Protein AF-K0YHH9-F1 (afdb_monomer)

Radius of gyration: 32.74 Å; Cα contacts (8 Å, |Δi|>4): 544; chains: 1; bounding box: 73×55×118 Å

Sequence (422 aa):
MAGFDSIINVDELLPDFYFTSTDSKGDSLTKRVRNRIKDFADDEKTPGILTSWGRFKAARATIQQTLLDQPGQATPLILEALGYRAPKRVTFETAQGQLELTASTADGVVALAAEPVADISELETTARPTNTVTRDERWIAGPAPRNNVDTEAADIGEENDDLAGADTAETVNAGNAPEAIAASTPRGGGLSVFKLLTEIFLADEPPVFILVAAGGWLVVAERDSWPLGKYLAINLAAVAERADTTQAGETAHAVCLTCRENLSHLPERDSWLQDTLAESRKAAAAVSDDLREAIRQSVELIGQDVAAHHREAGITLTPDDGELIGRQALRYLYRIMFVLFAEESPELEILPAGVPEYEAGYGTARLKELILSPPTGLQASLGRHVYDSLQVIFRLISTGHNPDKPARDDTWVPDDAAGDPG

Secondary structure (DSSP, 8-state):
----TTEEEET-SS-HHHHH--TTSS--HHHHHHHHHHHHHHHTTSTT---HHHHHHHHHHHHHHHHHH-HHHHHHHHHHHTTPPPPEEEEEEETTEEEEEEEEEETTEEEEEB---SSHHHHHHT--BSS-EEETTEEEESSPP--TTTTSS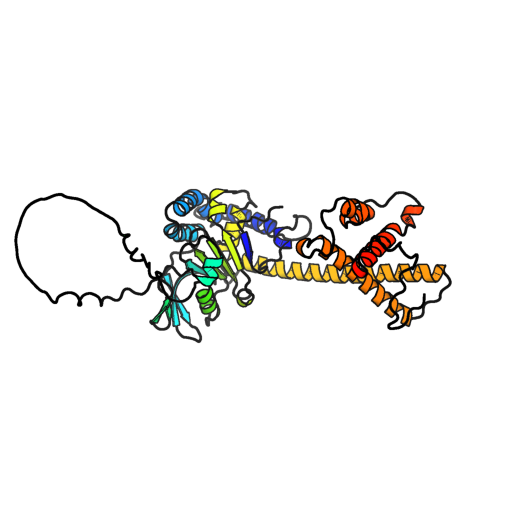---------------------------------S--S--HHHHHHHHHTBSS--SEEEEEETTEEEEEETTTGGGT-EEEEEHHHHHHH---STTSHHHHHHHHH-HHHH--BTTB--HHHHHHHHHHHHHHHHHHHHHHHHHHHHHHHHHHHHHHHHHTTPPPPHHHHHHHHHHHHHHHHHHHHHHHHHH-GGG-SS-TT-HHHHHHT-HHHHHHHHHSPPSSHHHHT--HHHHHHHHHHHHHHH---TTS-------PPP-SS----

pLDDT: mean 79.62, std 21.04, range [26.5, 98.25]

Nearest PDB structures (foldseek):
  2f1d-assembly1_D  TM=2.712E-01  e=4.595E+00  Arabidopsis thaliana
  4s36-assembly1_A  TM=1.581E-01  e=5.712E+00  Pseudomonas aeruginosa

Solvent-accessible surface area (backbone atoms only — not comparable to full-atom values): 24369 Å² total; per-residue (Å²): 142,70,79,52,87,44,55,41,62,37,78,51,58,57,57,69,62,38,66,65,50,66,88,80,83,62,92,21,52,55,56,52,35,33,50,50,49,48,52,46,57,57,54,43,70,42,88,92,46,72,42,39,69,57,38,33,66,73,42,30,66,60,43,38,51,29,44,73,78,40,29,77,68,20,31,65,57,51,40,46,21,27,56,43,58,84,61,39,82,47,75,41,54,32,93,92,41,47,36,37,34,57,31,16,75,52,50,47,25,38,37,37,50,33,44,57,49,95,51,74,71,37,40,62,63,70,28,28,31,66,46,50,24,26,43,72,86,40,79,45,21,16,50,73,81,83,71,95,69,88,83,80,88,85,86,81,86,80,90,81,86,89,85,86,86,84,90,85,90,81,88,85,86,90,77,84,78,80,82,78,71,86,72,75,68,80,87,60,69,63,46,20,40,48,55,48,51,53,54,49,56,56,19,83,81,42,45,51,26,40,38,39,31,17,29,38,35,35,36,42,36,39,52,90,42,41,90,73,64,16,26,40,37,33,37,49,46,59,36,43,66,70,54,40,74,47,63,64,24,62,39,36,47,56,46,57,74,64,17,38,84,24,53,26,38,48,101,90,40,77,15,56,51,56,54,49,48,56,50,47,54,52,49,54,53,49,53,52,51,52,48,52,50,52,51,52,49,49,26,50,52,48,36,52,52,52,56,50,52,36,50,76,72,70,48,84,82,53,76,70,51,53,58,52,40,43,52,51,32,47,53,50,51,52,52,53,52,48,52,56,51,34,53,77,36,54,90,72,65,75,42,71,60,93,39,67,72,42,46,75,72,70,27,67,70,47,56,49,46,49,67,78,54,61,64,90,52,77,67,51,80,70,50,57,62,71,58,55,54,49,50,52,51,55,47,38,69,73,73,50,87,59,94,91,54,80,84,67,96,62,79,87,70,79,83,90,78,78,87,83,90,129

Foldseek 3Di:
DDPPPLKDWWPCLFPPCLAVPDPDPANHLLNLLLVVLVVQVVQPVPPPDHALLNLCVVCLVVLLVCLVPPLLVSQVSNCVSLPFDQWDWDWFAFPQAIKIDTWGDDALETEFEKAADPDPVCLVPPIWTCTFMDGVNHTATHQDPDDPPPPPDPDDDDDDDDDDDDDDDDDDDDDDDPPPDPPPPPRIDHDRVLVVLVRQLRTPRHGQWYWYDHRQKIKIDGSVCSVVVTIMIGRNNVCSVVVQSPSSDPVSSVSCRHHCQQRHQDPVDGHVVVVVSVRSVVVVVVVVVVVVVVLVVQLVVQLVVVVVVCVVVVHDDDPVVSVVSSVVSSVLVVLVVVLVVCLVCVVVVLDPRPDPVCCVQQNVVVLVVCVVDQDDDPCSVVDCVSVVSSVVVSCCSVPNDDPPDPDDPDDDDPDPPDDDDD

Mean predicted aligned error: 15.35 Å

Organism: NCBI:txid883169

Structure (mmCIF, N/CA/C/O backbone):
data_AF-K0YHH9-F1
#
_entry.id   AF-K0YHH9-F1
#
loop_
_atom_site.group_PDB
_atom_site.id
_atom_site.type_symbol
_atom_site.label_atom_id
_atom_site.label_alt_id
_atom_site.label_comp_id
_atom_site.label_asym_id
_atom_site.label_entity_id
_atom_site.label_seq_id
_atom_site.pdbx_PDB_ins_code
_atom_site.Cartn_x
_atom_site.Cartn_y
_atom_site.Cartn_z
_atom_site.occupancy
_atom_site.B_iso_or_equiv
_atom_site.auth_seq_id
_atom_site.auth_comp_id
_atom_site.auth_asym_id
_atom_site.auth_atom_id
_atom_site.pdbx_PDB_model_num
ATOM 1 N N . MET A 1 1 ? 15.155 11.419 -3.320 1.00 42.00 1 MET A N 1
ATOM 2 C CA . MET A 1 1 ? 15.144 10.801 -1.983 1.00 42.00 1 MET A CA 1
ATOM 3 C C . MET A 1 1 ? 13.907 11.289 -1.248 1.00 42.00 1 MET A C 1
ATOM 5 O O . MET A 1 1 ? 13.836 12.470 -0.939 1.00 42.00 1 MET A O 1
ATOM 9 N N . ALA A 1 2 ? 12.921 10.409 -1.094 1.00 44.00 2 ALA A N 1
ATOM 10 C CA . ALA A 1 2 ? 11.967 10.372 0.017 1.00 44.00 2 ALA A CA 1
ATOM 11 C C . ALA A 1 2 ? 11.243 9.014 -0.055 1.00 44.00 2 ALA A C 1
ATOM 13 O O . ALA A 1 2 ? 10.035 8.946 -0.242 1.00 44.00 2 ALA A O 1
ATOM 14 N N . GLY A 1 3 ? 12.014 7.921 -0.011 1.00 68.88 3 GLY A N 1
ATOM 15 C CA . GLY A 1 3 ? 11.449 6.659 0.453 1.00 68.88 3 GLY A CA 1
ATOM 16 C C . GLY A 1 3 ? 11.319 6.816 1.960 1.00 68.88 3 GLY A C 1
ATOM 17 O O . GLY A 1 3 ? 12.336 6.983 2.631 1.00 68.88 3 GLY A O 1
ATOM 18 N N . PHE A 1 4 ? 10.094 6.916 2.468 1.00 84.81 4 PHE A N 1
ATOM 19 C CA . PHE A 1 4 ? 9.869 6.921 3.908 1.00 84.81 4 PHE A CA 1
ATOM 20 C C . PHE A 1 4 ? 10.158 5.507 4.410 1.00 84.81 4 PHE A C 1
ATOM 22 O O . PHE A 1 4 ? 9.499 4.566 3.985 1.00 84.81 4 PHE A O 1
ATOM 29 N N . ASP A 1 5 ? 11.127 5.355 5.306 1.00 88.38 5 ASP A N 1
ATOM 30 C CA . ASP A 1 5 ? 11.435 4.082 5.979 1.00 88.38 5 ASP A CA 1
ATOM 31 C C . ASP A 1 5 ? 10.246 3.540 6.797 1.00 88.38 5 ASP A C 1
ATOM 33 O O . ASP A 1 5 ? 10.181 2.350 7.091 1.00 88.38 5 ASP A O 1
ATOM 37 N N . SER A 1 6 ? 9.275 4.396 7.129 1.00 92.81 6 SER A N 1
ATOM 38 C CA . SER A 1 6 ? 8.014 4.008 7.758 1.00 92.81 6 SER A CA 1
ATOM 39 C C . SER A 1 6 ? 7.017 3.344 6.809 1.00 92.81 6 SER A C 1
ATOM 41 O O . SER A 1 6 ? 6.008 2.836 7.290 1.00 92.81 6 SER A O 1
ATOM 43 N N . ILE A 1 7 ? 7.255 3.339 5.493 1.00 94.12 7 ILE A N 1
ATOM 44 C CA . ILE A 1 7 ? 6.389 2.701 4.497 1.00 94.12 7 ILE A CA 1
ATOM 45 C C . ILE A 1 7 ? 7.194 1.618 3.785 1.00 94.12 7 ILE A C 1
ATOM 47 O O . ILE A 1 7 ? 8.075 1.902 2.977 1.00 94.12 7 ILE A O 1
ATOM 51 N N . ILE A 1 8 ? 6.852 0.368 4.067 1.00 93.38 8 ILE A N 1
ATOM 52 C CA . ILE A 1 8 ? 7.508 -0.816 3.524 1.00 93.38 8 ILE A CA 1
ATOM 53 C C . ILE A 1 8 ? 6.614 -1.414 2.440 1.00 93.38 8 ILE A C 1
ATOM 55 O O . ILE A 1 8 ? 5.454 -1.757 2.679 1.00 93.38 8 ILE A O 1
ATOM 59 N N . ASN A 1 9 ? 7.170 -1.532 1.240 1.00 92.50 9 ASN A N 1
ATOM 60 C CA . ASN A 1 9 ? 6.519 -2.079 0.057 1.00 92.50 9 ASN A CA 1
ATOM 61 C C . ASN A 1 9 ? 6.947 -3.536 -0.151 1.00 92.50 9 ASN A C 1
ATOM 63 O O . ASN A 1 9 ? 7.884 -3.811 -0.896 1.00 92.50 9 ASN A O 1
ATOM 67 N N . VAL A 1 10 ? 6.300 -4.461 0.560 1.00 91.12 10 VAL A N 1
ATOM 68 C CA . VAL A 1 10 ? 6.702 -5.872 0.570 1.00 91.12 10 VAL A CA 1
ATOM 69 C C . VAL A 1 10 ? 6.360 -6.530 -0.764 1.00 91.12 10 VAL A C 1
ATOM 71 O O . VAL A 1 10 ? 5.240 -6.394 -1.264 1.00 91.12 10 VAL A O 1
ATOM 74 N N . ASP A 1 11 ? 7.358 -7.207 -1.337 1.00 86.12 11 ASP A N 1
ATOM 75 C CA . ASP A 1 11 ? 7.320 -7.875 -2.644 1.00 86.12 11 ASP A CA 1
ATOM 76 C C . ASP A 1 11 ? 6.820 -6.984 -3.798 1.00 86.12 11 ASP A C 1
ATOM 78 O O . ASP A 1 11 ? 6.285 -7.472 -4.799 1.00 86.12 11 ASP A O 1
ATOM 82 N N . GLU A 1 12 ? 7.002 -5.665 -3.679 1.00 86.56 12 GLU A N 1
ATOM 83 C CA . GLU A 1 12 ? 6.573 -4.664 -4.658 1.00 86.56 12 GLU A CA 1
ATOM 84 C C . GLU A 1 12 ? 5.068 -4.744 -4.978 1.00 86.56 12 GLU A C 1
ATOM 86 O O . GLU A 1 12 ? 4.651 -5.105 -6.090 1.00 86.56 12 GLU A O 1
ATOM 91 N N . LEU A 1 13 ? 4.214 -4.404 -4.004 1.00 89.31 13 LEU A N 1
ATOM 92 C CA . LEU A 1 13 ? 2.788 -4.181 -4.277 1.00 89.31 13 LEU A CA 1
ATOM 93 C C . LEU A 1 13 ? 2.607 -3.042 -5.293 1.00 89.31 13 LEU A C 1
ATOM 95 O O . LEU A 1 13 ? 1.815 -3.149 -6.231 1.00 89.31 13 LEU A O 1
ATOM 99 N N . LEU A 1 14 ? 3.371 -1.967 -5.106 1.00 88.06 14 LEU A N 1
ATOM 100 C CA . LEU A 1 14 ? 3.565 -0.897 -6.079 1.00 88.06 14 LEU A CA 1
ATOM 101 C C . LEU A 1 14 ? 4.985 -1.011 -6.657 1.00 88.06 14 LEU A C 1
ATOM 103 O O . LEU A 1 14 ? 5.897 -1.362 -5.923 1.00 88.06 14 LEU A O 1
ATOM 107 N N . PRO A 1 15 ? 5.230 -0.691 -7.932 1.00 84.06 15 PRO A N 1
ATOM 108 C CA . PRO A 1 15 ? 6.593 -0.622 -8.454 1.00 84.06 15 PRO A CA 1
ATOM 109 C C . PRO A 1 15 ? 7.427 0.464 -7.752 1.00 84.06 15 PRO A C 1
ATOM 111 O O . PRO A 1 15 ? 6.939 1.574 -7.532 1.00 84.06 15 PRO A O 1
ATOM 114 N N . ASP A 1 16 ? 8.708 0.212 -7.483 1.00 80.12 16 ASP A N 1
ATOM 115 C CA . ASP A 1 16 ? 9.581 1.144 -6.743 1.00 80.12 16 ASP A CA 1
ATOM 116 C C . ASP A 1 16 ? 9.772 2.507 -7.423 1.00 80.12 16 ASP A C 1
ATOM 118 O O . ASP A 1 16 ? 9.846 3.558 -6.769 1.00 80.12 16 ASP A O 1
ATOM 122 N N . PHE A 1 17 ? 9.776 2.536 -8.759 1.00 76.06 17 PHE A N 1
ATOM 123 C CA . PHE A 1 17 ? 9.824 3.796 -9.506 1.00 76.06 17 PHE A CA 1
ATOM 124 C C . PHE A 1 17 ? 8.611 4.691 -9.197 1.00 76.06 17 PHE A C 1
ATOM 126 O O . PHE A 1 17 ? 8.680 5.912 -9.337 1.00 76.06 17 PHE A O 1
ATOM 133 N N . TYR A 1 18 ? 7.497 4.113 -8.746 1.00 79.44 18 TYR A N 1
ATOM 134 C CA . TYR A 1 18 ? 6.279 4.844 -8.415 1.00 79.44 18 TYR A CA 1
ATOM 135 C C . TYR A 1 18 ? 6.426 5.669 -7.123 1.00 79.44 18 TYR A C 1
ATOM 137 O O . TYR A 1 18 ? 5.812 6.734 -7.007 1.00 79.44 18 TYR A O 1
ATOM 145 N N . PHE A 1 19 ? 7.299 5.238 -6.202 1.00 78.25 19 PHE A N 1
ATOM 146 C CA . PHE A 1 19 ? 7.685 5.982 -4.993 1.00 78.25 19 PHE A CA 1
ATOM 147 C C . PHE A 1 19 ? 8.772 7.032 -5.255 1.00 78.25 19 PHE A C 1
ATOM 149 O O . PHE A 1 19 ? 8.864 8.029 -4.540 1.00 78.25 19 PHE A O 1
ATOM 156 N N . THR A 1 20 ? 9.612 6.821 -6.272 1.00 69.19 20 THR A N 1
ATOM 157 C CA . THR A 1 20 ? 10.824 7.627 -6.502 1.00 69.19 20 THR A CA 1
ATOM 158 C C . THR A 1 20 ? 10.733 8.581 -7.692 1.00 69.19 20 THR A C 1
ATOM 160 O O . THR A 1 20 ? 11.549 9.504 -7.784 1.00 69.19 20 THR A O 1
ATOM 163 N N . SER A 1 21 ? 9.758 8.403 -8.593 1.00 60.44 21 SER A N 1
ATOM 164 C CA . SER A 1 21 ? 9.658 9.223 -9.802 1.00 60.44 21 SER A CA 1
ATOM 165 C C . SER A 1 21 ? 9.446 10.698 -9.459 1.00 60.44 21 SER A C 1
ATOM 167 O O . SER A 1 21 ? 8.521 11.108 -8.753 1.00 60.44 21 SER A O 1
ATOM 169 N N . THR A 1 22 ? 10.367 11.516 -9.964 1.00 52.19 22 THR A N 1
ATOM 170 C CA . THR A 1 22 ? 10.254 12.969 -9.896 1.00 52.19 22 THR A CA 1
ATOM 171 C C . THR A 1 22 ? 9.126 13.411 -10.828 1.00 52.19 22 THR A C 1
ATOM 173 O O . THR A 1 22 ? 8.956 12.835 -11.900 1.00 52.19 22 THR A O 1
ATOM 176 N N . ASP A 1 23 ? 8.370 14.428 -10.403 1.00 53.72 23 ASP A N 1
ATOM 177 C CA . ASP A 1 23 ? 7.117 14.999 -10.954 1.00 53.72 23 ASP A CA 1
ATOM 178 C C . ASP A 1 23 ? 7.095 15.350 -12.475 1.00 53.72 23 ASP A C 1
ATOM 180 O O . ASP A 1 23 ? 6.203 16.059 -12.935 1.00 53.72 23 ASP A O 1
ATOM 184 N N . SER A 1 24 ? 8.066 14.921 -13.287 1.00 48.62 24 SER A N 1
ATOM 185 C CA . SER A 1 24 ? 8.326 15.475 -14.616 1.00 48.62 24 SER A CA 1
ATOM 186 C C . SER A 1 24 ? 7.679 14.748 -15.803 1.00 48.62 24 SER A C 1
ATOM 188 O O . SER A 1 24 ? 7.477 15.417 -16.816 1.00 48.62 24 SER A O 1
ATOM 190 N N . LYS A 1 25 ? 7.322 13.448 -15.737 1.00 49.59 25 LYS A N 1
ATOM 191 C CA . LYS A 1 25 ? 6.733 12.742 -16.910 1.00 49.59 25 LYS A CA 1
ATOM 192 C C . LYS A 1 25 ? 5.659 11.663 -16.653 1.00 49.59 25 LYS A C 1
ATOM 194 O O . LYS A 1 25 ? 5.063 11.211 -17.624 1.00 49.59 25 LYS A O 1
ATOM 199 N N . GLY A 1 26 ? 5.350 11.293 -15.406 1.00 57.56 26 GLY A N 1
ATOM 200 C CA . GLY A 1 26 ? 4.300 10.310 -15.071 1.00 57.56 26 GLY A CA 1
ATOM 201 C C . GLY A 1 26 ? 3.556 10.652 -13.776 1.00 57.56 26 GLY A C 1
ATOM 202 O O . GLY A 1 26 ? 3.990 11.534 -13.031 1.00 57.56 26 GLY A O 1
ATOM 203 N N . ASP A 1 27 ? 2.423 9.996 -13.512 1.00 69.56 27 ASP A N 1
ATOM 204 C CA . ASP A 1 27 ? 1.767 10.076 -12.201 1.00 69.56 27 ASP A CA 1
ATOM 205 C C . ASP A 1 27 ? 2.588 9.279 -11.181 1.00 69.56 27 ASP A C 1
ATOM 207 O O . ASP A 1 27 ? 2.763 8.076 -11.329 1.00 69.56 27 ASP A O 1
ATOM 211 N N . SER A 1 28 ? 3.140 9.967 -10.178 1.00 85.50 28 SER A N 1
ATOM 212 C CA . SER A 1 28 ? 3.856 9.367 -9.047 1.00 85.50 28 SER A CA 1
ATOM 213 C C . SER A 1 28 ? 2.922 9.185 -7.853 1.00 85.50 28 SER A C 1
ATOM 215 O O . SER A 1 28 ? 1.914 9.897 -7.735 1.00 85.50 28 SER A O 1
ATOM 217 N N . LEU A 1 29 ? 3.281 8.305 -6.911 1.00 89.81 29 LEU A N 1
ATOM 218 C CA . LEU A 1 29 ? 2.528 8.172 -5.662 1.00 89.81 29 LEU A CA 1
ATOM 219 C C . LEU A 1 29 ? 2.448 9.517 -4.931 1.00 89.81 29 LEU A C 1
ATOM 221 O O . LEU A 1 29 ? 1.366 9.953 -4.548 1.00 89.81 29 LEU A O 1
ATOM 225 N N . THR A 1 30 ? 3.574 10.224 -4.831 1.00 90.75 30 THR A N 1
ATOM 226 C CA . THR A 1 30 ? 3.676 11.549 -4.207 1.00 90.75 30 THR A CA 1
ATOM 227 C C . THR A 1 30 ? 2.719 12.559 -4.839 1.00 90.75 30 THR A C 1
ATOM 229 O O . THR A 1 30 ? 2.062 13.327 -4.132 1.00 90.75 30 THR A O 1
ATOM 232 N N . LYS A 1 31 ? 2.596 12.563 -6.172 1.00 89.81 31 LYS A N 1
ATOM 233 C CA . LYS A 1 31 ? 1.670 13.444 -6.892 1.00 89.81 31 LYS A CA 1
ATOM 234 C C . LYS A 1 31 ? 0.215 13.074 -6.612 1.00 89.81 31 LYS A C 1
ATOM 236 O O . LYS A 1 31 ? -0.586 13.971 -6.334 1.00 89.81 31 LYS A O 1
ATOM 241 N N . ARG A 1 32 ? -0.123 11.780 -6.633 1.00 92.06 32 ARG A N 1
ATOM 242 C CA . ARG A 1 32 ? -1.470 11.293 -6.296 1.00 92.06 32 ARG A CA 1
ATOM 243 C C . ARG A 1 32 ? -1.852 11.627 -4.856 1.00 92.06 32 ARG A C 1
ATOM 245 O O . ARG A 1 32 ? -2.943 12.146 -4.636 1.00 92.06 32 ARG A O 1
ATOM 252 N N . VAL A 1 33 ? -0.955 11.404 -3.894 1.00 94.12 33 VAL A N 1
ATOM 253 C CA . VAL A 1 33 ? -1.150 11.758 -2.478 1.00 94.12 33 VAL A CA 1
ATOM 254 C C . VAL A 1 33 ? -1.376 13.259 -2.335 1.00 94.12 33 VAL A C 1
ATOM 256 O O . VAL A 1 33 ? -2.358 13.677 -1.729 1.00 94.12 33 VAL A O 1
ATOM 259 N N . ARG A 1 34 ? -0.537 14.086 -2.969 1.00 93.88 34 ARG A N 1
ATOM 260 C CA . ARG A 1 34 ? -0.687 15.547 -2.947 1.00 93.88 34 ARG A CA 1
ATOM 261 C C . ARG A 1 34 ? -2.052 15.997 -3.461 1.00 93.88 34 ARG A C 1
ATOM 263 O O . ARG A 1 34 ? -2.660 16.887 -2.870 1.00 93.88 34 ARG A O 1
ATOM 270 N N . ASN A 1 35 ? -2.523 15.413 -4.561 1.00 93.88 35 ASN A N 1
ATOM 271 C CA . ASN A 1 35 ? -3.846 15.715 -5.103 1.00 93.88 35 ASN A CA 1
ATOM 272 C C . ASN A 1 35 ? -4.946 15.250 -4.147 1.00 93.88 35 ASN A C 1
ATOM 274 O O . ASN A 1 35 ? -5.835 16.029 -3.827 1.00 93.88 35 ASN A O 1
ATOM 278 N N . ARG A 1 36 ? -4.817 14.048 -3.581 1.00 95.00 36 ARG A N 1
ATOM 279 C CA . ARG A 1 36 ? -5.812 13.510 -2.655 1.00 95.00 36 ARG A CA 1
ATOM 280 C C . ARG A 1 36 ? -5.940 14.321 -1.364 1.00 95.00 36 ARG A C 1
ATOM 282 O O . ARG A 1 36 ? -7.046 14.522 -0.875 1.00 95.00 36 ARG A O 1
ATOM 289 N N . ILE A 1 37 ? -4.834 14.843 -0.833 1.00 96.06 37 ILE A N 1
ATOM 290 C CA . ILE A 1 37 ? -4.861 15.761 0.316 1.00 96.06 37 ILE A CA 1
ATOM 291 C C . ILE A 1 37 ? -5.577 17.075 -0.026 1.00 96.06 37 ILE A C 1
ATOM 293 O O . ILE A 1 37 ? -6.246 17.638 0.843 1.00 96.06 37 ILE A O 1
ATOM 297 N N . LYS A 1 38 ? -5.469 17.569 -1.267 1.00 95.75 38 LYS A N 1
ATOM 298 C CA . LYS A 1 38 ? -6.250 18.735 -1.713 1.00 95.75 38 LYS A CA 1
ATOM 299 C C . LYS A 1 38 ? -7.736 18.405 -1.776 1.00 95.75 38 LYS A C 1
ATOM 301 O O . LYS A 1 38 ? -8.514 19.184 -1.240 1.00 95.75 38 LYS A O 1
ATOM 306 N N . ASP A 1 39 ? -8.101 17.246 -2.322 1.00 95.06 39 ASP A N 1
ATOM 307 C CA . ASP A 1 39 ? -9.497 16.798 -2.359 1.00 95.06 39 ASP A CA 1
ATOM 308 C C . ASP A 1 39 ? -10.081 16.715 -0.943 1.00 95.06 39 ASP A C 1
ATOM 310 O O . ASP A 1 39 ? -11.149 17.257 -0.686 1.00 95.06 39 ASP A O 1
ATOM 314 N N . PHE A 1 40 ? -9.346 16.136 0.015 1.00 95.81 40 PHE A N 1
ATOM 315 C CA . PHE A 1 40 ? -9.779 16.119 1.415 1.00 95.81 40 PHE A CA 1
ATOM 316 C C . PHE A 1 40 ? -9.941 17.522 2.004 1.00 95.81 40 PHE A C 1
ATOM 318 O O . PHE A 1 40 ? -10.910 17.785 2.712 1.00 95.81 40 PHE A O 1
ATOM 325 N N . ALA A 1 41 ? -9.012 18.437 1.722 1.00 94.25 41 ALA A N 1
ATOM 326 C CA . ALA A 1 41 ? -9.126 19.817 2.182 1.00 94.25 41 ALA A CA 1
ATOM 327 C C . ALA A 1 41 ? -10.325 20.547 1.551 1.00 94.25 41 ALA A C 1
ATOM 329 O O . ALA A 1 41 ? -10.897 21.434 2.184 1.00 94.25 41 ALA A O 1
ATOM 330 N N . ASP A 1 42 ? -10.701 20.195 0.322 1.00 95.94 42 ASP A N 1
ATOM 331 C CA . ASP A 1 42 ? -11.886 20.720 -0.350 1.00 95.94 42 ASP A CA 1
ATOM 332 C C . ASP A 1 42 ? -13.176 20.130 0.238 1.00 95.94 42 ASP A C 1
ATOM 334 O O . ASP A 1 42 ? -14.102 20.890 0.528 1.00 95.94 42 ASP A O 1
ATOM 338 N N . ASP A 1 43 ? -13.211 18.823 0.513 1.00 94.06 43 ASP A N 1
ATOM 339 C CA . ASP A 1 43 ? -14.331 18.146 1.179 1.00 94.06 43 ASP A CA 1
ATOM 340 C C . ASP A 1 43 ? -14.615 18.763 2.563 1.00 94.06 43 ASP A C 1
ATOM 342 O O . ASP A 1 43 ? -15.766 19.055 2.900 1.00 94.06 43 ASP A O 1
ATOM 346 N N . GLU A 1 44 ? -13.563 19.051 3.340 1.00 95.56 44 GLU A N 1
ATOM 347 C CA . GLU A 1 44 ? -13.640 19.658 4.682 1.00 95.56 44 GLU A CA 1
ATOM 348 C C . GLU A 1 44 ? -14.142 21.111 4.693 1.00 95.56 44 GLU A C 1
ATOM 350 O O . GLU A 1 44 ? -14.485 21.637 5.754 1.00 95.56 44 GLU A O 1
ATOM 355 N N . LYS A 1 45 ? -14.245 21.779 3.535 1.00 95.44 45 LYS A N 1
ATOM 356 C CA . LYS A 1 45 ? -14.923 23.089 3.448 1.00 95.44 45 LYS A CA 1
ATOM 357 C C . LYS A 1 45 ? -16.431 22.962 3.650 1.00 95.44 45 LYS A C 1
ATOM 359 O O . LYS A 1 45 ? -17.086 23.952 3.981 1.00 95.44 45 LYS A O 1
ATOM 364 N N . THR A 1 46 ? -16.987 21.769 3.445 1.00 95.19 46 THR A N 1
ATOM 365 C CA . THR A 1 46 ? -18.405 21.496 3.673 1.00 95.19 46 THR A CA 1
ATOM 366 C C . THR A 1 46 ? -18.668 21.366 5.177 1.00 95.19 46 THR A C 1
ATOM 368 O O . THR A 1 46 ? -18.082 20.496 5.825 1.00 95.19 46 THR A O 1
ATOM 371 N N . PRO A 1 47 ? -19.560 22.185 5.770 1.00 93.50 47 PRO A N 1
ATOM 372 C CA . PRO A 1 47 ? -19.825 22.134 7.205 1.00 93.50 47 PRO A CA 1
ATOM 373 C C . PRO A 1 47 ? -20.250 20.739 7.679 1.00 93.50 47 PRO A C 1
ATOM 375 O O . PRO A 1 47 ? -21.171 20.140 7.129 1.00 93.50 47 PRO A O 1
ATOM 378 N N . GLY A 1 48 ? -19.595 20.242 8.730 1.00 91.25 48 GLY A N 1
ATOM 379 C CA . GLY A 1 48 ? -19.882 18.932 9.323 1.00 91.25 48 GLY A CA 1
ATOM 380 C C . GLY A 1 48 ? -19.165 17.750 8.663 1.00 91.25 48 GLY A C 1
ATOM 381 O O . GLY A 1 48 ? -19.261 16.638 9.179 1.00 91.25 48 GLY A O 1
ATOM 382 N N . ILE A 1 49 ? -18.418 17.972 7.578 1.00 91.00 49 ILE A N 1
ATOM 383 C CA . ILE A 1 49 ? -17.545 16.955 6.991 1.00 91.00 49 ILE A CA 1
ATOM 384 C C . ILE A 1 49 ? -16.165 17.042 7.638 1.00 91.00 49 ILE A C 1
ATOM 386 O O . ILE A 1 49 ? -15.517 18.085 7.630 1.00 91.00 49 ILE A O 1
ATOM 390 N N . LEU A 1 50 ? -15.713 15.918 8.187 1.00 93.12 50 LEU A N 1
ATOM 391 C CA . LEU A 1 50 ? -14.339 15.725 8.625 1.00 93.12 50 LEU A CA 1
ATOM 392 C C . LEU A 1 50 ? -13.812 14.476 7.927 1.00 93.12 50 LEU A C 1
ATOM 394 O O . LEU A 1 50 ? -14.413 13.405 8.044 1.00 93.12 50 LEU A O 1
ATOM 398 N N . THR A 1 51 ? -12.722 14.608 7.179 1.00 95.81 51 THR A N 1
ATOM 399 C CA . THR A 1 51 ? -12.124 13.477 6.458 1.00 95.81 51 THR A CA 1
ATOM 400 C C . THR A 1 51 ? -11.173 12.715 7.375 1.00 95.81 51 THR A C 1
ATOM 402 O O . THR A 1 51 ? -10.840 13.179 8.470 1.00 95.81 51 THR A O 1
ATOM 405 N N . SER A 1 52 ? -10.690 11.551 6.941 1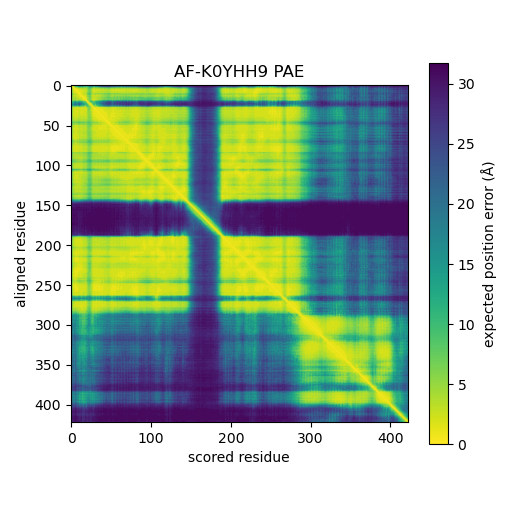.00 96.06 52 SER A N 1
ATOM 406 C CA . SER A 1 52 ? -9.622 10.847 7.662 1.00 96.06 52 SER A CA 1
ATOM 407 C C . SER A 1 52 ? -8.350 11.678 7.814 1.00 96.06 52 SER A C 1
ATOM 409 O O . SER A 1 52 ? -7.664 11.553 8.823 1.00 96.06 52 SER A O 1
ATOM 411 N N . TRP A 1 53 ? -8.058 12.595 6.885 1.00 96.62 53 TRP A N 1
ATOM 412 C CA . TRP A 1 53 ? -6.936 13.520 7.041 1.00 96.62 53 TRP A CA 1
ATOM 413 C C . TRP A 1 53 ? -7.138 14.488 8.213 1.00 96.62 53 TRP A C 1
ATOM 415 O O . TRP A 1 53 ? -6.250 14.642 9.056 1.00 96.62 53 TRP A O 1
ATOM 425 N N . GLY A 1 54 ? -8.308 15.123 8.305 1.00 96.12 54 GLY A N 1
ATOM 426 C CA . GLY A 1 54 ? -8.657 15.996 9.424 1.00 96.12 54 GLY A CA 1
ATOM 427 C C . GLY A 1 54 ? -8.709 15.253 10.757 1.00 96.12 54 GLY A C 1
ATOM 428 O O . GLY A 1 54 ? -8.096 15.706 11.727 1.00 96.12 54 GLY A O 1
ATOM 429 N N . ARG A 1 55 ? -9.373 14.087 10.794 1.00 97.19 55 ARG A N 1
ATOM 430 C CA . ARG A 1 55 ? -9.452 13.228 11.989 1.00 97.19 55 ARG A CA 1
ATOM 431 C C . ARG A 1 55 ? -8.070 12.801 12.473 1.00 97.19 55 ARG A C 1
ATOM 433 O O . ARG A 1 55 ? -7.767 12.976 13.651 1.00 97.19 55 ARG A O 1
ATOM 440 N N . PHE A 1 56 ? -7.217 12.300 11.579 1.00 97.12 56 PHE A N 1
ATOM 441 C CA . PHE A 1 56 ? -5.880 11.845 11.947 1.00 97.12 56 PHE A CA 1
ATOM 442 C C . PHE A 1 56 ? -5.014 12.976 12.496 1.00 97.12 56 PHE A C 1
ATOM 444 O O . PHE A 1 56 ? -4.417 12.819 13.557 1.00 97.12 56 PHE A O 1
ATOM 451 N N . LYS A 1 57 ? -4.994 14.150 11.851 1.00 95.75 57 LYS A N 1
ATOM 452 C CA . LYS A 1 57 ? -4.256 15.314 12.376 1.00 95.75 57 LYS A CA 1
ATOM 453 C C . LYS A 1 57 ? -4.715 15.711 13.779 1.00 95.75 57 LYS A C 1
ATOM 455 O O . LYS A 1 57 ? -3.874 16.020 14.619 1.00 95.75 57 LYS A O 1
ATOM 460 N N . ALA A 1 58 ? -6.026 15.704 14.027 1.00 95.94 58 ALA A N 1
ATOM 461 C CA . ALA A 1 58 ? -6.587 16.045 15.332 1.00 95.94 58 ALA A CA 1
ATOM 462 C C . ALA A 1 58 ? -6.236 14.999 16.405 1.00 95.94 58 ALA A C 1
ATOM 464 O O . ALA A 1 58 ? -5.902 15.365 17.529 1.00 95.94 58 ALA A O 1
ATOM 465 N N . ALA A 1 59 ? -6.266 13.711 16.051 1.00 96.94 59 ALA A N 1
ATOM 466 C CA . ALA A 1 59 ? -6.000 12.602 16.965 1.00 96.94 59 ALA A CA 1
ATOM 467 C C . ALA A 1 59 ? -4.506 12.252 17.118 1.00 96.94 59 ALA A C 1
ATOM 469 O O . ALA A 1 59 ? -4.156 11.525 18.046 1.00 96.94 59 ALA A O 1
ATOM 470 N N . ARG A 1 60 ? -3.616 12.761 16.249 1.00 97.06 60 ARG A N 1
ATOM 471 C CA . ARG A 1 60 ? -2.196 12.361 16.158 1.00 97.06 60 ARG A CA 1
ATOM 472 C C . ARG A 1 60 ? -1.486 12.348 17.508 1.00 97.06 60 ARG A C 1
ATOM 474 O O . ARG A 1 60 ? -0.856 11.355 17.842 1.00 97.06 60 ARG A O 1
ATOM 481 N N . ALA A 1 61 ? -1.574 13.439 18.272 1.00 97.38 61 ALA A N 1
ATOM 482 C CA . ALA A 1 61 ? -0.868 13.551 19.550 1.00 97.38 61 ALA A CA 1
ATOM 483 C C . ALA A 1 61 ? -1.364 12.506 20.566 1.00 97.38 61 ALA A C 1
ATOM 485 O O . ALA A 1 61 ? -0.565 11.893 21.268 1.00 97.38 61 ALA A O 1
ATOM 486 N N . THR A 1 62 ? -2.676 12.254 20.600 1.00 98.00 62 THR A N 1
ATOM 487 C CA . THR A 1 62 ? -3.279 11.214 21.441 1.00 98.00 62 THR A CA 1
ATOM 488 C C . THR A 1 62 ? -2.871 9.816 20.984 1.00 98.00 62 THR A C 1
ATOM 490 O O . THR A 1 62 ? -2.533 8.986 21.822 1.00 98.00 62 THR A O 1
ATOM 493 N N . ILE A 1 63 ? -2.852 9.556 19.673 1.00 97.88 63 ILE A N 1
ATOM 494 C CA . ILE A 1 63 ? -2.384 8.286 19.102 1.00 97.88 63 ILE A CA 1
ATOM 495 C C . ILE A 1 63 ? -0.916 8.048 19.467 1.00 97.88 63 ILE A C 1
ATOM 497 O O . ILE A 1 63 ? -0.601 6.989 19.995 1.00 97.88 63 ILE A O 1
ATOM 501 N N . GLN A 1 64 ? -0.041 9.036 19.254 1.00 97.69 64 GLN A N 1
ATOM 502 C CA . GLN A 1 64 ? 1.384 8.948 19.583 1.00 97.69 64 GLN A CA 1
ATOM 503 C C . GLN A 1 64 ? 1.586 8.611 21.065 1.00 97.69 64 GLN A C 1
ATOM 505 O O . GLN A 1 64 ? 2.294 7.662 21.388 1.00 97.69 64 GLN A O 1
ATOM 510 N N . GLN A 1 65 ? 0.926 9.346 21.963 1.00 97.88 65 GLN A N 1
ATOM 511 C CA . GLN A 1 65 ? 1.055 9.107 23.399 1.00 97.88 65 GLN A CA 1
ATOM 512 C C . GLN A 1 65 ? 0.512 7.727 23.801 1.00 97.88 65 GLN A C 1
ATOM 514 O O . GLN A 1 65 ? 1.142 7.011 24.572 1.00 97.88 65 GLN A O 1
ATOM 519 N N . THR A 1 66 ? -0.623 7.310 23.232 1.00 97.94 66 THR A N 1
ATOM 520 C CA . THR A 1 66 ? -1.220 5.995 23.525 1.00 97.94 66 THR A CA 1
ATOM 521 C C . THR A 1 66 ? -0.352 4.856 23.001 1.00 97.94 66 THR A C 1
ATOM 523 O O . THR A 1 66 ? -0.261 3.823 23.652 1.00 97.94 66 THR A O 1
ATOM 526 N N . LEU A 1 67 ? 0.317 5.027 21.859 1.00 96.44 67 LEU A N 1
ATOM 527 C CA . LEU A 1 67 ? 1.266 4.042 21.340 1.00 96.44 67 LEU A CA 1
ATOM 528 C C . LEU A 1 67 ? 2.467 3.847 22.272 1.00 96.44 67 LEU A C 1
ATOM 530 O O . LEU A 1 67 ? 2.922 2.716 22.420 1.00 96.44 67 LEU A O 1
ATOM 534 N N . LEU A 1 68 ? 2.941 4.919 22.916 1.00 95.44 68 LEU A N 1
ATOM 535 C CA . LEU A 1 68 ? 4.035 4.861 23.890 1.00 95.44 68 LEU A CA 1
ATOM 536 C C . LEU A 1 68 ? 3.599 4.211 25.207 1.00 95.44 68 LEU A 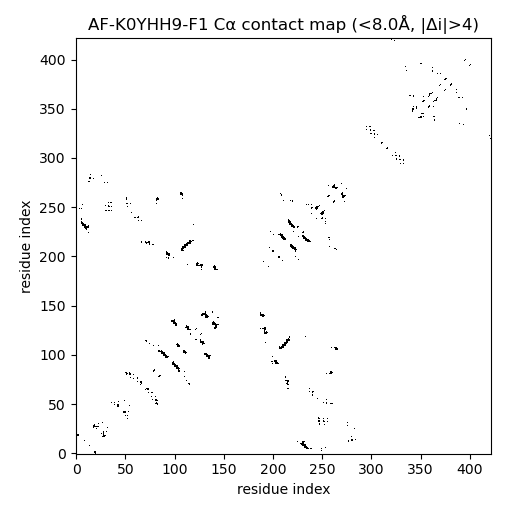C 1
ATOM 538 O O . LEU A 1 68 ? 4.307 3.359 25.739 1.00 95.44 68 LEU A O 1
ATOM 542 N N . ASP A 1 69 ? 2.434 4.601 25.725 1.00 96.44 69 ASP A N 1
ATOM 543 C CA . ASP A 1 69 ? 1.996 4.180 27.056 1.00 96.44 69 ASP A CA 1
ATOM 544 C C . ASP A 1 69 ? 1.304 2.808 27.036 1.00 96.44 69 ASP A C 1
ATOM 546 O O . ASP A 1 69 ? 1.495 1.985 27.933 1.00 96.44 69 ASP A O 1
ATOM 550 N N . GLN A 1 70 ? 0.427 2.579 26.053 1.00 95.00 70 GLN A N 1
ATOM 551 C CA . GLN A 1 70 ? -0.523 1.462 26.002 1.00 95.00 70 GLN A CA 1
ATOM 552 C C . GLN A 1 70 ? -0.829 1.058 24.542 1.00 95.00 70 GLN A C 1
ATOM 554 O O . GLN A 1 70 ? -1.954 1.251 24.069 1.00 95.00 70 GLN A O 1
ATOM 559 N N . PRO A 1 71 ? 0.123 0.448 23.808 1.00 89.75 71 PRO A N 1
ATOM 560 C CA . PRO A 1 71 ? -0.003 0.203 22.366 1.00 89.75 71 PRO A CA 1
ATOM 561 C C . PRO A 1 71 ? -1.230 -0.639 21.979 1.00 89.75 71 PRO A C 1
ATOM 563 O O . PRO A 1 71 ? -1.820 -0.425 20.922 1.00 89.75 71 PRO A O 1
ATOM 566 N N . GLY A 1 72 ? -1.688 -1.538 22.858 1.00 86.06 72 GLY A N 1
ATOM 567 C CA . GLY A 1 72 ? -2.924 -2.304 22.652 1.00 86.06 72 GLY A CA 1
ATOM 568 C C . GLY A 1 72 ? -4.203 -1.454 22.626 1.00 86.06 72 GLY A C 1
ATOM 569 O O . GLY A 1 72 ? -5.182 -1.850 21.998 1.00 86.06 72 GLY A O 1
ATOM 570 N N . GLN A 1 73 ? -4.201 -0.281 23.267 1.00 92.81 73 GLN A N 1
ATOM 571 C CA . GLN A 1 73 ? -5.333 0.656 23.285 1.00 92.81 73 GLN A CA 1
ATOM 572 C C . GLN A 1 73 ? -5.270 1.704 22.167 1.00 92.81 73 GLN A C 1
ATOM 574 O O . GLN A 1 73 ? -6.249 2.414 21.946 1.00 92.81 73 GLN A O 1
ATOM 579 N N . ALA A 1 74 ? -4.158 1.795 21.433 1.00 95.50 74 ALA A N 1
ATOM 580 C CA . ALA A 1 74 ? -4.028 2.734 20.323 1.00 95.50 74 ALA A CA 1
ATOM 581 C C . ALA A 1 74 ? -4.841 2.301 19.092 1.00 95.50 74 ALA A C 1
ATOM 583 O O . ALA A 1 74 ? -5.362 3.145 18.367 1.00 95.50 74 ALA A O 1
ATOM 584 N N . THR A 1 75 ? -4.992 0.991 18.870 1.00 94.19 75 THR A N 1
ATOM 585 C CA . THR A 1 75 ? -5.633 0.430 17.671 1.00 94.19 75 THR A CA 1
ATOM 586 C C . THR A 1 75 ? -7.042 0.987 17.399 1.00 94.19 75 THR A C 1
ATOM 588 O O . THR A 1 75 ? -7.281 1.435 16.276 1.00 94.19 75 THR A O 1
ATOM 591 N N . PRO A 1 76 ? -7.981 1.043 18.370 1.00 94.12 76 PRO A N 1
ATOM 592 C CA . PRO A 1 76 ? -9.292 1.656 18.142 1.00 94.12 76 PRO A CA 1
ATOM 593 C C . PRO A 1 76 ? -9.215 3.136 17.740 1.00 94.12 76 PRO A C 1
ATOM 595 O O . PRO A 1 76 ? -9.926 3.545 16.825 1.00 94.12 76 PRO A O 1
ATOM 598 N N . LEU A 1 77 ? -8.325 3.915 18.369 1.00 96.50 77 LEU A N 1
ATOM 599 C CA . LEU A 1 77 ? -8.132 5.338 18.061 1.00 96.50 77 LEU A CA 1
ATOM 600 C C . LEU A 1 77 ? -7.587 5.537 16.644 1.00 96.50 77 LEU A C 1
ATOM 602 O O . LEU A 1 77 ? -8.021 6.436 15.928 1.00 96.50 77 LEU A O 1
ATOM 606 N N . ILE A 1 78 ? -6.649 4.682 16.232 1.00 97.56 78 ILE A N 1
ATOM 607 C CA . ILE A 1 78 ? -6.068 4.690 14.887 1.00 97.56 78 ILE A CA 1
ATOM 608 C C . ILE A 1 78 ? -7.139 4.375 13.843 1.00 97.56 78 ILE A C 1
ATOM 610 O O . ILE A 1 78 ? -7.293 5.121 12.878 1.00 97.56 78 ILE A O 1
ATOM 614 N N . LEU A 1 79 ? -7.901 3.297 14.041 1.00 96.75 79 LEU A N 1
ATOM 615 C CA . LEU A 1 79 ? -8.957 2.897 13.113 1.00 96.75 79 LEU A CA 1
ATOM 616 C C . LEU A 1 79 ? -10.036 3.983 12.991 1.00 96.75 79 LEU A C 1
ATOM 618 O O . LEU A 1 79 ? -10.427 4.326 11.877 1.00 96.75 79 LEU A O 1
ATOM 622 N N . GLU A 1 80 ? -10.463 4.585 14.102 1.00 96.25 80 GLU A N 1
ATOM 623 C CA . GLU A 1 80 ? -11.408 5.707 14.091 1.00 96.25 80 GLU A CA 1
ATOM 624 C C . GLU A 1 80 ? -10.843 6.926 13.343 1.00 96.25 80 GLU A C 1
ATOM 626 O O . GLU A 1 80 ? -11.515 7.509 12.485 1.00 96.25 80 GLU A O 1
ATOM 631 N N . ALA A 1 81 ? -9.585 7.286 13.610 1.00 97.44 81 ALA A N 1
ATOM 632 C CA . ALA A 1 81 ? -8.912 8.393 12.939 1.00 97.44 81 ALA A CA 1
ATOM 633 C C . ALA A 1 81 ? -8.819 8.181 11.418 1.00 97.44 81 ALA A C 1
ATOM 635 O O . ALA A 1 81 ? -9.062 9.111 10.647 1.00 97.44 81 ALA A O 1
ATOM 636 N N . LEU A 1 82 ? -8.561 6.944 10.990 1.00 97.62 82 LEU A N 1
ATOM 637 C CA . LEU A 1 82 ? -8.536 6.510 9.589 1.00 97.62 82 LEU A CA 1
ATOM 638 C C . LEU A 1 82 ? -9.933 6.261 8.995 1.00 97.62 82 LEU A C 1
ATOM 640 O O . LEU A 1 82 ? -10.060 5.781 7.867 1.00 97.62 82 LEU A O 1
ATOM 644 N N . GLY A 1 83 ? -10.987 6.604 9.738 1.00 96.00 83 GLY A N 1
ATOM 645 C CA . GLY A 1 83 ? -12.361 6.613 9.261 1.00 96.00 83 GLY A CA 1
ATOM 646 C C . GLY A 1 83 ? -13.066 5.267 9.324 1.00 96.00 83 GLY A C 1
ATOM 647 O O . GLY A 1 83 ? -14.208 5.188 8.870 1.00 96.00 83 GLY A O 1
ATOM 648 N N . TYR A 1 84 ? -12.447 4.224 9.874 1.00 96.12 84 TYR A N 1
ATOM 649 C CA . TYR A 1 84 ? -13.095 2.934 10.079 1.00 96.12 84 TYR A CA 1
ATOM 650 C C . TYR A 1 84 ? -14.168 3.027 11.161 1.00 96.12 84 TYR A C 1
ATOM 652 O O . TYR A 1 84 ? -14.049 3.743 12.153 1.00 96.12 84 TYR A O 1
ATOM 660 N N . ARG A 1 85 ? -15.265 2.302 10.942 1.00 91.00 85 ARG A N 1
ATOM 661 C CA . ARG A 1 85 ? -16.404 2.267 11.863 1.00 91.00 85 ARG A CA 1
ATOM 662 C C . ARG A 1 85 ? -16.094 1.370 13.059 1.00 91.00 85 ARG A C 1
ATOM 664 O O . ARG A 1 85 ? -15.207 0.522 12.977 1.00 91.00 85 ARG A O 1
ATOM 671 N N . ALA A 1 86 ? -16.879 1.500 14.126 1.00 93.00 86 ALA A N 1
ATOM 672 C CA . ALA A 1 86 ? -16.809 0.592 15.266 1.00 93.00 86 ALA A CA 1
ATOM 673 C C . ALA A 1 86 ? -16.888 -0.879 14.795 1.00 93.00 86 ALA A C 1
ATOM 675 O O . ALA A 1 86 ? -17.848 -1.222 14.090 1.00 93.00 86 ALA A O 1
ATOM 676 N N . PRO A 1 87 ? -15.906 -1.730 15.154 1.00 95.25 87 PRO A N 1
ATOM 677 C CA . PRO A 1 87 ? -15.909 -3.134 14.779 1.00 95.25 87 PRO A CA 1
ATOM 678 C C . PRO A 1 87 ? -17.157 -3.855 15.283 1.00 95.25 87 PRO A C 1
ATOM 680 O O . PRO A 1 87 ? -17.634 -3.613 16.394 1.00 95.25 87 PRO A O 1
ATOM 683 N N . LYS A 1 88 ? -17.682 -4.757 14.461 1.00 96.62 88 LYS A N 1
ATOM 684 C CA . LYS A 1 88 ? -18.816 -5.619 14.788 1.00 96.62 88 LYS A CA 1
ATOM 685 C C . LYS A 1 88 ? -18.470 -7.053 14.435 1.00 96.62 88 LYS A C 1
ATOM 687 O O . LYS A 1 88 ? -17.524 -7.316 13.699 1.00 96.62 88 LYS A O 1
ATOM 692 N N . ARG A 1 89 ? -19.263 -7.975 14.965 1.00 96.56 89 ARG A N 1
ATOM 693 C CA . ARG A 1 89 ? -19.235 -9.366 14.536 1.00 96.56 89 ARG A CA 1
ATOM 694 C C . ARG A 1 89 ? -19.635 -9.449 13.068 1.00 96.56 89 ARG A C 1
ATOM 696 O O . ARG A 1 89 ? -20.669 -8.900 12.685 1.00 96.56 89 ARG A O 1
ATOM 703 N N . VAL A 1 90 ? -18.804 -10.110 12.283 1.00 97.00 90 VAL A N 1
ATOM 704 C CA . VAL A 1 90 ? -18.996 -10.349 10.858 1.00 97.00 90 VAL A CA 1
ATOM 705 C C . VAL A 1 90 ? -18.726 -11.806 10.546 1.00 97.00 90 VAL A C 1
ATOM 707 O O . VAL A 1 90 ? -17.990 -12.488 11.262 1.00 97.00 90 VAL A O 1
ATOM 710 N N . THR A 1 91 ? -19.340 -12.253 9.464 1.00 97.56 91 THR A N 1
ATOM 711 C CA . THR A 1 91 ? -19.295 -13.629 9.004 1.00 97.56 91 THR A CA 1
ATOM 712 C C . THR A 1 91 ? -18.790 -13.653 7.573 1.00 97.56 91 THR A C 1
ATOM 714 O O . THR A 1 91 ? -19.226 -12.841 6.759 1.00 97.56 91 THR A O 1
ATOM 717 N N . PHE A 1 92 ? -17.913 -14.605 7.283 1.00 97.50 92 PHE A N 1
ATOM 718 C CA . PHE A 1 92 ? -17.484 -14.951 5.940 1.00 97.50 92 PHE A CA 1
ATOM 719 C C . PHE A 1 92 ? -17.804 -16.421 5.693 1.00 97.50 92 PHE A C 1
ATOM 721 O O . PHE A 1 92 ? -17.370 -17.289 6.452 1.00 97.50 92 PHE A O 1
ATOM 728 N N . GLU A 1 93 ? -18.557 -16.694 4.636 1.00 97.56 93 GLU A N 1
ATOM 729 C CA . GLU A 1 93 ? -18.745 -18.059 4.155 1.00 97.56 93 GLU A CA 1
ATOM 730 C C . GLU A 1 93 ? -17.482 -18.484 3.410 1.00 97.56 93 GLU A C 1
ATOM 732 O O . GLU A 1 93 ? -16.999 -17.756 2.544 1.00 97.56 93 GLU A O 1
ATOM 737 N N . THR A 1 94 ? -16.908 -19.626 3.781 1.00 94.94 94 THR A N 1
ATOM 738 C CA . THR A 1 94 ? -15.709 -20.180 3.141 1.00 94.94 94 THR A CA 1
ATOM 739 C C . THR A 1 94 ? -15.944 -21.642 2.791 1.00 94.94 94 THR A C 1
ATOM 741 O O . THR A 1 94 ? -16.768 -22.320 3.407 1.00 94.94 94 THR A O 1
ATOM 744 N N . ALA A 1 95 ? -15.128 -22.193 1.891 1.00 92.12 95 ALA A N 1
ATOM 745 C CA . ALA A 1 95 ? -15.162 -23.624 1.583 1.00 92.12 95 ALA A CA 1
ATOM 746 C C . ALA A 1 95 ? -14.910 -24.533 2.808 1.00 92.12 95 ALA A C 1
ATOM 748 O O . ALA A 1 95 ? -15.263 -25.712 2.779 1.00 92.12 95 ALA A O 1
ATOM 749 N N . GLN A 1 96 ? -14.277 -24.015 3.869 1.00 91.50 96 GLN A N 1
ATOM 750 C CA . GLN A 1 96 ? -13.976 -24.768 5.089 1.00 91.50 96 GLN A CA 1
ATOM 751 C C . GLN A 1 96 ? -15.063 -24.642 6.169 1.00 91.50 96 GLN A C 1
ATOM 753 O O . GLN A 1 96 ? -14.953 -25.335 7.178 1.00 91.50 96 GLN A O 1
ATOM 758 N N . GLY A 1 97 ? -16.064 -23.776 5.980 1.00 94.81 97 GLY A N 1
ATOM 759 C CA . GLY A 1 97 ? -17.106 -23.468 6.962 1.00 94.81 97 GLY A CA 1
ATOM 760 C C . GLY A 1 97 ? -17.304 -21.966 7.178 1.00 94.81 97 GLY A C 1
ATOM 761 O O . GLY A 1 97 ? -16.632 -21.130 6.563 1.00 94.81 97 GLY A O 1
ATOM 762 N N . GLN A 1 98 ? -18.213 -21.627 8.086 1.00 97.44 98 GLN A N 1
ATOM 763 C CA . GLN A 1 98 ? -18.589 -20.256 8.405 1.00 97.44 98 GLN A CA 1
ATOM 764 C C . GLN A 1 98 ? -17.556 -19.634 9.354 1.00 97.44 98 GLN A C 1
ATOM 766 O O . GLN A 1 98 ? -17.463 -20.011 10.525 1.00 97.44 98 GLN A O 1
ATOM 771 N N . LEU A 1 99 ? -16.769 -18.677 8.860 1.00 97.50 99 LEU A N 1
ATOM 772 C CA . LEU A 1 99 ? -15.769 -17.940 9.631 1.00 97.50 99 LEU A CA 1
ATOM 773 C C . LEU A 1 99 ? -16.419 -16.726 10.310 1.00 97.50 99 LEU A C 1
ATOM 775 O O . LEU A 1 99 ? -16.940 -15.842 9.634 1.00 97.50 99 LEU A O 1
ATOM 779 N N . GLU A 1 100 ? -16.350 -16.639 11.636 1.00 97.62 100 GLU A N 1
ATOM 780 C CA . GLU A 1 100 ? -16.892 -15.523 12.420 1.00 97.62 100 GLU A CA 1
ATOM 781 C C . GLU A 1 100 ? -15.780 -14.794 13.184 1.00 97.62 100 GLU A C 1
ATOM 783 O O . GLU A 1 100 ? -14.945 -15.406 13.856 1.00 97.62 100 GLU A O 1
ATOM 788 N N . LEU A 1 101 ? -15.763 -13.463 13.078 1.00 96.75 101 LEU A N 1
ATOM 789 C CA . LEU A 1 101 ? -14.753 -12.600 13.693 1.00 96.75 101 LEU A CA 1
ATOM 790 C C . LEU A 1 101 ? -15.285 -11.185 13.949 1.00 96.75 101 LEU A C 1
ATOM 792 O O . LEU A 1 101 ? -16.339 -10.799 13.450 1.00 96.75 101 LEU A O 1
ATOM 796 N N . THR A 1 102 ? -14.544 -10.384 14.716 1.00 97.00 102 THR A N 1
ATOM 797 C CA . THR A 1 102 ? -14.863 -8.965 14.943 1.00 97.00 102 THR A CA 1
ATOM 798 C C . THR A 1 102 ? -14.015 -8.077 14.037 1.00 97.00 102 THR A C 1
ATOM 800 O O . THR A 1 102 ? -12.793 -8.038 14.183 1.00 97.00 102 THR A O 1
ATOM 803 N N . ALA A 1 103 ? -14.657 -7.324 13.143 1.00 97.12 103 ALA A N 1
ATOM 804 C CA . ALA A 1 103 ? -13.994 -6.403 12.222 1.00 97.12 103 ALA A CA 1
ATOM 805 C C . ALA A 1 103 ? -14.833 -5.156 11.942 1.00 97.12 103 ALA A C 1
ATOM 807 O O . ALA A 1 103 ? -16.051 -5.139 12.126 1.00 97.12 103 ALA A O 1
ATOM 808 N N . SER A 1 104 ? -14.179 -4.101 11.464 1.00 96.75 104 SER A N 1
ATOM 809 C CA . SER A 1 104 ? -14.871 -2.994 10.807 1.00 96.75 104 SER A CA 1
ATOM 810 C C . SER A 1 104 ? -15.059 -3.330 9.335 1.00 96.75 104 SER A C 1
ATOM 812 O O . SER A 1 104 ? -14.101 -3.734 8.683 1.00 96.75 104 SER A O 1
ATOM 814 N N . THR A 1 105 ? -16.263 -3.157 8.801 1.00 94.44 105 THR A N 1
ATOM 815 C CA . THR A 1 105 ? -16.543 -3.409 7.384 1.00 94.44 105 THR A CA 1
ATOM 816 C C . THR A 1 105 ? -17.231 -2.214 6.748 1.00 94.44 105 THR A C 1
ATOM 818 O O . THR A 1 105 ? -18.080 -1.550 7.356 1.00 94.44 105 THR A O 1
ATOM 821 N N . ALA A 1 106 ? -16.834 -1.911 5.518 1.00 88.06 106 ALA A N 1
ATOM 822 C CA . ALA A 1 106 ? -17.488 -0.922 4.676 1.00 88.06 106 ALA A CA 1
ATOM 823 C C . ALA A 1 106 ? -17.098 -1.174 3.224 1.00 88.06 106 ALA A C 1
ATOM 825 O O . ALA A 1 106 ? -15.910 -1.250 2.950 1.00 88.06 106 ALA A O 1
ATOM 826 N N . ASP A 1 107 ? -18.071 -1.255 2.315 1.00 86.00 107 ASP A N 1
ATOM 827 C CA . ASP A 1 107 ? -17.855 -1.055 0.875 1.00 86.00 107 ASP A CA 1
ATOM 828 C C . ASP A 1 107 ? -16.610 -1.796 0.328 1.00 86.00 107 ASP A C 1
ATOM 830 O O . ASP A 1 107 ? -15.686 -1.191 -0.203 1.00 86.00 107 ASP A O 1
ATOM 834 N N . GLY A 1 108 ? -16.520 -3.112 0.555 1.00 89.12 108 GLY A N 1
ATOM 835 C CA . GLY A 1 108 ? -15.413 -3.941 0.058 1.00 89.12 108 GLY A CA 1
ATOM 836 C C . GLY A 1 108 ? -14.090 -3.874 0.839 1.00 89.12 108 GLY A C 1
ATOM 837 O O . GLY A 1 108 ? -13.146 -4.550 0.438 1.00 89.12 108 GLY A O 1
ATOM 838 N N . VAL A 1 109 ? -14.000 -3.132 1.950 1.00 94.81 109 VAL A N 1
ATOM 839 C CA . VAL A 1 109 ? -12.851 -3.167 2.875 1.00 94.81 109 VAL A CA 1
ATOM 840 C C . VAL A 1 109 ? -13.223 -3.769 4.232 1.00 94.81 109 VAL A C 1
ATOM 842 O O . VAL A 1 109 ? -14.298 -3.510 4.785 1.00 94.81 109 VAL A O 1
ATOM 845 N N . VAL A 1 110 ? -12.299 -4.554 4.788 1.00 97.31 110 VAL A N 1
ATOM 846 C CA . VAL A 1 110 ? -12.360 -5.119 6.144 1.00 97.31 110 VAL A CA 1
ATOM 847 C C . VAL A 1 110 ? -11.165 -4.600 6.942 1.00 97.31 110 VAL A C 1
ATOM 849 O O . VAL A 1 110 ? -10.035 -4.718 6.489 1.00 97.31 110 VAL A O 1
ATOM 852 N N . ALA A 1 111 ? -11.380 -4.048 8.135 1.00 97.81 111 ALA A N 1
ATOM 853 C CA . ALA A 1 111 ? -10.299 -3.690 9.053 1.00 97.81 111 ALA A CA 1
ATOM 854 C C . ALA A 1 111 ? -10.314 -4.552 10.319 1.00 97.81 111 ALA A C 1
ATOM 856 O O . ALA A 1 111 ? -11.332 -4.650 11.014 1.00 97.81 111 ALA A O 1
ATOM 857 N N . LEU A 1 112 ? -9.163 -5.153 10.612 1.00 96.62 112 LEU A N 1
ATOM 858 C CA . LEU A 1 112 ? -8.921 -6.100 11.694 1.00 96.62 112 LEU A CA 1
ATOM 859 C C . LEU A 1 112 ? -7.961 -5.506 12.719 1.00 96.62 112 LEU A C 1
ATOM 861 O O . LEU A 1 112 ? -6.984 -4.849 12.369 1.00 96.62 112 LEU A O 1
ATOM 865 N N . ALA A 1 113 ? -8.211 -5.796 13.991 1.00 96.19 113 ALA A N 1
ATOM 866 C CA . ALA A 1 113 ? -7.278 -5.495 15.066 1.00 96.19 113 ALA A CA 1
ATOM 867 C C . ALA A 1 113 ? -6.458 -6.746 15.407 1.00 96.19 113 ALA A C 1
ATOM 869 O O . ALA A 1 113 ? -7.020 -7.821 15.633 1.00 96.19 113 ALA A O 1
ATOM 870 N N . ALA A 1 114 ? -5.142 -6.587 15.482 1.00 96.06 114 ALA A N 1
ATOM 871 C CA . ALA A 1 114 ? -4.196 -7.607 15.908 1.00 96.06 114 ALA A CA 1
ATOM 872 C C . ALA A 1 114 ? -3.436 -7.155 17.159 1.00 96.06 114 ALA A C 1
ATOM 874 O O . ALA A 1 114 ? -3.443 -5.976 17.528 1.00 96.06 114 ALA A O 1
ATOM 875 N N . GLU A 1 115 ? -2.839 -8.119 17.851 1.00 95.06 115 GLU A N 1
ATOM 876 C CA . GLU A 1 115 ? -1.939 -7.852 18.967 1.00 95.06 115 GLU A CA 1
ATOM 877 C C . GLU A 1 115 ? -0.807 -6.913 18.519 1.00 95.06 115 GLU A C 1
ATOM 879 O O . GLU A 1 115 ? -0.332 -7.040 17.388 1.00 95.06 115 GLU A O 1
ATOM 884 N N . PRO A 1 116 ? -0.389 -5.948 19.360 1.00 95.00 116 PRO A N 1
ATOM 885 C CA . PRO A 1 116 ? 0.716 -5.064 19.021 1.00 95.00 116 PRO A CA 1
ATOM 886 C C . PRO A 1 116 ? 1.995 -5.842 18.741 1.00 95.00 116 PRO A C 1
ATOM 888 O O . PRO A 1 116 ? 2.346 -6.736 19.509 1.00 95.00 116 PRO A O 1
ATOM 891 N N . VAL A 1 117 ? 2.701 -5.444 17.688 1.00 95.00 117 VAL A N 1
ATOM 892 C CA . VAL A 1 117 ? 3.995 -6.022 17.309 1.00 95.00 117 VAL A CA 1
ATOM 893 C C . VAL A 1 117 ? 5.088 -4.964 17.353 1.00 95.00 117 VAL A C 1
ATOM 895 O O . VAL A 1 117 ? 4.812 -3.776 17.152 1.00 95.00 117 VAL A O 1
ATOM 898 N N . ALA A 1 118 ? 6.323 -5.385 17.621 1.00 90.50 118 ALA A N 1
ATOM 899 C CA . ALA A 1 118 ? 7.483 -4.512 17.489 1.00 90.50 118 ALA A CA 1
ATOM 900 C C . ALA A 1 118 ? 7.970 -4.489 16.034 1.00 90.50 118 ALA A C 1
ATOM 902 O O . ALA A 1 118 ? 8.337 -3.426 15.529 1.00 90.50 118 ALA A O 1
ATOM 903 N N . ASP A 1 119 ? 7.900 -5.639 15.359 1.00 90.50 119 ASP A N 1
ATOM 904 C CA . ASP A 1 119 ? 8.350 -5.832 13.982 1.00 90.50 119 ASP A CA 1
ATOM 905 C C . ASP A 1 119 ? 7.262 -6.450 13.085 1.00 90.50 119 ASP A C 1
ATOM 907 O O . ASP A 1 119 ? 6.408 -7.217 13.534 1.00 90.50 119 ASP A O 1
ATOM 911 N N . ILE A 1 120 ? 7.297 -6.131 11.789 1.00 89.56 120 ILE A N 1
ATOM 912 C CA . ILE A 1 120 ? 6.329 -6.630 10.803 1.00 89.56 120 ILE A CA 1
ATOM 913 C C . ILE A 1 120 ? 6.369 -8.161 10.646 1.00 89.56 120 ILE A C 1
ATOM 915 O O . ILE A 1 120 ? 5.316 -8.771 10.461 1.00 89.56 120 ILE A O 1
ATOM 919 N N . SER A 1 121 ? 7.532 -8.801 10.804 1.00 89.50 121 SER A N 1
ATOM 920 C CA . SER A 1 121 ? 7.689 -10.264 10.688 1.00 89.50 121 SER A CA 1
ATOM 921 C C . SER A 1 121 ? 6.899 -11.050 11.746 1.00 89.50 121 SER A C 1
ATOM 923 O O . SER A 1 121 ? 6.531 -12.216 11.549 1.00 89.50 121 SER A O 1
ATOM 925 N N . GLU A 1 122 ? 6.564 -10.408 12.868 1.00 92.06 122 GLU A N 1
ATOM 926 C CA . GLU A 1 122 ? 5.686 -10.988 13.880 1.00 92.06 122 GLU A CA 1
ATOM 927 C C . GLU A 1 122 ? 4.256 -11.149 13.346 1.00 92.06 122 GLU A C 1
ATOM 929 O O . GLU A 1 122 ? 3.592 -12.130 13.674 1.00 92.06 122 GLU A O 1
ATOM 934 N N . LEU A 1 123 ? 3.769 -10.258 12.471 1.00 88.62 123 LEU A N 1
ATOM 935 C CA . LEU A 1 123 ? 2.417 -10.363 11.899 1.00 88.62 123 LEU A CA 1
ATOM 936 C C . LEU A 1 123 ? 2.243 -11.593 11.004 1.00 88.62 123 LEU A C 1
ATOM 938 O O . LEU A 1 123 ? 1.172 -12.211 10.985 1.00 88.62 123 LEU A O 1
ATOM 942 N N . GLU A 1 124 ? 3.310 -11.991 10.319 1.00 86.56 124 GLU A N 1
ATOM 943 C CA . GLU A 1 124 ? 3.336 -13.182 9.473 1.00 86.56 124 GLU A CA 1
ATOM 944 C C . GLU A 1 124 ? 3.220 -14.469 10.305 1.00 86.56 124 GLU A C 1
ATOM 946 O O . GLU A 1 124 ? 2.513 -15.420 9.941 1.00 86.56 124 GLU A O 1
ATOM 951 N N . THR A 1 125 ? 3.876 -14.491 11.466 1.00 86.81 125 THR A N 1
ATOM 952 C CA . THR A 1 125 ? 4.187 -15.730 12.187 1.00 86.81 125 THR A CA 1
ATOM 953 C C . THR A 1 125 ? 3.471 -15.854 13.538 1.00 86.81 125 THR A C 1
ATOM 955 O O . THR A 1 125 ? 2.790 -16.857 13.807 1.00 86.81 125 THR A O 1
ATOM 958 N N . THR A 1 126 ? 3.572 -14.847 14.401 1.00 88.56 126 THR A N 1
ATOM 959 C CA . THR A 1 126 ? 3.255 -14.938 15.836 1.00 88.56 126 THR A CA 1
ATOM 960 C C . THR A 1 126 ? 2.071 -14.081 16.272 1.00 88.56 126 THR A C 1
ATOM 962 O O . THR A 1 126 ? 1.332 -14.518 17.151 1.00 88.56 126 THR A O 1
ATOM 965 N N . ALA A 1 127 ? 1.802 -12.944 15.634 1.00 93.06 127 ALA A N 1
ATOM 966 C CA . ALA A 1 127 ? 0.713 -12.057 16.026 1.00 93.06 127 ALA A CA 1
ATOM 967 C C . ALA A 1 127 ? -0.658 -12.701 15.790 1.00 93.06 127 ALA A C 1
ATOM 969 O O . ALA A 1 127 ? -0.884 -13.426 14.807 1.00 93.06 127 ALA A O 1
ATOM 970 N N . ARG A 1 128 ? -1.592 -12.428 16.701 1.00 94.31 128 ARG A N 1
ATOM 971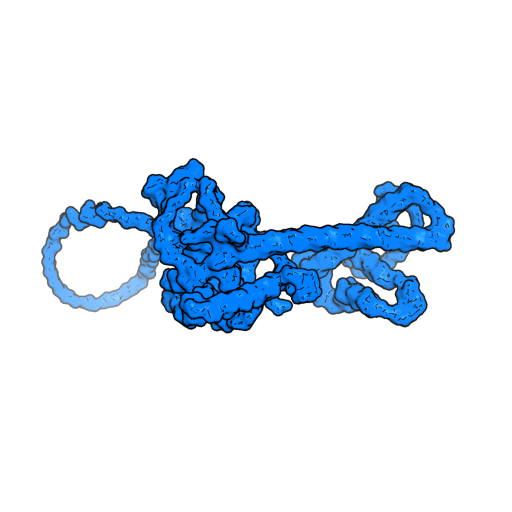 C CA . ARG A 1 128 ? -2.958 -12.962 16.680 1.00 94.31 128 ARG A CA 1
ATOM 972 C C . ARG A 1 128 ? -3.990 -11.835 16.595 1.00 94.31 128 ARG A C 1
ATOM 974 O O . ARG A 1 128 ? -3.694 -10.702 16.972 1.00 94.31 128 ARG A O 1
ATOM 981 N N . PRO A 1 129 ? -5.207 -12.109 16.091 1.00 95.31 129 PRO A N 1
ATOM 982 C CA . PRO A 1 129 ? -6.302 -11.149 16.186 1.00 95.31 129 PRO A CA 1
ATOM 983 C C . PRO A 1 129 ? -6.635 -10.871 17.659 1.00 95.31 129 PRO A C 1
ATOM 985 O O . PRO A 1 129 ? -6.632 -11.781 18.485 1.00 95.31 129 PRO A O 1
ATOM 988 N N . THR A 1 130 ? -6.970 -9.624 17.996 1.00 94.00 130 THR A N 1
ATOM 989 C CA . THR A 1 130 ? -7.297 -9.238 19.387 1.00 94.00 130 THR A CA 1
ATOM 990 C C . THR A 1 130 ? -8.637 -9.781 19.870 1.00 94.00 130 THR A C 1
ATOM 992 O O . THR A 1 130 ? -8.909 -9.796 21.069 1.00 94.00 130 THR A O 1
ATOM 995 N N . ASN A 1 131 ? -9.484 -10.221 18.941 1.00 93.19 131 ASN A N 1
ATOM 996 C CA . ASN A 1 131 ? -10.791 -10.791 19.218 1.00 93.19 131 ASN A CA 1
ATOM 997 C C . ASN A 1 131 ? -10.813 -12.271 18.849 1.00 93.19 131 ASN A C 1
ATOM 999 O O . ASN A 1 131 ? -10.103 -12.712 17.946 1.00 93.19 131 ASN A O 1
ATOM 1003 N N . THR A 1 132 ? -11.657 -13.024 19.550 1.00 94.81 132 THR A N 1
ATOM 1004 C CA . THR A 1 132 ? -11.920 -14.430 19.254 1.00 94.81 132 THR A CA 1
ATOM 1005 C C . THR A 1 132 ? -12.400 -14.591 17.814 1.00 94.81 132 THR A C 1
ATOM 1007 O O . THR A 1 132 ? -13.299 -13.875 17.372 1.00 94.81 132 THR A O 1
ATOM 1010 N N . VAL A 1 133 ? -11.809 -15.556 17.115 1.00 95.81 133 VAL A N 1
ATOM 1011 C CA . VAL A 1 133 ? -12.230 -16.004 15.789 1.00 95.81 133 VAL A CA 1
ATOM 1012 C C . VAL A 1 133 ? -12.674 -17.452 15.887 1.00 95.81 133 VAL A C 1
ATOM 1014 O O . VAL A 1 133 ? -11.967 -18.291 16.462 1.00 95.81 133 VAL A O 1
ATOM 1017 N N . THR A 1 134 ? -13.831 -17.747 15.311 1.00 95.94 134 THR A N 1
ATOM 1018 C CA . THR A 1 134 ? -14.398 -19.092 15.260 1.00 95.94 134 THR A CA 1
ATOM 1019 C C . THR A 1 134 ? -14.661 -19.515 13.821 1.00 95.94 134 THR A C 1
ATOM 1021 O O . THR A 1 134 ? -14.848 -18.688 12.933 1.00 95.94 134 THR A O 1
ATOM 1024 N N . ARG A 1 135 ? -14.666 -20.825 13.594 1.00 95.88 135 ARG A N 1
ATOM 1025 C CA . ARG A 1 135 ? -15.184 -21.458 12.387 1.00 95.88 135 ARG A CA 1
ATOM 1026 C C . ARG A 1 135 ? -16.206 -22.497 12.802 1.00 95.88 135 ARG A C 1
ATOM 1028 O O . ARG A 1 135 ? -15.854 -23.377 13.584 1.00 95.88 135 ARG A O 1
ATOM 1035 N N . ASP A 1 136 ? -17.435 -22.372 12.317 1.00 95.38 136 ASP A N 1
ATOM 1036 C CA . ASP A 1 136 ? -18.554 -23.236 12.719 1.00 95.38 136 ASP A CA 1
ATOM 1037 C C . ASP A 1 136 ? -18.633 -23.364 14.254 1.00 95.38 136 ASP A C 1
ATOM 1039 O O . ASP A 1 136 ? -18.593 -24.456 14.818 1.00 95.38 136 ASP A O 1
ATOM 1043 N N . GLU A 1 137 ? -18.610 -22.214 14.942 1.00 91.75 137 GLU A N 1
ATOM 1044 C CA . GLU A 1 137 ? -18.588 -22.075 16.412 1.00 91.75 137 GLU A CA 1
ATOM 1045 C C . GLU A 1 137 ? -17.325 -22.606 17.124 1.00 91.75 137 GLU A C 1
ATOM 1047 O O . GLU A 1 137 ? -17.110 -22.336 18.308 1.00 91.75 137 GLU A O 1
ATOM 1052 N N . ARG A 1 138 ? -16.423 -23.295 16.420 1.00 93.31 138 ARG A N 1
ATOM 1053 C CA . ARG A 1 138 ? -15.157 -23.779 16.975 1.00 93.31 138 ARG A CA 1
ATOM 1054 C C . ARG A 1 138 ? -14.104 -22.680 16.962 1.00 93.31 138 ARG A C 1
ATOM 1056 O O . ARG A 1 138 ? -13.810 -22.103 15.924 1.00 93.31 138 ARG A O 1
ATOM 1063 N N . TRP A 1 139 ? -13.468 -22.428 18.101 1.00 94.62 139 TRP A N 1
ATOM 1064 C CA . TRP A 1 139 ? -12.354 -21.479 18.197 1.00 94.62 139 TRP A CA 1
ATOM 1065 C C . TRP A 1 139 ? -11.166 -21.872 17.304 1.00 94.62 139 TRP A C 1
ATOM 1067 O O . TRP A 1 139 ? -10.735 -23.029 17.316 1.00 94.62 139 TRP A O 1
ATOM 1077 N N . ILE A 1 140 ? -10.621 -20.893 16.570 1.00 94.31 140 ILE A N 1
ATOM 1078 C CA . ILE A 1 140 ? -9.455 -21.079 15.690 1.00 94.31 140 ILE A CA 1
ATOM 1079 C C . ILE A 1 140 ? -8.343 -20.032 15.870 1.00 94.31 140 ILE A C 1
ATOM 1081 O O . ILE A 1 140 ? -7.200 -20.318 15.508 1.00 94.31 140 ILE A O 1
ATOM 1085 N N . ALA A 1 141 ? -8.636 -18.831 16.388 1.00 94.00 141 ALA A N 1
ATOM 1086 C CA . ALA A 1 141 ? -7.636 -17.780 16.607 1.00 94.00 141 ALA A CA 1
ATOM 1087 C C . ALA A 1 141 ? -8.084 -16.721 17.629 1.00 94.00 141 ALA A C 1
ATOM 1089 O O . ALA A 1 141 ? -9.262 -16.620 17.981 1.00 94.00 141 ALA A O 1
ATOM 1090 N N . GLY A 1 142 ? -7.122 -15.911 18.077 1.00 91.69 142 GLY A N 1
ATOM 1091 C CA . GLY A 1 142 ? -7.326 -14.857 19.073 1.00 91.69 142 GLY A CA 1
ATOM 1092 C C . GLY A 1 142 ? -7.547 -15.409 20.483 1.00 91.69 142 GLY A C 1
ATOM 1093 O O . GLY A 1 142 ? -7.318 -16.599 20.725 1.00 91.69 142 GLY A O 1
ATOM 1094 N N . PRO A 1 143 ? -8.006 -14.579 21.433 1.00 89.94 143 PRO A N 1
ATOM 1095 C CA . PRO A 1 143 ? -8.280 -15.026 22.792 1.00 89.94 143 PRO A CA 1
ATOM 1096 C C . PRO A 1 143 ? -9.244 -16.214 22.799 1.00 89.94 143 PRO A C 1
ATOM 1098 O O . PRO A 1 143 ? -10.299 -16.170 22.157 1.00 89.94 143 PRO A O 1
ATOM 1101 N N . ALA A 1 144 ? -8.879 -17.276 23.520 1.00 80.12 144 ALA A N 1
ATOM 1102 C CA . ALA A 1 144 ? -9.756 -18.425 23.701 1.00 80.12 144 ALA A CA 1
ATOM 1103 C C . ALA A 1 144 ? -11.068 -17.968 24.365 1.00 80.12 144 ALA A C 1
ATOM 1105 O O . ALA A 1 144 ? -11.025 -17.144 25.289 1.00 80.12 144 ALA A O 1
ATOM 1106 N N . PRO A 1 145 ? -12.233 -18.469 23.916 1.00 76.88 145 PRO A N 1
ATOM 1107 C CA . PRO A 1 145 ? -13.491 -18.178 24.582 1.00 76.88 145 PRO A CA 1
ATOM 1108 C C . PRO A 1 145 ? -13.383 -18.616 26.046 1.00 76.88 145 PRO A C 1
ATOM 1110 O O . PRO A 1 145 ? -12.872 -19.693 26.354 1.00 76.88 145 PRO A O 1
ATOM 1113 N N . ARG A 1 146 ? -13.821 -17.754 26.968 1.00 67.00 146 ARG A N 1
ATOM 1114 C CA . ARG A 1 146 ? -13.846 -18.091 28.393 1.00 67.00 146 ARG A CA 1
ATOM 1115 C C . ARG A 1 146 ? -14.858 -19.219 28.597 1.00 67.00 146 ARG A C 1
ATOM 1117 O O . ARG A 1 146 ? -16.059 -18.981 28.502 1.00 67.00 146 ARG A O 1
ATOM 1124 N N . ASN A 1 147 ? -14.385 -20.433 28.868 1.00 54.75 147 ASN A N 1
ATOM 1125 C CA . ASN A 1 147 ? -15.253 -21.522 29.301 1.00 54.75 147 ASN A CA 1
ATOM 1126 C C . ASN A 1 147 ? -15.723 -21.227 30.732 1.00 54.75 147 ASN A C 1
ATOM 1128 O O . ASN A 1 147 ? -14.910 -21.161 31.649 1.00 54.75 147 ASN A O 1
ATOM 1132 N N . ASN A 1 148 ? -17.031 -21.085 30.949 1.00 44.91 148 ASN A N 1
ATOM 1133 C CA . ASN A 1 148 ? -17.634 -20.971 32.286 1.00 44.91 148 ASN A CA 1
ATOM 1134 C C . ASN A 1 148 ? -17.656 -22.322 33.046 1.00 44.91 148 ASN A C 1
ATOM 1136 O O . ASN A 1 148 ? -18.647 -22.628 33.702 1.00 44.91 148 ASN A O 1
ATOM 1140 N N . VAL A 1 149 ? -16.624 -23.167 32.928 1.00 41.84 149 VAL A N 1
ATOM 1141 C CA . VAL A 1 149 ? -16.639 -24.538 33.494 1.00 41.84 149 VAL A CA 1
ATOM 1142 C C . VAL A 1 149 ? -15.566 -24.777 34.570 1.00 41.84 149 VAL A C 1
ATOM 1144 O O . VAL A 1 149 ? -15.643 -25.765 35.288 1.00 41.84 149 VAL A O 1
ATOM 1147 N N . ASP A 1 150 ? -14.653 -23.839 34.825 1.00 38.72 150 ASP A N 1
ATOM 1148 C CA . ASP A 1 150 ? -13.629 -24.011 35.872 1.00 38.72 150 ASP A CA 1
ATOM 1149 C C . ASP A 1 150 ? -14.072 -23.434 37.234 1.00 38.72 150 ASP A C 1
ATOM 1151 O O . ASP A 1 150 ? -13.375 -22.622 37.839 1.00 38.72 150 ASP A O 1
ATOM 1155 N N . THR A 1 151 ? -15.264 -23.803 37.724 1.00 38.50 151 THR A N 1
ATOM 1156 C CA . THR A 1 151 ? -15.720 -23.453 39.095 1.00 38.50 151 THR A CA 1
ATOM 1157 C C . THR A 1 151 ? -16.132 -24.653 39.949 1.00 38.50 151 THR A C 1
ATOM 1159 O O . THR A 1 151 ? -16.811 -24.473 40.951 1.00 38.50 151 THR A O 1
ATOM 1162 N N . GLU A 1 152 ? -15.693 -25.867 39.613 1.00 35.59 152 GLU A N 1
ATOM 1163 C CA . GLU A 1 152 ? -15.865 -27.053 40.470 1.00 35.59 152 GLU A CA 1
ATOM 1164 C C . GLU A 1 152 ? -14.662 -28.004 40.347 1.00 35.59 152 GLU A C 1
ATOM 1166 O O . GLU A 1 152 ? -14.769 -29.095 39.799 1.00 35.59 152 GLU A O 1
ATOM 1171 N N . ALA A 1 153 ? -13.486 -27.594 40.831 1.00 38.56 153 ALA A N 1
ATOM 1172 C CA . ALA A 1 153 ? -12.378 -28.526 41.083 1.00 38.56 153 ALA A CA 1
ATOM 1173 C C . ALA A 1 153 ? -11.326 -27.942 42.043 1.00 38.56 153 ALA A C 1
ATOM 1175 O O . ALA A 1 153 ? -10.148 -27.874 41.708 1.00 38.56 153 ALA A O 1
ATOM 1176 N N . ALA A 1 154 ? -11.738 -27.498 43.232 1.00 35.50 154 ALA A N 1
ATOM 1177 C CA . ALA A 1 154 ? -10.830 -27.322 44.369 1.00 35.50 154 ALA A CA 1
ATOM 1178 C C . ALA A 1 154 ? -11.624 -27.234 45.681 1.00 35.50 154 ALA A C 1
ATOM 1180 O O . ALA A 1 154 ? -11.580 -26.223 46.370 1.00 35.50 154 ALA A O 1
ATOM 1181 N N . ASP A 1 155 ? -12.375 -28.284 46.012 1.00 34.41 155 ASP A N 1
ATOM 1182 C CA . ASP A 1 155 ? -12.754 -28.521 47.405 1.00 34.41 155 ASP A CA 1
ATOM 1183 C C . ASP A 1 155 ? -12.804 -30.028 47.672 1.00 34.41 155 ASP A C 1
ATOM 1185 O O . ASP A 1 155 ? -13.815 -30.702 47.486 1.00 34.41 155 ASP A O 1
ATOM 1189 N N . ILE A 1 156 ? -11.643 -30.575 48.026 1.00 34.41 156 ILE A N 1
ATOM 1190 C CA . ILE A 1 156 ? -11.549 -31.784 48.838 1.00 34.41 156 ILE A CA 1
ATOM 1191 C C . ILE A 1 156 ? -10.544 -31.423 49.925 1.00 34.41 156 ILE A C 1
ATOM 1193 O O . ILE A 1 156 ? -9.347 -31.308 49.663 1.00 34.41 156 ILE A O 1
ATOM 1197 N N . GLY A 1 157 ? -11.082 -31.120 51.102 1.00 29.20 157 GLY A N 1
ATOM 1198 C CA . GLY A 1 157 ? -10.330 -30.620 52.237 1.00 29.20 157 GLY A CA 1
ATOM 1199 C C . GLY A 1 157 ? -9.402 -31.642 52.879 1.00 29.20 157 GLY A C 1
ATOM 1200 O O . GLY A 1 157 ? -9.579 -32.847 52.740 1.00 29.20 157 GLY A O 1
ATOM 1201 N N . GLU A 1 158 ? -8.473 -31.110 53.665 1.00 32.53 158 GLU A N 1
ATOM 1202 C CA . GLU A 1 158 ? -8.008 -31.714 54.909 1.00 32.53 158 GLU A CA 1
ATOM 1203 C C . GLU A 1 158 ? -7.755 -30.574 55.910 1.00 32.53 158 GLU A C 1
ATOM 1205 O O . GLU A 1 158 ? -6.878 -29.729 55.724 1.00 32.53 158 GLU A O 1
ATOM 1210 N N . GLU A 1 159 ? -8.589 -30.531 56.951 1.00 30.69 159 GLU A N 1
ATOM 1211 C CA . GLU A 1 159 ? -8.312 -29.851 58.216 1.00 30.69 159 GLU A CA 1
ATOM 1212 C C . GLU A 1 159 ? -7.150 -30.554 58.933 1.00 30.69 159 GLU A C 1
ATOM 1214 O O . GLU A 1 159 ? -7.118 -31.784 58.976 1.00 30.69 159 GLU A O 1
ATOM 1219 N N . ASN A 1 160 ? -6.252 -29.780 59.554 1.00 32.81 160 ASN A N 1
ATOM 1220 C CA . ASN A 1 160 ? -5.810 -29.996 60.941 1.00 32.81 160 ASN A CA 1
ATOM 1221 C C . ASN A 1 160 ? -4.963 -28.813 61.459 1.00 32.81 160 ASN A C 1
ATOM 1223 O O . ASN A 1 160 ? -3.840 -28.582 61.017 1.00 32.81 160 ASN A O 1
ATOM 1227 N N . ASP A 1 161 ? -5.584 -28.066 62.370 1.00 33.06 161 ASP A N 1
ATOM 1228 C CA . ASP A 1 161 ? -5.133 -27.572 63.682 1.00 33.06 161 ASP A CA 1
ATOM 1229 C C . ASP A 1 161 ? -3.640 -27.301 64.020 1.00 33.06 161 ASP A C 1
ATOM 1231 O O . ASP A 1 161 ? -2.793 -28.189 64.058 1.00 33.06 161 ASP A O 1
ATOM 1235 N N . ASP A 1 162 ? -3.439 -26.049 64.462 1.00 29.52 162 ASP A N 1
ATOM 1236 C CA . ASP A 1 162 ? -2.855 -25.606 65.745 1.00 29.52 162 ASP A CA 1
ATOM 1237 C C . ASP A 1 162 ? -1.330 -25.445 66.040 1.00 29.52 162 ASP A C 1
ATOM 1239 O O . ASP A 1 162 ? -0.542 -26.381 66.114 1.00 29.52 162 ASP A O 1
ATOM 1243 N N . LEU A 1 163 ? -1.026 -24.187 66.437 1.00 30.42 163 LEU A N 1
ATOM 1244 C CA . LEU A 1 163 ? -0.199 -23.690 67.568 1.00 30.42 163 LEU A CA 1
ATOM 1245 C C . LEU A 1 163 ? 1.352 -23.529 67.494 1.00 30.42 163 LEU A C 1
ATOM 1247 O O . LEU A 1 163 ? 2.126 -24.457 67.671 1.00 30.42 163 LEU A O 1
ATOM 1251 N N . ALA A 1 164 ? 1.747 -22.240 67.479 1.00 29.36 164 ALA A N 1
ATOM 1252 C CA . ALA A 1 164 ? 2.693 -21.523 68.371 1.00 29.36 164 ALA A CA 1
ATOM 1253 C C . ALA A 1 164 ? 4.227 -21.805 68.413 1.00 29.36 164 ALA A C 1
ATOM 1255 O O . ALA A 1 164 ? 4.677 -22.837 68.887 1.00 29.36 164 ALA A O 1
ATOM 1256 N N . GLY A 1 165 ? 5.016 -20.730 68.196 1.00 26.56 165 GLY A N 1
ATOM 1257 C CA . GLY A 1 165 ? 6.022 -20.255 69.175 1.00 26.56 165 GLY A CA 1
ATOM 1258 C C . GLY A 1 165 ? 7.539 -20.434 68.922 1.00 26.56 165 GLY A C 1
ATOM 1259 O O . GLY A 1 165 ? 8.054 -21.538 68.992 1.00 26.56 165 GLY A O 1
ATOM 1260 N N . ALA A 1 166 ? 8.236 -19.285 68.853 1.00 27.70 166 ALA A N 1
ATOM 1261 C CA . ALA A 1 166 ? 9.611 -18.976 69.313 1.00 27.70 166 ALA A CA 1
ATOM 1262 C C . ALA A 1 166 ? 10.873 -19.451 68.536 1.00 27.70 166 ALA A C 1
ATOM 1264 O O . ALA A 1 166 ? 11.293 -20.597 68.601 1.00 27.70 166 ALA A O 1
ATOM 1265 N N . ASP A 1 167 ? 11.514 -18.461 67.898 1.00 28.55 167 ASP A N 1
ATOM 1266 C CA . ASP A 1 167 ? 12.920 -18.013 68.016 1.00 28.55 167 ASP A CA 1
ATOM 1267 C C . ASP A 1 167 ? 14.055 -19.040 68.262 1.00 28.55 167 ASP A C 1
ATOM 1269 O O . ASP A 1 167 ? 14.137 -19.667 69.315 1.00 28.55 167 ASP A O 1
ATOM 1273 N N . THR A 1 168 ? 15.011 -19.118 67.326 1.00 30.02 168 THR A N 1
ATOM 1274 C CA . THR A 1 168 ? 16.467 -19.203 67.586 1.00 30.02 168 THR A CA 1
ATOM 1275 C C . THR A 1 168 ? 17.256 -19.044 66.282 1.00 30.02 168 THR A C 1
ATOM 1277 O O . THR A 1 168 ? 16.943 -19.644 65.256 1.00 30.02 168 THR A O 1
ATOM 1280 N N . ALA A 1 169 ? 18.302 -18.221 66.336 1.00 30.39 169 ALA A N 1
ATOM 1281 C CA . ALA A 1 169 ? 19.286 -18.032 65.278 1.00 30.39 169 ALA A CA 1
ATOM 1282 C C . ALA A 1 169 ? 20.443 -19.037 65.405 1.00 30.39 169 ALA A C 1
ATOM 1284 O O . ALA A 1 169 ? 20.941 -19.218 66.510 1.00 30.39 169 ALA A O 1
ATOM 1285 N N . GLU A 1 170 ? 20.921 -19.602 64.287 1.00 27.70 170 GLU A N 1
ATOM 1286 C CA . GLU A 1 170 ? 22.349 -19.634 63.914 1.00 27.70 170 GLU A CA 1
ATOM 1287 C C . GLU A 1 170 ? 22.592 -20.247 62.513 1.00 27.70 170 GLU A C 1
ATOM 1289 O O . GLU A 1 170 ? 21.885 -21.128 62.037 1.00 27.70 170 GLU A O 1
ATOM 1294 N N . THR A 1 171 ? 23.620 -19.687 61.875 1.00 27.20 171 THR A N 1
ATOM 1295 C CA . THR A 1 171 ? 24.314 -19.928 60.587 1.00 27.20 171 THR A CA 1
ATOM 1296 C C . THR A 1 171 ? 24.574 -21.413 60.224 1.00 27.20 171 THR A C 1
ATOM 1298 O O . THR A 1 171 ? 24.653 -22.231 61.125 1.00 27.20 171 THR A O 1
ATOM 1301 N N . VAL A 1 172 ? 24.811 -21.896 58.988 1.00 27.58 172 VAL A N 1
ATOM 1302 C CA . VAL A 1 172 ? 25.654 -21.431 57.863 1.00 27.58 172 VAL A CA 1
ATOM 1303 C C . VAL A 1 172 ? 25.387 -22.293 56.594 1.00 27.58 172 VAL A C 1
ATOM 1305 O O . VAL A 1 172 ? 25.202 -23.499 56.702 1.00 27.58 172 VAL A O 1
ATOM 1308 N N . ASN A 1 173 ? 25.591 -21.681 55.418 1.00 31.17 173 ASN A N 1
ATOM 1309 C CA . ASN A 1 173 ? 26.143 -22.222 54.153 1.00 31.17 173 ASN A CA 1
ATOM 1310 C C . ASN A 1 173 ? 25.289 -22.909 53.049 1.00 31.17 173 ASN A C 1
ATOM 1312 O O . ASN A 1 173 ? 24.839 -24.039 53.173 1.00 31.17 173 ASN A O 1
ATOM 1316 N N . ALA A 1 174 ? 25.312 -22.219 51.894 1.00 27.28 174 ALA A N 1
ATOM 1317 C CA . ALA A 1 174 ? 25.614 -22.675 50.526 1.00 27.28 174 ALA A CA 1
ATOM 1318 C C . ALA A 1 174 ? 24.731 -23.726 49.823 1.00 27.28 174 ALA A C 1
ATOM 1320 O O . ALA A 1 174 ? 24.811 -24.921 50.088 1.00 27.28 174 ALA A O 1
ATOM 1321 N N . GLY A 1 175 ? 24.051 -23.279 48.760 1.00 26.50 175 GLY A N 1
ATOM 1322 C CA . GLY A 1 175 ? 23.559 -24.144 47.686 1.00 26.50 175 GLY A CA 1
ATOM 1323 C C . GLY A 1 175 ? 22.410 -23.506 46.916 1.00 26.50 175 GLY A C 1
ATOM 1324 O O . GLY A 1 175 ? 21.298 -23.444 47.421 1.00 26.50 175 GLY A O 1
ATOM 1325 N N . ASN A 1 176 ? 22.708 -23.005 45.718 1.00 32.22 176 ASN A N 1
ATOM 1326 C CA . ASN A 1 176 ? 21.805 -22.301 44.809 1.00 32.22 176 ASN A CA 1
ATOM 1327 C C . ASN A 1 176 ? 20.401 -22.919 44.696 1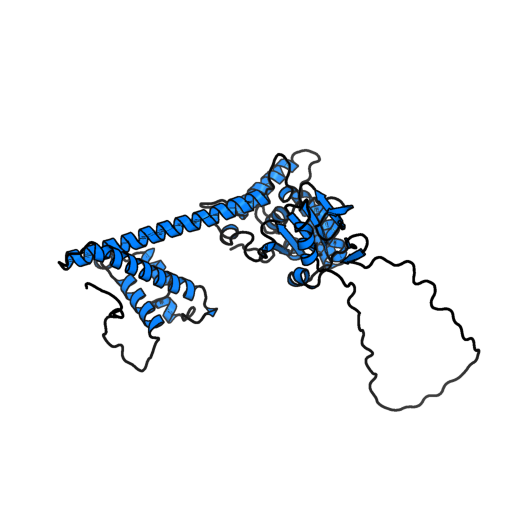.00 32.22 176 ASN A C 1
ATOM 1329 O O . ASN A 1 176 ? 20.245 -24.118 44.465 1.00 32.22 176 ASN A O 1
ATOM 1333 N N . ALA A 1 177 ? 19.399 -22.044 44.784 1.00 27.48 177 ALA A N 1
ATOM 1334 C CA . ALA A 1 177 ? 18.010 -22.324 44.465 1.00 27.48 177 ALA A CA 1
ATOM 1335 C C . ALA A 1 177 ? 17.872 -22.853 43.025 1.00 27.48 177 ALA A C 1
ATOM 1337 O O . ALA A 1 177 ? 18.518 -22.311 42.123 1.00 27.48 177 ALA A O 1
ATOM 1338 N N . PRO A 1 178 ? 17.016 -23.855 42.764 1.00 34.31 178 PRO A N 1
ATOM 1339 C CA . PRO A 1 178 ? 16.570 -24.094 41.408 1.00 34.31 178 PRO A CA 1
ATOM 1340 C C . PRO A 1 178 ? 15.658 -22.928 41.011 1.00 34.31 178 PRO A C 1
ATOM 1342 O O . PRO A 1 178 ? 14.607 -22.709 41.615 1.00 34.31 178 PRO A O 1
ATOM 1345 N N . GLU A 1 179 ? 16.078 -22.174 39.995 1.00 33.81 179 GLU A N 1
ATOM 1346 C CA . GLU A 1 179 ? 15.190 -21.357 39.175 1.00 33.81 179 GLU A CA 1
ATOM 1347 C C . GLU A 1 179 ? 14.051 -22.251 38.672 1.00 33.81 179 GLU A C 1
ATOM 1349 O O . GLU A 1 179 ? 14.188 -22.989 37.696 1.00 33.81 179 GLU A O 1
ATOM 1354 N N . ALA A 1 180 ? 12.906 -22.201 39.349 1.00 29.55 180 ALA A N 1
ATOM 1355 C CA . ALA A 1 180 ? 11.655 -22.705 38.812 1.00 29.55 180 ALA A CA 1
ATOM 1356 C C . ALA A 1 180 ? 11.140 -21.679 37.797 1.00 29.55 180 ALA A C 1
ATOM 1358 O O . ALA A 1 180 ? 10.317 -20.821 38.099 1.00 29.55 180 ALA A O 1
ATOM 1359 N N . ILE A 1 181 ? 11.752 -21.749 36.616 1.00 35.78 181 ILE A N 1
ATOM 1360 C CA . ILE A 1 181 ? 11.212 -21.486 35.284 1.00 35.78 181 ILE A CA 1
ATOM 1361 C C . ILE A 1 181 ? 9.846 -20.786 35.329 1.00 35.78 181 ILE A C 1
ATOM 1363 O O . ILE A 1 181 ? 8.794 -21.422 35.418 1.00 35.78 181 ILE A O 1
ATOM 1367 N N . ALA A 1 182 ? 9.875 -19.461 35.182 1.00 33.22 182 ALA A N 1
ATOM 1368 C CA . ALA A 1 182 ? 8.755 -18.700 34.659 1.00 33.22 182 ALA A CA 1
ATOM 1369 C C . ALA A 1 182 ? 8.508 -19.149 33.209 1.00 33.22 182 ALA A C 1
ATOM 1371 O O . ALA A 1 182 ? 8.905 -18.492 32.252 1.00 33.22 182 ALA A O 1
ATOM 1372 N N . ALA A 1 183 ? 7.874 -20.306 33.036 1.00 31.31 183 ALA A N 1
ATOM 1373 C CA . ALA A 1 183 ? 7.301 -20.703 31.766 1.00 31.31 183 ALA A CA 1
ATOM 1374 C C . ALA A 1 183 ? 5.976 -19.954 31.640 1.00 31.31 183 ALA A C 1
ATOM 1376 O O . ALA A 1 183 ? 4.905 -20.473 31.963 1.00 31.31 183 ALA A O 1
ATOM 1377 N N . SER A 1 184 ? 6.042 -18.701 31.189 1.00 33.12 184 SER A N 1
ATOM 1378 C CA . SER A 1 184 ? 4.883 -18.067 30.581 1.00 33.12 184 SER A CA 1
ATOM 1379 C C . SER A 1 184 ? 4.498 -18.927 29.380 1.00 33.12 184 SER A C 1
ATOM 1381 O O . SER A 1 184 ? 5.104 -18.841 28.314 1.00 33.12 184 SER A O 1
ATOM 1383 N N . THR A 1 185 ? 3.530 -19.817 29.579 1.00 30.66 185 THR A N 1
ATOM 1384 C CA . THR A 1 185 ? 2.848 -20.509 28.487 1.00 30.66 185 THR A CA 1
ATOM 1385 C C . THR A 1 185 ? 2.452 -19.443 27.460 1.00 30.66 185 THR A C 1
ATOM 1387 O O . THR A 1 185 ? 1.930 -18.405 27.887 1.00 30.66 185 THR A O 1
ATOM 1390 N N . PRO A 1 186 ? 2.715 -19.627 26.151 1.00 35.41 186 PRO A N 1
ATOM 1391 C CA . PRO A 1 186 ? 2.342 -18.641 25.147 1.00 35.41 186 PRO A CA 1
ATOM 1392 C C . PRO A 1 186 ? 0.858 -18.323 25.314 1.00 35.41 186 PRO A C 1
ATOM 1394 O O . PRO A 1 186 ? 0.007 -19.213 25.236 1.00 35.41 186 PRO A O 1
ATOM 1397 N N . ARG A 1 187 ? 0.542 -17.066 25.629 1.00 42.97 187 ARG A N 1
ATOM 1398 C CA . ARG A 1 187 ? -0.842 -16.602 25.676 1.00 42.97 187 ARG A CA 1
ATOM 1399 C C . ARG A 1 187 ? -1.380 -16.689 24.242 1.00 42.97 187 ARG A C 1
ATOM 1401 O O . ARG A 1 187 ? -1.004 -15.879 23.414 1.00 42.97 187 ARG A O 1
ATOM 1408 N N . GLY A 1 188 ? -2.219 -17.694 23.970 1.00 45.06 188 GLY A N 1
ATOM 1409 C CA . GLY A 1 188 ? -3.030 -17.819 22.750 1.00 45.06 188 GLY A CA 1
ATOM 1410 C C . GLY A 1 188 ? -2.466 -18.744 21.662 1.00 45.06 188 GLY A C 1
ATOM 1411 O O . GLY A 1 188 ? -1.669 -18.334 20.824 1.00 45.06 188 GLY A O 1
ATOM 1412 N N . GLY A 1 189 ? -2.936 -19.997 21.612 1.00 66.62 189 GLY A N 1
ATOM 1413 C CA . GLY A 1 189 ? -2.811 -20.832 20.406 1.00 66.62 189 GLY A CA 1
ATOM 1414 C C . GLY A 1 189 ? -3.664 -20.294 19.240 1.00 66.62 189 GLY A C 1
ATOM 1415 O O . GLY A 1 189 ? -4.387 -19.316 19.396 1.00 66.62 189 GLY A O 1
ATOM 1416 N N . GLY A 1 190 ? -3.610 -20.937 18.070 1.00 83.75 190 GLY A N 1
ATOM 1417 C CA . GLY A 1 190 ? -4.465 -20.603 16.917 1.00 83.75 190 GLY A CA 1
ATOM 1418 C C . GLY A 1 190 ? -3.730 -19.979 15.724 1.00 83.75 190 GLY A C 1
ATOM 1419 O O . GLY A 1 190 ? -2.498 -19.906 15.710 1.00 83.75 190 GLY A O 1
ATOM 1420 N N . LEU A 1 191 ? -4.486 -19.581 14.695 1.00 91.19 191 LEU A N 1
ATOM 1421 C CA . LEU A 1 191 ? -3.954 -19.024 13.441 1.00 91.19 191 LEU A CA 1
ATOM 1422 C C . LEU A 1 191 ? -3.331 -17.634 13.641 1.00 91.19 191 LEU A C 1
ATOM 1424 O O . LEU A 1 191 ? -3.874 -16.808 14.375 1.00 91.19 191 LEU A O 1
ATOM 1428 N N . SER A 1 192 ? -2.223 -17.362 12.940 1.00 93.81 192 SER A N 1
ATOM 1429 C CA . SER A 1 192 ? -1.686 -16.000 12.818 1.00 93.81 192 SER A CA 1
ATOM 1430 C C . SER A 1 192 ? -2.642 -15.103 12.043 1.00 93.81 192 SER A C 1
ATOM 1432 O O . SER A 1 192 ? -3.481 -15.588 11.277 1.00 93.81 192 SER A O 1
ATOM 1434 N N . VAL A 1 193 ? -2.510 -13.786 12.216 1.00 95.50 193 VAL A N 1
ATOM 1435 C CA . VAL A 1 193 ? -3.361 -12.840 11.486 1.00 95.50 193 VAL A CA 1
ATOM 1436 C C . VAL A 1 193 ? -3.169 -12.960 9.968 1.00 95.50 193 VAL A C 1
ATOM 1438 O O . VAL A 1 193 ? -4.157 -12.955 9.247 1.00 95.50 193 VAL A O 1
ATOM 1441 N N . PHE A 1 194 ? -1.957 -13.220 9.464 1.00 95.88 194 PHE A N 1
ATOM 1442 C CA . PHE A 1 194 ? -1.726 -13.464 8.028 1.00 95.88 194 PHE A CA 1
ATOM 1443 C C . PHE A 1 194 ? -2.419 -14.736 7.507 1.00 95.88 194 PHE A C 1
ATOM 1445 O O . PHE A 1 194 ? -2.992 -14.748 6.414 1.00 95.88 194 PHE A O 1
ATOM 1452 N N . LYS A 1 195 ? -2.442 -15.811 8.306 1.00 95.00 195 LYS A N 1
ATOM 1453 C CA . LYS A 1 195 ? -3.229 -17.007 7.962 1.00 95.00 195 LYS A CA 1
ATOM 1454 C C . LYS A 1 195 ? -4.725 -16.700 7.944 1.00 95.00 195 LYS A C 1
ATOM 1456 O O . LYS A 1 195 ? -5.426 -17.174 7.058 1.00 95.00 195 LYS A O 1
ATOM 1461 N N . LEU A 1 196 ? -5.202 -15.867 8.869 1.00 96.25 196 LEU A N 1
ATOM 1462 C CA . LEU A 1 196 ? -6.590 -15.409 8.885 1.00 96.25 196 LEU A CA 1
ATOM 1463 C C . LEU A 1 196 ? -6.938 -14.547 7.659 1.00 96.25 196 LEU A C 1
ATOM 1465 O O . LEU A 1 196 ? -8.004 -14.734 7.088 1.00 96.25 196 LEU A O 1
ATOM 1469 N N . LEU A 1 197 ? -6.049 -13.649 7.222 1.00 97.38 197 LEU A N 1
ATOM 1470 C CA . LEU A 1 197 ? -6.232 -12.867 5.989 1.00 97.38 197 LEU A CA 1
ATOM 1471 C C . LEU A 1 197 ? -6.446 -13.785 4.784 1.00 97.38 197 LEU A C 1
ATOM 1473 O O . LEU A 1 197 ? -7.358 -13.566 3.993 1.00 97.38 197 LEU A O 1
ATOM 1477 N N . THR A 1 198 ? -5.640 -14.844 4.692 1.00 96.75 198 THR A N 1
ATOM 1478 C CA . THR A 1 198 ? -5.766 -15.851 3.632 1.00 96.75 198 THR A CA 1
ATOM 1479 C C . THR A 1 198 ? -7.136 -16.530 3.664 1.00 96.75 198 THR A C 1
ATOM 1481 O O . THR A 1 198 ? -7.771 -16.654 2.626 1.00 96.75 198 THR A O 1
ATOM 1484 N N . GLU A 1 199 ? -7.632 -16.909 4.843 1.00 95.88 199 GLU A N 1
ATOM 1485 C CA . GLU A 1 199 ? -8.976 -17.489 4.999 1.00 95.88 199 GLU A CA 1
ATOM 148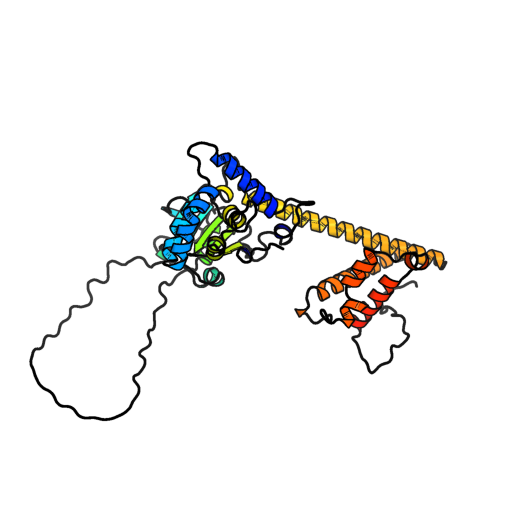6 C C . GLU A 1 199 ? -10.090 -16.508 4.593 1.00 95.88 199 GLU A C 1
ATOM 1488 O O . GLU A 1 199 ? -11.037 -16.906 3.923 1.00 95.88 199 GLU A O 1
ATOM 1493 N N . ILE A 1 200 ? -9.960 -15.217 4.927 1.00 97.44 200 ILE A N 1
ATOM 1494 C CA . ILE A 1 200 ? -10.938 -14.183 4.543 1.00 97.44 200 ILE A CA 1
ATOM 1495 C C . ILE A 1 200 ? -10.929 -13.940 3.025 1.00 97.44 200 ILE A C 1
ATOM 1497 O O . ILE A 1 200 ? -11.987 -13.778 2.424 1.00 97.44 200 ILE A O 1
ATOM 1501 N N . PHE A 1 201 ? -9.760 -13.932 2.378 1.00 97.50 201 PHE A N 1
ATOM 1502 C CA . PHE A 1 201 ? -9.672 -13.782 0.919 1.00 97.50 201 PHE A CA 1
ATOM 1503 C C . PHE A 1 201 ? -10.145 -15.018 0.141 1.00 97.50 201 PHE A C 1
ATOM 1505 O O . PHE A 1 201 ? -10.437 -14.902 -1.047 1.00 97.50 201 PHE A O 1
ATOM 1512 N N . LEU A 1 202 ? -10.243 -16.177 0.799 1.00 96.50 202 LEU A N 1
ATOM 1513 C CA . LEU A 1 202 ? -10.818 -17.409 0.251 1.00 96.50 202 LEU A CA 1
ATOM 1514 C C . LEU A 1 202 ? -12.326 -17.548 0.521 1.00 96.50 202 LEU A C 1
ATOM 1516 O O . LEU A 1 202 ? -12.900 -18.594 0.211 1.00 96.50 202 LEU A O 1
ATOM 1520 N N . ALA A 1 203 ? -12.961 -16.531 1.108 1.00 97.06 203 ALA A N 1
ATOM 1521 C CA . ALA A 1 203 ? -14.405 -16.495 1.287 1.00 97.06 203 ALA A CA 1
ATOM 1522 C C . ALA A 1 203 ? -15.151 -16.415 -0.054 1.00 97.06 203 ALA A C 1
ATOM 1524 O O . ALA A 1 203 ? -14.594 -15.972 -1.058 1.00 97.06 203 ALA A O 1
ATOM 1525 N N . ASP A 1 204 ? -16.431 -16.788 -0.048 1.00 96.06 204 ASP A N 1
ATOM 1526 C CA . ASP A 1 204 ? -17.313 -16.721 -1.220 1.00 96.06 204 ASP A CA 1
ATOM 1527 C C . ASP A 1 204 ? -17.480 -15.275 -1.722 1.00 96.06 204 ASP A C 1
ATOM 1529 O O . ASP A 1 204 ? -17.480 -15.014 -2.926 1.00 96.06 204 ASP A O 1
ATOM 1533 N N . GLU A 1 205 ? -17.561 -14.323 -0.788 1.00 93.94 205 GLU A N 1
ATOM 1534 C CA . GLU A 1 205 ? -17.583 -12.881 -1.050 1.00 93.94 205 GLU A CA 1
ATOM 1535 C C . GLU A 1 205 ? -16.371 -12.208 -0.380 1.00 93.94 205 GLU A C 1
ATOM 1537 O O . GLU A 1 205 ? -16.489 -11.617 0.700 1.00 93.94 205 GLU A O 1
ATOM 1542 N N . PRO A 1 206 ? -15.170 -12.309 -0.980 1.00 95.06 206 PRO A N 1
ATOM 1543 C CA . PRO A 1 206 ? -13.960 -11.799 -0.361 1.00 95.06 206 PRO A CA 1
ATOM 1544 C C . PRO A 1 206 ? -13.886 -10.271 -0.503 1.00 95.06 206 PRO A C 1
ATOM 1546 O O . PRO A 1 206 ? -14.195 -9.732 -1.577 1.00 95.06 206 PRO A O 1
ATOM 1549 N N . PRO A 1 207 ? -13.420 -9.550 0.535 1.00 95.19 207 PRO A N 1
ATOM 1550 C CA . PRO A 1 207 ? -13.192 -8.117 0.429 1.00 95.19 207 PRO A CA 1
ATOM 1551 C C . PRO A 1 207 ? -12.102 -7.817 -0.604 1.00 95.19 207 PRO A C 1
ATOM 1553 O O . PRO A 1 207 ? -11.242 -8.648 -0.891 1.00 95.19 207 PRO A O 1
ATOM 1556 N N . VAL A 1 208 ? -12.118 -6.602 -1.146 1.00 94.69 208 VAL A N 1
ATOM 1557 C CA . VAL A 1 208 ? -11.062 -6.103 -2.033 1.00 94.69 208 VAL A CA 1
ATOM 1558 C C . VAL A 1 208 ? -9.789 -5.843 -1.232 1.00 94.69 208 VAL A C 1
ATOM 1560 O O . VAL A 1 208 ? -8.707 -6.266 -1.637 1.00 94.69 208 VAL A O 1
ATOM 1563 N N . PHE A 1 209 ? -9.931 -5.182 -0.080 1.00 97.00 209 PHE A N 1
ATOM 1564 C CA . PHE A 1 209 ? -8.820 -4.876 0.814 1.00 97.00 209 PHE A CA 1
ATOM 1565 C C . PHE A 1 209 ? -9.073 -5.355 2.235 1.00 97.00 209 PHE A C 1
ATOM 1567 O O . PHE A 1 209 ? -10.193 -5.283 2.752 1.00 97.00 209 PHE A O 1
ATOM 1574 N N . ILE A 1 210 ? -7.988 -5.745 2.896 1.00 98.19 210 ILE A N 1
ATOM 1575 C CA . ILE A 1 210 ? -7.947 -5.931 4.341 1.00 98.19 210 ILE A CA 1
ATOM 1576 C C . ILE A 1 210 ? -6.903 -4.975 4.924 1.00 98.19 210 ILE A C 1
ATOM 1578 O O . ILE A 1 210 ? -5.750 -4.980 4.494 1.00 98.19 210 ILE A O 1
ATOM 1582 N N . LEU A 1 211 ? -7.304 -4.165 5.908 1.00 98.25 211 LEU A N 1
ATOM 1583 C CA . LEU A 1 211 ? -6.389 -3.406 6.760 1.00 98.25 211 LEU A CA 1
ATOM 1584 C C . LEU A 1 211 ? -6.195 -4.163 8.079 1.00 98.25 211 LEU A C 1
ATOM 1586 O O . LEU A 1 211 ? -7.166 -4.442 8.778 1.00 98.25 211 LEU A O 1
ATOM 1590 N N . VAL A 1 212 ? -4.960 -4.444 8.476 1.00 98.19 212 VAL A N 1
ATOM 1591 C CA . VAL A 1 212 ? -4.643 -4.926 9.829 1.00 98.19 212 VAL A CA 1
ATOM 1592 C C . VAL A 1 212 ? -4.026 -3.789 10.622 1.00 98.19 212 VAL A C 1
ATOM 1594 O O . VAL A 1 212 ? -3.103 -3.144 10.139 1.00 98.19 212 VAL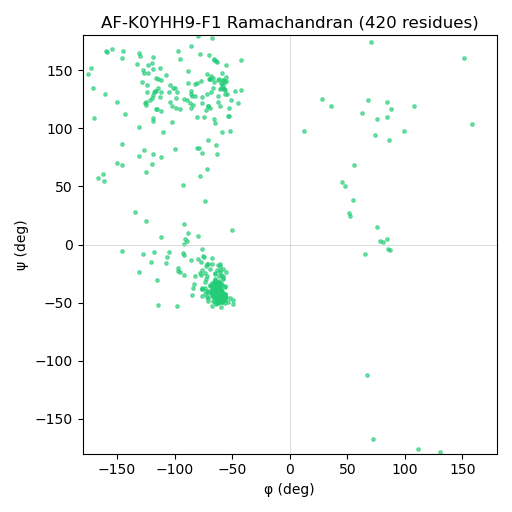 A O 1
ATOM 1597 N N . ALA A 1 213 ? -4.511 -3.561 11.839 1.00 97.56 213 ALA A N 1
ATOM 1598 C CA . ALA A 1 213 ? -3.925 -2.628 12.791 1.00 97.56 213 ALA A CA 1
ATOM 1599 C C . ALA A 1 213 ? -3.405 -3.379 14.022 1.00 97.56 213 ALA A C 1
ATOM 1601 O O . ALA A 1 213 ? -4.176 -4.003 14.753 1.00 97.56 213 ALA A O 1
ATOM 1602 N N . ALA A 1 214 ? -2.093 -3.316 14.233 1.00 96.31 214 ALA A N 1
ATOM 1603 C CA . ALA A 1 214 ? -1.342 -4.077 15.224 1.00 96.31 214 ALA A CA 1
ATOM 1604 C C . ALA A 1 214 ? -0.537 -3.130 16.125 1.00 96.31 214 ALA A C 1
ATOM 1606 O O . ALA A 1 214 ? 0.696 -3.112 16.126 1.00 96.31 214 ALA A O 1
ATOM 1607 N N . GLY A 1 215 ? -1.244 -2.273 16.866 1.00 94.44 215 GLY A N 1
ATOM 1608 C CA . GLY A 1 215 ? -0.616 -1.197 17.628 1.00 94.44 215 GLY A CA 1
ATOM 1609 C C . GLY A 1 215 ? 0.008 -0.160 16.692 1.00 94.44 215 GLY A C 1
ATOM 1610 O O . GLY A 1 215 ? -0.713 0.559 16.005 1.00 94.44 215 GLY A O 1
ATOM 1611 N N . GLY A 1 216 ? 1.340 -0.070 16.679 1.00 95.00 216 GLY A N 1
ATOM 1612 C CA . GLY A 1 216 ? 2.079 0.900 15.863 1.00 95.00 216 GLY A CA 1
ATOM 1613 C C . GLY A 1 216 ? 2.189 0.536 14.383 1.00 95.00 216 GLY A C 1
ATOM 1614 O O . GLY A 1 216 ? 2.514 1.405 13.580 1.00 95.00 216 GLY A O 1
ATOM 1615 N N . TRP A 1 217 ? 1.904 -0.714 14.017 1.00 97.56 217 TRP A N 1
ATOM 1616 C CA . TRP A 1 217 ? 2.013 -1.203 12.646 1.00 97.56 217 TRP A CA 1
ATOM 1617 C C . TRP A 1 217 ? 0.648 -1.346 11.981 1.00 97.56 217 TRP A C 1
ATOM 1619 O O . TRP A 1 217 ? -0.300 -1.860 12.579 1.00 97.56 217 TRP A O 1
ATOM 1629 N N . LEU A 1 218 ? 0.567 -0.924 10.722 1.00 98.19 218 LEU A N 1
ATOM 1630 C CA . LEU A 1 218 ? -0.567 -1.171 9.839 1.00 98.19 218 LEU A CA 1
ATOM 1631 C C . LEU A 1 218 ? -0.135 -2.033 8.653 1.00 98.19 218 LEU A C 1
ATOM 1633 O O . LEU A 1 218 ? 0.954 -1.830 8.126 1.00 98.19 218 LEU A O 1
ATOM 1637 N N . VAL A 1 219 ? -1.000 -2.936 8.197 1.00 98.25 219 VAL A N 1
ATOM 1638 C CA . VAL A 1 219 ? -0.809 -3.702 6.956 1.00 98.25 219 VAL A CA 1
ATOM 1639 C C . VAL A 1 219 ? -1.996 -3.496 6.038 1.00 98.25 219 VAL A C 1
ATOM 1641 O O . VAL A 1 219 ? -3.134 -3.641 6.474 1.00 98.25 219 VAL A O 1
ATOM 1644 N N . VAL A 1 220 ? -1.733 -3.190 4.771 1.00 98.19 220 VAL A N 1
ATOM 1645 C CA . VAL A 1 220 ? -2.736 -3.100 3.708 1.00 98.19 220 VAL A CA 1
ATOM 1646 C C . VAL A 1 220 ? -2.504 -4.246 2.735 1.00 98.19 220 VAL A C 1
ATOM 1648 O O . VAL A 1 220 ? -1.481 -4.286 2.049 1.00 98.19 220 VAL A O 1
ATOM 1651 N N . ALA A 1 221 ? -3.467 -5.160 2.666 1.00 97.69 221 ALA A N 1
ATOM 1652 C CA . ALA A 1 221 ? -3.461 -6.295 1.753 1.00 97.69 221 ALA A CA 1
ATOM 1653 C C . ALA A 1 221 ? -4.564 -6.139 0.698 1.00 97.69 221 ALA A C 1
ATOM 1655 O O . ALA A 1 221 ? -5.715 -5.872 1.043 1.00 97.69 221 ALA A O 1
ATOM 1656 N N . GLU A 1 222 ? -4.217 -6.332 -0.576 1.00 96.31 222 GLU A N 1
ATOM 1657 C CA . GLU A 1 222 ? -5.160 -6.403 -1.702 1.00 96.31 222 GLU A CA 1
ATOM 1658 C C . GLU A 1 222 ? -5.404 -7.867 -2.068 1.00 96.31 222 GLU A C 1
ATOM 1660 O O . GLU A 1 222 ? -4.448 -8.626 -2.227 1.00 96.31 222 GLU A O 1
ATOM 1665 N N . ARG A 1 223 ? -6.666 -8.246 -2.285 1.00 95.38 223 ARG A N 1
ATOM 1666 C CA . ARG A 1 223 ? -7.066 -9.615 -2.639 1.00 95.38 223 ARG A CA 1
ATOM 1667 C C . ARG A 1 223 ? -6.254 -10.221 -3.783 1.00 95.38 223 ARG A C 1
ATOM 1669 O O . ARG A 1 223 ? -5.801 -11.354 -3.672 1.00 95.38 223 ARG A O 1
ATOM 1676 N N . ASP A 1 224 ? -6.084 -9.482 -4.875 1.00 92.44 224 ASP A N 1
ATOM 1677 C CA . ASP A 1 224 ? -5.508 -10.027 -6.108 1.00 92.44 224 ASP A CA 1
ATOM 1678 C C . ASP A 1 224 ? -3.974 -10.157 -6.022 1.00 92.44 224 ASP A C 1
ATOM 1680 O O . ASP A 1 224 ? -3.379 -11.003 -6.689 1.00 92.44 224 ASP A O 1
ATOM 1684 N N . SER A 1 225 ? -3.334 -9.352 -5.167 1.00 92.69 225 SER A N 1
ATOM 1685 C CA . SER A 1 225 ? -1.880 -9.353 -4.969 1.00 92.69 225 SER A CA 1
ATOM 1686 C C . SER A 1 225 ? -1.438 -10.191 -3.760 1.00 92.69 225 SER A C 1
ATOM 1688 O O . SER A 1 225 ? -0.290 -10.631 -3.712 1.00 92.69 225 SER A O 1
ATOM 1690 N N . TRP A 1 226 ? -2.341 -10.471 -2.813 1.00 96.06 226 TRP A N 1
ATOM 1691 C CA . TRP A 1 226 ? -2.053 -11.228 -1.590 1.00 96.06 226 TRP A CA 1
ATOM 1692 C C . TRP A 1 226 ? -1.450 -12.625 -1.831 1.00 96.06 226 TRP A C 1
ATOM 1694 O O . TRP A 1 226 ? -0.453 -12.947 -1.183 1.00 96.06 226 TRP A O 1
ATOM 1704 N N . PRO A 1 227 ? -1.941 -13.452 -2.783 1.00 93.56 227 PRO A N 1
ATOM 1705 C CA . PRO A 1 227 ? -1.339 -14.760 -3.064 1.00 93.56 227 PRO A CA 1
ATOM 1706 C C . PRO A 1 227 ? 0.107 -14.688 -3.572 1.00 93.56 227 PRO A C 1
ATOM 1708 O O . PRO A 1 227 ? 0.808 -15.697 -3.556 1.00 93.56 227 PRO A O 1
ATOM 1711 N N . LEU A 1 228 ? 0.543 -13.514 -4.042 1.00 90.69 228 LEU A N 1
ATOM 1712 C CA . LEU A 1 228 ? 1.904 -13.257 -4.509 1.00 90.69 228 LEU A CA 1
ATOM 1713 C C . LEU A 1 228 ? 2.836 -12.776 -3.383 1.00 90.69 228 LEU A C 1
ATOM 1715 O O . LEU A 1 228 ? 3.975 -12.440 -3.680 1.00 90.69 228 LEU A O 1
ATOM 1719 N N . GLY A 1 229 ? 2.358 -12.696 -2.134 1.00 92.56 229 GLY A N 1
ATOM 1720 C CA . GLY A 1 229 ? 3.128 -12.177 -0.994 1.00 92.56 229 GLY A CA 1
ATOM 1721 C C . GLY A 1 229 ? 3.158 -10.649 -0.889 1.00 92.56 229 GLY A C 1
ATOM 1722 O O . GLY A 1 229 ? 3.761 -10.104 0.025 1.00 92.56 229 GLY A O 1
ATOM 1723 N N . LYS A 1 230 ? 2.462 -9.937 -1.781 1.00 94.56 230 LYS A N 1
ATOM 1724 C CA . LYS A 1 230 ? 2.549 -8.476 -1.896 1.00 94.56 230 LYS A CA 1
ATOM 1725 C C . LYS A 1 230 ? 1.620 -7.759 -0.919 1.00 94.56 230 LYS A C 1
ATOM 1727 O O . LYS A 1 230 ? 0.406 -7.982 -0.936 1.00 94.56 230 LYS A O 1
ATOM 1732 N N . TYR A 1 231 ? 2.159 -6.827 -0.139 1.00 96.44 231 TYR A N 1
ATOM 1733 C CA . TYR A 1 231 ? 1.386 -5.942 0.742 1.00 96.44 231 TYR A CA 1
ATOM 1734 C C . TYR A 1 231 ? 2.170 -4.675 1.101 1.00 96.44 231 TYR A C 1
ATOM 1736 O O . TYR A 1 231 ? 3.380 -4.586 0.905 1.00 96.44 231 TYR A O 1
ATOM 1744 N N . LEU A 1 232 ? 1.474 -3.677 1.650 1.00 96.81 232 LEU A N 1
ATOM 1745 C CA . LEU A 1 232 ? 2.118 -2.511 2.260 1.00 96.81 232 LEU A CA 1
ATOM 1746 C C . LEU A 1 232 ? 2.111 -2.663 3.774 1.00 96.81 232 LEU A C 1
ATOM 1748 O O . LEU A 1 232 ? 1.067 -2.965 4.351 1.00 96.81 232 LEU A O 1
ATOM 1752 N N . ALA A 1 233 ? 3.240 -2.387 4.417 1.00 96.94 233 ALA A N 1
ATOM 1753 C CA . ALA A 1 233 ? 3.331 -2.235 5.862 1.00 96.94 233 ALA A CA 1
ATOM 1754 C C . ALA A 1 233 ? 3.711 -0.793 6.214 1.00 96.94 233 ALA A C 1
ATOM 1756 O O . ALA A 1 233 ? 4.588 -0.200 5.593 1.00 96.94 233 ALA A O 1
ATOM 1757 N N . ILE A 1 234 ? 3.029 -0.211 7.197 1.00 97.56 234 ILE A N 1
ATOM 1758 C CA . ILE A 1 234 ? 3.225 1.173 7.621 1.00 97.56 234 ILE A CA 1
ATOM 1759 C C . ILE A 1 234 ? 3.532 1.196 9.118 1.00 97.56 234 ILE A C 1
ATOM 1761 O O . ILE A 1 234 ? 2.692 0.802 9.930 1.00 97.56 234 ILE A O 1
ATOM 1765 N N . ASN A 1 235 ? 4.702 1.710 9.492 1.00 97.31 235 ASN A N 1
ATOM 1766 C CA . ASN A 1 235 ? 5.056 2.013 10.875 1.00 97.31 235 ASN A CA 1
ATOM 1767 C C . ASN A 1 235 ? 4.430 3.353 11.280 1.00 97.31 235 ASN A C 1
ATOM 1769 O O . ASN A 1 235 ? 5.055 4.414 11.241 1.00 97.31 235 ASN A O 1
ATOM 1773 N N . LEU A 1 236 ? 3.161 3.304 11.671 1.00 97.12 236 LEU A N 1
ATOM 1774 C CA . LEU A 1 236 ? 2.395 4.472 12.076 1.00 97.12 236 LEU A CA 1
ATOM 1775 C C . LEU A 1 236 ? 2.933 5.121 13.359 1.00 97.12 236 LEU A C 1
ATOM 1777 O O . LEU A 1 236 ? 2.731 6.318 13.547 1.00 97.12 236 LEU A O 1
ATOM 1781 N N . ALA A 1 237 ? 3.627 4.377 14.226 1.00 96.19 237 ALA A N 1
ATOM 1782 C CA . ALA A 1 237 ? 4.275 4.957 15.402 1.00 96.19 237 ALA A CA 1
ATOM 1783 C C . ALA A 1 237 ? 5.351 5.978 14.998 1.00 96.19 237 ALA A C 1
ATOM 1785 O O . ALA A 1 237 ? 5.317 7.114 15.475 1.00 96.19 237 ALA A O 1
ATOM 1786 N N . ALA A 1 238 ? 6.220 5.619 14.047 1.00 96.31 238 ALA A N 1
ATOM 1787 C CA . ALA A 1 238 ? 7.229 6.528 13.498 1.00 96.31 238 ALA A CA 1
ATOM 1788 C C . ALA A 1 238 ? 6.590 7.731 12.782 1.00 96.31 238 ALA A C 1
ATOM 1790 O O . ALA A 1 238 ? 6.992 8.875 13.003 1.00 96.31 238 ALA A O 1
ATOM 1791 N N . VAL A 1 239 ? 5.541 7.490 11.985 1.00 97.06 239 VAL A N 1
ATOM 1792 C CA . VAL A 1 239 ? 4.782 8.553 11.300 1.00 97.06 239 VAL A CA 1
ATOM 1793 C C . VAL A 1 239 ? 4.185 9.540 12.310 1.00 97.06 239 VAL A C 1
ATOM 1795 O O . VAL A 1 239 ? 4.286 10.759 12.146 1.00 97.06 239 VAL A O 1
ATOM 1798 N N . ALA A 1 240 ? 3.549 9.026 13.368 1.00 96.44 240 ALA A N 1
ATOM 1799 C CA . ALA A 1 240 ? 2.906 9.841 14.390 1.00 96.44 240 ALA A CA 1
ATOM 1800 C C . ALA A 1 240 ? 3.926 10.662 15.191 1.00 96.44 240 ALA A C 1
ATOM 1802 O O . ALA A 1 240 ? 3.629 11.810 15.527 1.00 96.44 240 ALA A O 1
ATOM 1803 N N . GLU A 1 241 ? 5.111 10.107 15.456 1.00 95.81 241 GLU A N 1
ATOM 1804 C CA . GLU A 1 241 ? 6.216 10.782 16.139 1.00 95.81 241 GLU A CA 1
ATOM 1805 C C . GLU A 1 241 ? 6.809 11.924 15.306 1.00 95.81 241 GLU A C 1
ATOM 1807 O O . GLU A 1 241 ? 6.885 13.057 15.787 1.00 95.81 241 GLU A O 1
ATOM 1812 N N . ARG A 1 242 ? 7.184 11.645 14.051 1.00 95.50 242 ARG A N 1
ATOM 1813 C CA . ARG A 1 242 ? 7.835 12.617 13.155 1.00 95.50 242 ARG A CA 1
ATOM 1814 C C . ARG A 1 242 ? 6.903 13.734 12.716 1.00 95.50 242 ARG A C 1
ATOM 1816 O O . ARG A 1 242 ? 7.340 14.872 12.565 1.00 95.50 242 ARG A O 1
ATOM 1823 N N . ALA A 1 243 ? 5.623 13.411 12.534 1.00 93.50 243 ALA A N 1
ATOM 1824 C CA . ALA A 1 243 ? 4.568 14.376 12.250 1.00 93.50 243 ALA A CA 1
ATOM 1825 C C . ALA A 1 243 ? 4.837 15.265 11.026 1.00 93.50 243 ALA A C 1
ATOM 1827 O O . ALA A 1 243 ? 4.499 16.451 11.029 1.00 93.50 243 ALA A O 1
ATOM 1828 N N . ASP A 1 244 ? 5.415 14.705 9.962 1.00 94.31 244 ASP A N 1
ATOM 1829 C CA . ASP A 1 244 ? 5.527 15.416 8.690 1.00 94.31 244 ASP A CA 1
ATOM 1830 C C . ASP A 1 244 ? 4.137 15.539 8.049 1.00 94.31 244 ASP A C 1
ATOM 1832 O O . ASP A 1 244 ? 3.669 14.660 7.318 1.00 94.31 244 ASP A O 1
ATOM 1836 N N . THR A 1 245 ? 3.442 16.627 8.384 1.00 88.75 245 THR A N 1
ATOM 1837 C CA . THR A 1 245 ? 2.084 16.936 7.921 1.00 88.75 245 THR A CA 1
ATOM 1838 C C . THR A 1 245 ? 2.063 17.782 6.648 1.00 88.75 245 THR A C 1
ATOM 1840 O O . THR A 1 245 ? 1.053 18.429 6.353 1.00 88.75 245 THR A O 1
ATOM 1843 N N . THR A 1 246 ? 3.171 17.850 5.905 1.00 89.50 246 THR A N 1
ATOM 1844 C CA . THR A 1 246 ? 3.186 18.540 4.611 1.00 89.50 246 THR A CA 1
ATOM 1845 C C . THR A 1 246 ? 2.249 17.838 3.613 1.00 89.50 246 THR A C 1
ATOM 1847 O O . THR A 1 246 ? 1.907 16.667 3.769 1.00 89.50 246 THR A O 1
ATOM 1850 N N . GLN A 1 247 ? 1.792 18.544 2.568 1.00 83.81 247 GLN A N 1
ATOM 1851 C CA . GLN A 1 247 ? 0.776 18.024 1.626 1.00 83.81 247 GLN A CA 1
ATOM 1852 C C . GLN A 1 247 ? 1.198 16.754 0.868 1.00 83.81 247 GLN A C 1
ATOM 1854 O O . GLN A 1 247 ? 0.351 16.080 0.292 1.00 83.81 247 GLN A O 1
ATOM 1859 N N . ALA A 1 248 ? 2.491 16.443 0.848 1.00 87.75 248 ALA A N 1
ATOM 1860 C CA . ALA A 1 248 ? 3.040 15.206 0.308 1.00 87.75 248 ALA A CA 1
ATOM 1861 C C . ALA A 1 248 ? 4.075 14.608 1.276 1.00 87.75 248 ALA A C 1
ATOM 1863 O O . ALA A 1 248 ? 5.031 13.968 0.851 1.00 87.75 248 ALA A O 1
ATOM 1864 N N . GLY A 1 249 ? 3.911 14.884 2.569 1.00 92.19 249 GLY A N 1
ATOM 1865 C CA . GLY A 1 249 ? 4.787 14.389 3.616 1.00 92.19 249 GLY A CA 1
ATOM 1866 C C . GLY A 1 249 ? 4.484 12.952 3.998 1.00 92.19 249 GLY A C 1
ATOM 1867 O O . GLY A 1 249 ? 3.542 12.333 3.491 1.00 92.19 249 GLY A O 1
ATOM 1868 N N . GLU A 1 250 ? 5.261 12.441 4.938 1.00 94.50 250 GLU A N 1
ATOM 1869 C CA . GLU A 1 250 ? 5.133 11.078 5.458 1.00 94.50 250 GLU A CA 1
ATOM 1870 C C . GLU A 1 250 ? 3.716 10.785 5.982 1.00 94.50 250 GLU A C 1
ATOM 1872 O O . GLU A 1 250 ? 3.100 9.780 5.623 1.00 94.50 250 GLU A O 1
ATOM 1877 N N . THR A 1 251 ? 3.140 11.713 6.759 1.00 96.38 251 THR A N 1
ATOM 1878 C CA . THR A 1 251 ? 1.793 11.542 7.334 1.00 96.38 251 THR A CA 1
ATOM 1879 C C . THR A 1 251 ? 0.727 11.487 6.244 1.00 96.38 251 THR A C 1
ATOM 1881 O O . THR A 1 251 ? -0.223 10.712 6.335 1.00 96.38 251 THR A O 1
ATOM 1884 N N . ALA A 1 252 ? 0.876 12.300 5.194 1.00 96.06 252 ALA A N 1
ATOM 1885 C CA . ALA A 1 252 ? -0.054 12.308 4.072 1.00 96.06 252 ALA A CA 1
ATOM 1886 C C . ALA A 1 252 ? -0.038 10.971 3.318 1.00 96.06 252 ALA A C 1
ATOM 1888 O O . ALA A 1 252 ? -1.105 10.452 2.986 1.00 96.06 252 ALA A O 1
ATOM 1889 N N . HIS A 1 253 ? 1.149 10.395 3.096 1.00 96.19 253 HIS A N 1
ATOM 1890 C CA . HIS A 1 253 ? 1.295 9.085 2.461 1.00 96.19 253 HIS A CA 1
ATOM 1891 C C . HIS A 1 253 ? 0.678 7.980 3.316 1.00 96.19 253 HIS A C 1
ATOM 1893 O O . HIS A 1 253 ? -0.175 7.242 2.826 1.00 96.19 253 HIS A O 1
ATOM 1899 N N . ALA A 1 254 ? 1.037 7.916 4.601 1.00 97.25 254 ALA A N 1
ATOM 1900 C CA . ALA A 1 254 ? 0.506 6.920 5.525 1.00 97.25 254 ALA A CA 1
ATOM 1901 C C . ALA A 1 254 ? -1.028 6.959 5.587 1.00 97.25 254 ALA A C 1
ATOM 1903 O O . ALA A 1 254 ? -1.677 5.925 5.436 1.00 97.25 254 ALA A O 1
ATOM 1904 N N . VAL A 1 255 ? -1.626 8.148 5.735 1.00 97.75 255 VAL A N 1
ATOM 1905 C CA . VAL A 1 255 ? -3.088 8.297 5.779 1.00 97.75 255 VAL A CA 1
ATOM 1906 C C . VAL A 1 255 ? -3.724 7.926 4.441 1.00 97.75 255 VAL A C 1
ATOM 1908 O O . VAL A 1 255 ? -4.702 7.187 4.435 1.00 97.75 255 VAL A O 1
ATOM 1911 N N . CYS A 1 256 ? -3.191 8.385 3.304 1.00 96.88 256 CYS A N 1
ATOM 1912 C CA . CYS A 1 256 ? -3.790 8.080 2.000 1.00 96.88 256 CYS A CA 1
ATOM 1913 C C . CYS A 1 256 ? -3.741 6.587 1.650 1.00 96.88 256 CYS A C 1
ATOM 1915 O O . CYS A 1 256 ? -4.661 6.101 0.997 1.00 96.88 256 CYS A O 1
ATOM 1917 N N . LEU A 1 257 ? -2.698 5.870 2.073 1.00 97.00 257 LEU A N 1
ATOM 1918 C CA . LEU A 1 257 ? -2.563 4.434 1.825 1.00 97.00 257 LEU A CA 1
ATOM 1919 C C . LEU A 1 257 ? -3.456 3.582 2.740 1.00 97.00 257 LEU A C 1
ATOM 1921 O O . LEU A 1 257 ? -3.749 2.443 2.395 1.00 97.00 257 LEU A O 1
ATOM 1925 N N . THR A 1 258 ? -3.889 4.109 3.891 1.00 98.00 258 THR A N 1
ATOM 1926 C CA . THR A 1 258 ? -4.542 3.309 4.947 1.00 98.00 258 THR A CA 1
ATOM 1927 C C . THR A 1 258 ? -5.962 3.746 5.297 1.00 98.00 258 THR A C 1
ATOM 1929 O O . THR A 1 258 ? -6.678 2.991 5.959 1.00 98.00 258 THR A O 1
ATOM 1932 N N . CYS A 1 259 ? -6.405 4.938 4.887 1.00 97.31 259 CYS A N 1
ATOM 1933 C CA . CYS A 1 259 ? -7.724 5.438 5.258 1.00 97.31 259 CYS A CA 1
ATOM 1934 C C . CYS A 1 259 ? -8.857 4.705 4.539 1.00 97.31 259 CYS A C 1
ATOM 1936 O O . CYS A 1 259 ? -8.753 4.316 3.371 1.00 97.31 259 CYS A O 1
ATOM 1938 N N . ARG A 1 260 ? -9.986 4.567 5.243 1.00 95.81 260 ARG A N 1
ATOM 1939 C CA . ARG A 1 260 ? -11.165 3.876 4.723 1.00 95.81 260 ARG A CA 1
ATOM 1940 C C . ARG A 1 260 ? -11.639 4.492 3.412 1.00 95.81 260 ARG A C 1
ATOM 1942 O O . ARG A 1 260 ? -11.956 3.740 2.507 1.00 95.81 260 ARG A O 1
ATOM 1949 N N . GLU A 1 261 ? -11.667 5.821 3.292 1.00 93.94 261 GLU A N 1
ATOM 1950 C CA . GLU A 1 261 ? -12.148 6.525 2.093 1.00 93.94 261 GLU A CA 1
ATOM 1951 C C . GLU A 1 261 ? -11.369 6.174 0.819 1.00 93.94 261 GLU A C 1
ATOM 1953 O O . GLU A 1 261 ? -11.913 6.306 -0.274 1.00 93.94 261 GLU A O 1
ATOM 1958 N N . ASN A 1 262 ? -10.104 5.761 0.942 1.00 95.69 262 ASN A N 1
ATOM 1959 C CA . ASN A 1 262 ? -9.263 5.420 -0.206 1.00 95.69 262 ASN A CA 1
ATOM 1960 C C . ASN A 1 262 ? -9.223 3.917 -0.496 1.00 95.69 262 ASN A C 1
ATOM 1962 O O . ASN A 1 262 ? -8.919 3.533 -1.625 1.00 95.69 262 ASN A O 1
ATOM 1966 N N . LEU A 1 263 ? -9.523 3.089 0.507 1.00 95.12 263 LEU A N 1
ATOM 1967 C CA . LEU A 1 263 ? -9.591 1.632 0.389 1.00 95.12 263 LEU A CA 1
ATOM 1968 C C . LEU A 1 263 ? -11.001 1.135 0.050 1.00 95.12 263 LEU A C 1
ATOM 1970 O O . LEU A 1 263 ? -11.142 0.077 -0.555 1.00 95.12 263 LEU A O 1
ATOM 1974 N N . SER A 1 264 ? -12.041 1.887 0.415 1.00 90.62 264 SER A N 1
ATOM 1975 C CA . SER A 1 264 ? -13.432 1.549 0.120 1.00 90.62 264 SER A CA 1
ATOM 1976 C C . SER A 1 264 ? -13.722 1.615 -1.376 1.00 90.62 264 SER A C 1
ATOM 1978 O O . SER A 1 264 ? -13.388 2.601 -2.031 1.00 90.62 264 SER A O 1
ATOM 1980 N N . HIS A 1 265 ? -14.416 0.601 -1.872 1.00 76.44 265 HIS A N 1
ATOM 1981 C CA . HIS A 1 265 ? -14.944 0.498 -3.220 1.00 76.44 265 HIS A CA 1
ATOM 1982 C C . HIS A 1 265 ? -16.449 0.802 -3.192 1.00 76.44 265 HIS A C 1
ATOM 1984 O O . HIS A 1 265 ? -17.261 -0.016 -2.751 1.00 76.44 265 HIS A O 1
ATOM 1990 N N . LEU A 1 266 ? -16.836 1.988 -3.662 1.00 71.00 266 LEU A N 1
ATOM 1991 C CA . LEU A 1 266 ? -18.242 2.377 -3.758 1.00 71.00 266 LEU A CA 1
ATOM 1992 C C . LEU A 1 266 ? -18.816 1.921 -5.112 1.00 71.00 266 LEU A C 1
ATOM 1994 O O . LEU A 1 266 ? -18.097 1.921 -6.103 1.00 71.00 266 LEU A O 1
ATOM 1998 N N . PRO A 1 267 ? -20.119 1.600 -5.219 1.00 59.44 267 PRO A N 1
ATOM 1999 C CA . PRO A 1 267 ? -20.719 1.147 -6.482 1.00 59.44 267 PRO A CA 1
ATOM 2000 C C . PRO A 1 267 ? -20.537 2.097 -7.679 1.00 59.44 267 PRO A C 1
ATOM 2002 O O . PRO A 1 267 ? -20.619 1.660 -8.821 1.00 59.44 267 PRO A O 1
ATOM 2005 N N . GLU A 1 268 ? -20.315 3.390 -7.428 1.00 62.06 268 GLU A N 1
ATOM 2006 C CA . GLU A 1 268 ? -20.137 4.416 -8.467 1.00 62.06 268 GLU A CA 1
ATOM 2007 C C . GLU A 1 268 ? -18.682 4.878 -8.643 1.00 62.06 268 GLU A C 1
ATOM 2009 O O . GLU A 1 268 ? -18.403 5.689 -9.528 1.00 62.06 268 GLU A O 1
ATOM 2014 N N . ARG A 1 269 ? -17.760 4.421 -7.785 1.00 63.03 269 ARG A N 1
ATOM 2015 C CA . ARG A 1 269 ? -16.350 4.822 -7.804 1.00 63.03 269 ARG A CA 1
ATOM 2016 C C . ARG A 1 269 ? -15.457 3.702 -7.286 1.00 63.03 269 ARG A C 1
ATOM 2018 O O . ARG A 1 269 ? -15.579 3.308 -6.123 1.00 63.03 269 ARG A O 1
ATOM 2025 N N . ASP A 1 270 ? -14.518 3.295 -8.133 1.00 70.56 270 ASP A N 1
ATOM 2026 C CA . ASP A 1 270 ? -13.391 2.457 -7.740 1.00 70.56 270 ASP A CA 1
ATOM 2027 C C . ASP A 1 270 ? -12.618 3.103 -6.582 1.00 70.56 270 ASP A C 1
ATOM 2029 O O . ASP A 1 270 ? -12.660 4.324 -6.362 1.00 70.56 270 ASP A O 1
ATOM 2033 N N . SER A 1 271 ? -11.938 2.274 -5.789 1.00 87.75 271 SER A N 1
ATOM 2034 C CA . SER A 1 271 ? -11.154 2.796 -4.678 1.00 87.75 271 SER A CA 1
ATOM 2035 C C . SER A 1 271 ? -9.951 3.585 -5.203 1.00 87.75 271 SER A C 1
ATOM 2037 O O . SER A 1 271 ? -9.316 3.221 -6.196 1.00 87.75 271 SER A O 1
ATOM 2039 N N . TRP A 1 272 ? -9.579 4.658 -4.501 1.00 93.69 272 TRP A N 1
ATOM 2040 C CA . TRP A 1 272 ? -8.409 5.458 -4.872 1.00 93.69 272 TRP A CA 1
ATOM 2041 C C . TRP A 1 272 ? -7.134 4.602 -4.942 1.00 93.69 272 TRP A C 1
ATOM 2043 O O . TRP A 1 272 ? -6.275 4.829 -5.802 1.00 93.69 272 TRP A O 1
ATOM 2053 N N . LEU A 1 273 ? -6.997 3.612 -4.048 1.00 93.69 273 LEU A N 1
ATOM 2054 C CA . LEU A 1 273 ? -5.838 2.723 -4.050 1.00 93.69 273 LEU A CA 1
ATOM 2055 C C . LEU A 1 273 ? -5.884 1.719 -5.209 1.00 93.69 273 LEU A C 1
ATOM 2057 O O . LEU A 1 273 ? -4.842 1.477 -5.809 1.00 93.69 273 LEU A O 1
ATOM 2061 N N . GLN A 1 274 ? -7.055 1.195 -5.586 1.00 92.25 274 GLN A N 1
ATOM 2062 C CA . GLN A 1 274 ? -7.197 0.363 -6.789 1.00 92.25 274 GLN A CA 1
ATOM 2063 C C . GLN A 1 274 ? -6.789 1.121 -8.045 1.00 92.25 274 GLN A C 1
ATOM 2065 O O . GLN A 1 274 ? -5.997 0.601 -8.828 1.00 92.25 274 GLN A O 1
ATOM 2070 N N . ASP A 1 275 ? -7.250 2.362 -8.201 1.00 92.06 275 ASP A N 1
ATOM 2071 C CA . ASP A 1 275 ? -6.846 3.207 -9.327 1.00 92.06 275 ASP A CA 1
ATOM 2072 C C . ASP A 1 275 ? -5.330 3.429 -9.336 1.00 92.06 275 ASP A C 1
ATOM 2074 O O . ASP A 1 275 ? -4.688 3.356 -10.383 1.00 92.06 275 ASP A O 1
ATOM 2078 N N . THR A 1 276 ? -4.738 3.643 -8.155 1.00 92.12 276 THR A N 1
ATOM 2079 C CA . THR A 1 276 ? -3.282 3.793 -7.995 1.00 92.12 276 THR A CA 1
ATOM 2080 C C . THR A 1 276 ? -2.543 2.526 -8.432 1.00 92.12 276 THR A C 1
ATOM 2082 O O . THR A 1 276 ? -1.578 2.594 -9.194 1.00 92.12 276 THR A O 1
ATOM 2085 N N . LEU A 1 277 ? -3.004 1.354 -7.988 1.00 91.25 277 LEU A N 1
ATOM 2086 C CA . LEU A 1 277 ? -2.417 0.062 -8.344 1.00 91.25 277 LEU A CA 1
ATOM 2087 C C . LEU A 1 277 ? -2.570 -0.214 -9.844 1.00 91.25 277 LEU A C 1
ATOM 2089 O O . LEU A 1 277 ? -1.602 -0.591 -10.501 1.00 91.25 277 LEU A O 1
ATOM 2093 N N . ALA A 1 278 ? -3.743 0.044 -10.421 1.00 89.06 278 ALA A N 1
ATOM 2094 C CA . ALA A 1 278 ? -4.005 -0.140 -11.844 1.00 89.06 278 ALA A CA 1
ATOM 2095 C C . ALA A 1 278 ? -3.136 0.775 -12.723 1.00 89.06 278 ALA A C 1
ATOM 2097 O O . ALA A 1 278 ? -2.571 0.318 -13.720 1.00 89.06 278 ALA A O 1
ATOM 2098 N N . GLU A 1 279 ? -2.994 2.052 -12.366 1.00 87.38 279 GLU A N 1
ATOM 2099 C CA . GLU A 1 279 ? -2.113 2.986 -13.073 1.00 87.38 279 GLU A CA 1
ATOM 2100 C C . GLU A 1 279 ? -0.642 2.612 -12.939 1.00 87.38 279 GLU A C 1
ATOM 2102 O O . GLU A 1 279 ? 0.078 2.630 -13.935 1.00 87.38 279 GLU A O 1
ATOM 2107 N N . SER A 1 280 ? -0.193 2.226 -11.745 1.00 85.50 280 SER A N 1
ATOM 2108 C CA . SER A 1 280 ? 1.204 1.843 -11.537 1.00 85.50 280 SER A CA 1
ATOM 2109 C C . SER A 1 280 ? 1.586 0.593 -12.343 1.00 85.50 280 SER A C 1
ATOM 2111 O O . SER A 1 280 ? 2.646 0.568 -12.968 1.00 85.50 280 SER A O 1
ATOM 2113 N N . ARG A 1 281 ? 0.685 -0.398 -12.445 1.00 84.44 281 ARG A N 1
ATOM 2114 C CA . ARG A 1 281 ? 0.846 -1.583 -13.307 1.00 84.44 281 ARG A CA 1
ATOM 2115 C C . ARG A 1 281 ? 0.930 -1.195 -14.786 1.00 84.44 281 ARG A C 1
ATOM 2117 O O . ARG A 1 281 ? 1.799 -1.692 -15.500 1.00 84.44 281 ARG A O 1
ATOM 2124 N N . LYS A 1 282 ? 0.069 -0.278 -15.251 1.00 82.44 282 LYS A N 1
ATOM 2125 C CA . LYS A 1 282 ? 0.124 0.255 -16.628 1.00 82.44 282 LYS A CA 1
ATOM 2126 C C . LYS A 1 282 ? 1.435 0.993 -16.895 1.00 82.44 282 LYS A C 1
ATOM 2128 O O . LYS A 1 282 ? 2.029 0.802 -17.951 1.00 82.44 282 LYS A O 1
ATOM 2133 N N . ALA A 1 283 ? 1.898 1.799 -15.942 1.00 75.19 283 ALA A N 1
ATOM 2134 C CA . ALA A 1 283 ? 3.166 2.508 -16.048 1.00 75.19 283 ALA A CA 1
ATOM 2135 C C . ALA A 1 283 ? 4.351 1.532 -16.105 1.00 75.19 283 ALA A C 1
ATOM 2137 O O . ALA A 1 283 ? 5.234 1.705 -16.937 1.00 75.19 283 ALA A O 1
ATOM 2138 N N . ALA A 1 284 ? 4.345 0.469 -15.295 1.00 72.94 284 ALA A N 1
ATOM 2139 C CA . ALA A 1 284 ? 5.394 -0.551 -15.315 1.00 72.94 284 ALA A CA 1
ATOM 2140 C C . ALA A 1 284 ? 5.446 -1.302 -16.659 1.00 72.94 284 ALA A C 1
ATOM 2142 O O . ALA A 1 284 ? 6.527 -1.549 -17.200 1.00 72.94 284 ALA A O 1
ATOM 2143 N N . ALA A 1 285 ? 4.279 -1.611 -17.233 1.00 72.56 285 ALA A N 1
ATOM 2144 C CA . ALA A 1 285 ? 4.184 -2.204 -18.565 1.00 72.56 285 ALA A CA 1
ATOM 2145 C C . ALA A 1 285 ? 4.720 -1.256 -19.654 1.00 72.56 285 ALA A C 1
ATOM 2147 O O . ALA A 1 285 ? 5.530 -1.672 -20.477 1.00 72.56 285 ALA A O 1
ATOM 2148 N N . ALA A 1 286 ? 4.347 0.028 -19.611 1.00 66.56 286 ALA A N 1
ATOM 2149 C CA . ALA A 1 286 ? 4.817 1.029 -20.570 1.00 66.56 286 ALA A CA 1
ATOM 2150 C C . ALA A 1 286 ? 6.339 1.245 -20.506 1.00 66.56 286 ALA A C 1
ATOM 2152 O O . ALA A 1 286 ? 6.991 1.290 -21.543 1.00 66.56 286 ALA A O 1
ATOM 2153 N N . VAL A 1 287 ? 6.927 1.293 -19.304 1.00 65.94 287 VAL A N 1
ATOM 2154 C CA . VAL A 1 287 ? 8.391 1.379 -19.130 1.00 65.94 287 VAL A CA 1
ATOM 2155 C C . VAL A 1 287 ? 9.097 0.170 -19.754 1.00 65.94 287 VAL A C 1
ATOM 2157 O O . VAL A 1 287 ? 10.171 0.307 -20.339 1.00 65.94 287 VAL A O 1
ATOM 2160 N N . SER A 1 288 ? 8.486 -1.013 -19.675 1.00 67.44 288 SER A N 1
ATOM 2161 C CA . SER A 1 288 ? 9.027 -2.226 -20.296 1.00 67.44 288 SER A CA 1
ATOM 2162 C C . SER A 1 288 ? 8.965 -2.173 -21.828 1.00 67.44 288 SER A C 1
ATOM 2164 O O . SER A 1 288 ? 9.884 -2.648 -22.499 1.00 67.44 288 SER A O 1
ATOM 2166 N N . ASP A 1 289 ? 7.913 -1.575 -22.390 1.00 69.62 289 ASP A N 1
ATOM 2167 C CA . ASP A 1 289 ? 7.784 -1.367 -23.835 1.00 69.62 289 ASP A CA 1
ATOM 2168 C C . ASP A 1 289 ? 8.762 -0.303 -24.351 1.00 69.62 289 ASP A C 1
ATOM 2170 O O . ASP A 1 289 ? 9.431 -0.534 -25.361 1.00 69.62 289 ASP A O 1
ATOM 2174 N N . ASP A 1 290 ? 8.931 0.803 -23.622 1.00 74.56 290 ASP A N 1
ATOM 2175 C CA . ASP A 1 290 ? 9.935 1.828 -23.925 1.00 74.56 290 ASP A CA 1
ATOM 2176 C C . ASP A 1 290 ? 11.352 1.240 -23.900 1.00 74.56 290 ASP A C 1
ATOM 2178 O O . ASP A 1 290 ? 12.159 1.518 -24.788 1.00 74.56 290 ASP A O 1
ATOM 2182 N N . LEU A 1 291 ? 11.655 0.375 -22.925 1.00 75.50 291 LEU A N 1
ATOM 2183 C CA . LEU A 1 291 ? 12.935 -0.330 -22.864 1.00 75.50 291 LEU A CA 1
ATOM 2184 C C . LEU A 1 291 ? 13.116 -1.276 -24.056 1.00 75.50 291 LEU A C 1
ATOM 2186 O O . LEU A 1 291 ? 14.187 -1.300 -24.661 1.00 75.50 291 LEU A O 1
ATOM 2190 N N . ARG A 1 292 ? 12.084 -2.044 -24.424 1.00 79.31 292 ARG A N 1
ATOM 2191 C CA . ARG A 1 292 ? 12.134 -2.928 -25.597 1.00 79.31 292 ARG A CA 1
ATOM 2192 C C . ARG A 1 292 ? 12.409 -2.129 -26.871 1.00 79.31 292 ARG A C 1
ATOM 2194 O O . ARG A 1 292 ? 13.243 -2.546 -27.676 1.00 79.31 292 ARG A O 1
ATOM 2201 N N . GLU A 1 293 ? 11.741 -0.995 -27.045 1.00 83.19 293 GLU A N 1
ATOM 2202 C CA . GLU A 1 293 ? 11.944 -0.120 -28.197 1.00 83.19 293 GLU A CA 1
ATOM 2203 C C . GLU A 1 293 ? 13.337 0.528 -28.180 1.00 83.19 293 GLU A C 1
ATOM 2205 O O . GLU A 1 293 ? 14.019 0.542 -29.205 1.00 83.19 293 GLU A O 1
ATOM 2210 N N . ALA A 1 294 ? 13.825 0.967 -27.018 1.00 83.88 294 ALA A N 1
ATOM 2211 C CA . ALA A 1 294 ? 15.183 1.485 -26.863 1.00 83.88 294 ALA A CA 1
ATOM 2212 C C . ALA A 1 294 ? 16.250 0.425 -27.188 1.00 83.88 294 ALA A C 1
ATOM 2214 O O . ALA A 1 294 ? 17.241 0.730 -27.855 1.00 83.88 294 ALA A O 1
ATOM 2215 N N . ILE A 1 295 ? 16.046 -0.834 -26.779 1.00 86.06 295 ILE A N 1
ATOM 2216 C CA . ILE A 1 295 ? 16.926 -1.956 -27.140 1.00 86.06 295 ILE A CA 1
ATOM 2217 C C . ILE A 1 295 ? 16.889 -2.186 -28.651 1.00 86.06 295 ILE A C 1
ATOM 2219 O O . ILE A 1 295 ? 17.947 -2.297 -29.267 1.00 86.06 295 ILE A O 1
ATOM 2223 N N . ARG A 1 296 ? 15.701 -2.206 -29.270 1.00 89.06 296 ARG A N 1
ATOM 2224 C CA . ARG A 1 296 ? 15.554 -2.364 -30.725 1.00 89.06 296 ARG A CA 1
ATOM 2225 C C . ARG A 1 296 ? 16.322 -1.277 -31.484 1.00 89.06 296 ARG A C 1
ATOM 2227 O O . ARG A 1 296 ? 17.085 -1.599 -32.392 1.00 89.06 296 ARG A O 1
ATOM 2234 N N . GLN A 1 297 ? 16.160 -0.015 -31.086 1.00 89.69 297 GLN A N 1
ATOM 2235 C CA . GLN A 1 297 ? 16.878 1.121 -31.674 1.00 89.69 297 GLN A CA 1
ATOM 2236 C C . GLN A 1 297 ? 18.388 1.020 -31.450 1.00 89.69 297 GLN A C 1
ATOM 2238 O O . GLN A 1 297 ? 19.163 1.294 -32.358 1.00 89.69 297 GLN A O 1
ATOM 2243 N N . SER A 1 298 ? 18.819 0.578 -30.269 1.00 90.75 298 SER A N 1
ATOM 2244 C CA . SER A 1 298 ? 20.241 0.399 -29.967 1.00 90.75 298 SER A CA 1
ATOM 2245 C C . SER A 1 298 ? 20.874 -0.692 -30.837 1.00 90.75 298 SER A C 1
ATOM 2247 O O . SER A 1 298 ? 21.961 -0.490 -31.371 1.00 90.75 298 SER A O 1
ATOM 2249 N N . VAL A 1 299 ? 20.182 -1.821 -31.042 1.00 89.81 299 VAL A N 1
ATOM 2250 C CA . VAL A 1 299 ? 20.620 -2.886 -31.962 1.00 89.81 299 VAL A CA 1
ATOM 2251 C C . VAL A 1 299 ? 20.721 -2.358 -33.392 1.00 89.81 299 VAL A C 1
ATOM 2253 O O . VAL A 1 299 ? 21.708 -2.624 -34.075 1.00 89.81 299 VAL A O 1
ATOM 2256 N N . GLU A 1 300 ? 19.728 -1.587 -33.835 1.00 90.88 300 GLU A N 1
ATOM 2257 C CA . GLU A 1 300 ? 19.709 -0.990 -35.170 1.00 90.88 300 GLU A CA 1
ATOM 2258 C C . GLU A 1 300 ? 20.868 -0.003 -35.374 1.00 90.88 300 GLU A C 1
ATOM 2260 O O . GLU A 1 300 ? 21.562 -0.086 -36.385 1.00 90.88 300 GLU A O 1
ATOM 2265 N N . LEU A 1 301 ? 21.131 0.878 -34.403 1.00 91.56 301 LEU A N 1
ATOM 2266 C CA . LEU A 1 301 ? 22.230 1.846 -34.458 1.00 91.56 301 LEU A CA 1
ATOM 2267 C C . LEU A 1 301 ? 23.600 1.161 -34.499 1.00 91.56 301 LEU A C 1
ATOM 2269 O O . LEU A 1 301 ? 24.428 1.510 -35.339 1.00 91.56 301 LEU A O 1
ATOM 2273 N N . ILE A 1 302 ? 23.824 0.158 -33.643 1.00 88.94 302 ILE A N 1
ATOM 2274 C CA . ILE A 1 302 ? 25.067 -0.627 -33.655 1.00 88.94 302 ILE A CA 1
ATOM 2275 C C . ILE A 1 302 ? 25.223 -1.329 -35.007 1.00 88.94 302 ILE A C 1
ATOM 2277 O O . ILE A 1 302 ? 26.294 -1.285 -35.607 1.00 88.94 302 ILE A O 1
ATOM 2281 N N . GLY A 1 303 ? 24.153 -1.940 -35.522 1.00 89.50 303 GLY A N 1
ATOM 2282 C CA . GLY A 1 303 ? 24.196 -2.623 -36.811 1.00 89.50 303 GLY A CA 1
ATOM 2283 C C . GLY A 1 303 ? 24.486 -1.686 -37.985 1.00 89.50 303 GLY A C 1
ATOM 2284 O O . GLY A 1 303 ? 25.258 -2.040 -38.876 1.00 89.50 303 GLY A O 1
ATOM 2285 N N . GLN A 1 304 ? 23.916 -0.477 -37.979 1.00 88.88 304 GLN A N 1
ATOM 2286 C CA . GLN A 1 304 ? 24.195 0.547 -38.988 1.00 88.88 304 GLN A CA 1
ATOM 2287 C C . GLN A 1 304 ? 25.657 1.014 -38.948 1.00 88.88 304 GLN A C 1
ATOM 2289 O O . GLN A 1 304 ? 26.260 1.170 -40.012 1.00 88.88 304 GLN A O 1
ATOM 2294 N N . ASP A 1 305 ? 26.230 1.199 -37.755 1.00 88.19 305 ASP A N 1
ATOM 2295 C CA . ASP A 1 305 ? 27.634 1.596 -37.588 1.00 88.19 305 ASP A CA 1
ATOM 2296 C C . ASP A 1 305 ? 28.605 0.502 -38.062 1.00 88.19 305 ASP A C 1
ATOM 2298 O O . ASP A 1 305 ? 29.542 0.777 -38.814 1.00 88.19 305 ASP A O 1
ATOM 2302 N N . VAL A 1 306 ? 28.328 -0.763 -37.725 1.00 88.38 306 VAL A N 1
ATOM 2303 C CA . VAL A 1 306 ? 29.087 -1.912 -38.243 1.00 88.38 306 VAL A CA 1
ATOM 2304 C C . VAL A 1 306 ? 29.009 -1.944 -39.772 1.00 88.38 306 VAL A C 1
ATOM 2306 O O . VAL A 1 306 ? 30.033 -1.966 -40.452 1.00 88.38 306 VAL A O 1
ATOM 2309 N N . ALA A 1 307 ? 27.812 -1.833 -40.351 1.00 86.75 307 ALA A N 1
ATOM 2310 C CA . ALA A 1 307 ? 27.656 -1.822 -41.803 1.00 86.75 307 ALA A CA 1
ATOM 2311 C C . ALA A 1 307 ? 28.372 -0.644 -42.491 1.00 86.75 307 ALA A C 1
ATOM 2313 O O . ALA A 1 307 ? 28.828 -0.777 -43.632 1.00 86.75 307 ALA A O 1
ATOM 2314 N N . ALA A 1 308 ? 28.475 0.510 -41.826 1.00 86.31 308 ALA A N 1
ATOM 2315 C CA . ALA A 1 308 ? 29.247 1.647 -42.314 1.00 86.31 308 ALA A CA 1
ATOM 2316 C C . ALA A 1 308 ? 30.752 1.341 -42.337 1.00 86.31 308 ALA A C 1
ATOM 2318 O O . ALA A 1 308 ? 31.373 1.503 -43.389 1.00 86.31 308 ALA A O 1
ATOM 2319 N N . HIS A 1 309 ? 31.306 0.807 -41.246 1.00 85.12 309 HIS A N 1
ATOM 2320 C CA . HIS A 1 309 ? 32.718 0.425 -41.165 1.00 85.12 309 HIS A CA 1
ATOM 2321 C C . HIS A 1 309 ? 33.113 -0.641 -42.199 1.00 85.12 309 HIS A C 1
ATOM 2323 O O . HIS A 1 309 ? 34.137 -0.494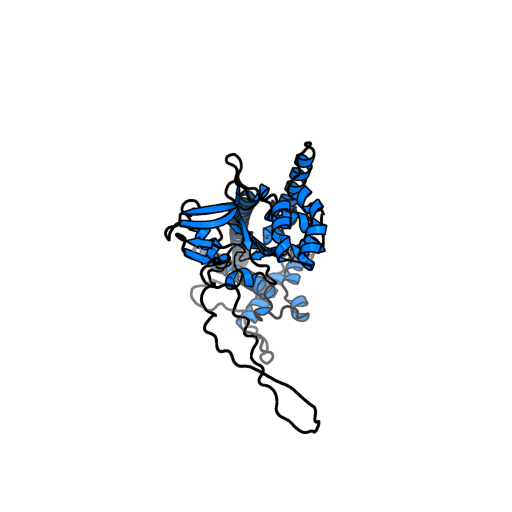 -42.866 1.00 85.12 309 HIS A O 1
ATOM 2329 N N . HIS A 1 310 ? 32.289 -1.675 -42.407 1.00 85.25 310 HIS A N 1
ATOM 2330 C CA . HIS A 1 310 ? 32.561 -2.691 -43.435 1.00 85.25 310 HIS A CA 1
ATOM 2331 C C . HIS A 1 310 ? 32.588 -2.082 -44.840 1.00 85.25 310 HIS A C 1
ATOM 2333 O O . HIS A 1 310 ? 33.462 -2.407 -45.645 1.00 85.25 310 HIS A O 1
ATOM 2339 N N . ARG A 1 311 ? 31.674 -1.147 -45.132 1.00 85.12 311 ARG A N 1
ATOM 2340 C CA . ARG A 1 311 ? 31.644 -0.443 -46.421 1.00 85.12 311 ARG A CA 1
ATOM 2341 C C . ARG A 1 311 ? 32.908 0.386 -46.642 1.00 85.12 311 ARG A C 1
ATOM 2343 O O . ARG A 1 311 ? 33.442 0.378 -47.749 1.00 85.12 311 ARG A O 1
ATOM 2350 N N . GLU A 1 312 ? 33.389 1.078 -45.613 1.00 86.94 312 GLU A N 1
ATOM 2351 C CA . GLU A 1 312 ? 34.645 1.840 -45.662 1.00 86.94 312 GLU A CA 1
ATOM 2352 C C . GLU A 1 312 ? 35.868 0.933 -45.853 1.00 86.94 312 GLU A C 1
ATOM 2354 O O . GLU A 1 312 ? 36.797 1.297 -46.574 1.00 86.94 312 GLU A O 1
ATOM 2359 N N . ALA A 1 313 ? 35.837 -0.275 -45.286 1.00 86.19 313 ALA A N 1
ATOM 2360 C CA . ALA A 1 313 ? 36.852 -1.309 -45.482 1.00 86.19 313 ALA A CA 1
ATOM 2361 C C . ALA A 1 313 ? 36.747 -2.039 -46.841 1.00 86.19 313 ALA A C 1
ATOM 2363 O O . ALA A 1 313 ? 37.594 -2.874 -47.160 1.00 86.19 313 ALA A O 1
ATOM 2364 N N . GLY A 1 314 ? 35.730 -1.737 -47.657 1.00 88.44 314 GLY A N 1
ATOM 2365 C CA . GLY A 1 314 ? 35.487 -2.395 -48.945 1.00 88.44 314 GLY A CA 1
ATOM 2366 C C . GLY A 1 314 ? 34.897 -3.807 -48.837 1.00 88.44 314 GLY A C 1
ATOM 2367 O O . GLY A 1 314 ? 34.903 -4.547 -49.822 1.00 88.44 314 GLY A O 1
ATOM 2368 N N . ILE A 1 315 ? 34.378 -4.186 -47.668 1.00 90.00 315 ILE A N 1
ATOM 2369 C CA . ILE A 1 315 ? 33.734 -5.477 -47.408 1.00 90.00 315 ILE A CA 1
ATOM 2370 C C . ILE A 1 315 ? 32.258 -5.382 -47.816 1.00 90.00 315 ILE A C 1
ATOM 2372 O O . ILE A 1 315 ? 31.542 -4.454 -47.435 1.00 90.00 315 ILE A O 1
ATOM 2376 N N . THR A 1 316 ? 31.788 -6.339 -48.620 1.00 85.81 316 THR A N 1
ATOM 2377 C CA . THR A 1 316 ? 30.382 -6.401 -49.054 1.00 85.81 316 THR A CA 1
ATOM 2378 C C . THR A 1 316 ? 29.600 -7.332 -48.138 1.00 85.81 316 THR A C 1
ATOM 2380 O O . THR A 1 316 ? 29.877 -8.527 -48.119 1.00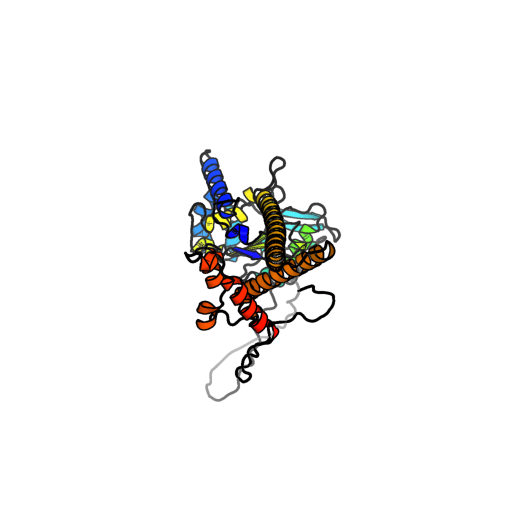 85.81 316 THR A O 1
ATOM 2383 N N . LEU A 1 317 ? 28.615 -6.787 -47.422 1.00 84.88 317 LEU A N 1
ATOM 2384 C CA . LEU A 1 317 ? 27.727 -7.553 -46.547 1.00 84.88 317 LEU A CA 1
ATOM 2385 C C . LEU A 1 317 ? 26.611 -8.244 -47.341 1.00 84.88 317 LEU A C 1
ATOM 2387 O O . LEU A 1 317 ? 26.012 -7.666 -48.253 1.00 84.88 317 LEU A O 1
ATOM 2391 N N . THR A 1 318 ? 26.318 -9.477 -46.959 1.00 86.75 318 THR A N 1
ATOM 2392 C CA . THR A 1 318 ? 25.215 -10.314 -47.429 1.00 86.75 318 THR A CA 1
ATOM 2393 C C . THR A 1 318 ? 24.017 -10.233 -46.466 1.00 86.75 318 THR A C 1
ATOM 2395 O O . THR A 1 318 ? 24.145 -9.725 -45.351 1.00 86.75 318 THR A O 1
ATOM 2398 N N . PRO A 1 319 ? 22.822 -10.715 -46.857 1.00 77.44 319 PRO A N 1
ATOM 2399 C CA . PRO A 1 319 ? 21.668 -10.760 -45.956 1.00 77.44 319 PRO A CA 1
ATOM 2400 C C . PRO A 1 319 ? 21.897 -11.586 -44.679 1.00 77.44 319 PRO A C 1
ATOM 2402 O O . PRO A 1 319 ? 21.404 -11.193 -43.623 1.00 77.44 319 PRO A O 1
ATOM 2405 N N . ASP A 1 320 ? 22.666 -12.677 -44.762 1.00 79.56 320 ASP A N 1
ATOM 2406 C CA . ASP A 1 320 ? 22.983 -13.542 -43.615 1.00 79.56 320 ASP A CA 1
ATOM 2407 C C . ASP A 1 320 ? 23.849 -12.800 -42.577 1.00 79.56 320 ASP A C 1
ATOM 2409 O O . ASP A 1 320 ? 23.667 -12.969 -41.368 1.00 79.56 320 ASP A O 1
ATOM 2413 N N . ASP A 1 321 ? 24.707 -11.882 -43.037 1.00 83.94 321 ASP A N 1
ATOM 2414 C CA . ASP A 1 321 ? 25.517 -11.026 -42.162 1.00 83.94 321 ASP A CA 1
ATOM 2415 C C . ASP A 1 321 ? 24.639 -10.075 -41.338 1.00 83.94 321 ASP A C 1
ATOM 2417 O O . ASP A 1 321 ? 24.968 -9.750 -40.201 1.00 83.94 321 ASP A O 1
ATOM 2421 N N . GLY A 1 322 ? 23.476 -9.670 -41.860 1.00 82.81 322 GLY A N 1
ATOM 2422 C CA . GLY A 1 322 ? 22.523 -8.832 -41.130 1.00 82.81 322 GLY A CA 1
ATOM 2423 C C . GLY A 1 322 ? 21.953 -9.515 -39.883 1.00 82.81 322 GLY A C 1
ATOM 2424 O O . GLY A 1 322 ? 21.842 -8.885 -38.828 1.00 82.81 322 GLY A O 1
ATOM 2425 N N . GLU A 1 323 ? 21.627 -10.809 -39.971 1.00 82.81 323 GLU A N 1
ATOM 2426 C CA . GLU A 1 323 ? 21.145 -11.581 -38.818 1.00 82.81 323 GLU A CA 1
ATOM 2427 C C . GLU A 1 323 ? 22.251 -11.756 -37.768 1.00 82.81 323 GLU A C 1
ATOM 2429 O O . GLU A 1 323 ? 22.019 -11.581 -36.565 1.00 82.81 323 GLU A O 1
ATOM 2434 N N . LEU A 1 324 ? 23.472 -12.053 -38.223 1.00 86.12 324 LEU A N 1
ATOM 2435 C CA . LEU A 1 324 ? 24.643 -12.179 -37.362 1.00 86.12 324 LEU A CA 1
ATOM 2436 C C . LEU A 1 324 ? 24.954 -10.864 -36.635 1.00 86.12 324 LEU A C 1
ATOM 2438 O O . LEU A 1 324 ? 25.104 -10.868 -35.410 1.00 86.12 324 LEU A O 1
ATOM 2442 N N . ILE A 1 325 ? 24.989 -9.742 -37.359 1.00 88.75 325 ILE A N 1
ATOM 2443 C CA . ILE A 1 325 ? 25.224 -8.403 -36.803 1.00 88.75 325 ILE A CA 1
ATOM 2444 C C . ILE A 1 325 ? 24.167 -8.080 -35.746 1.00 88.75 325 ILE A C 1
ATOM 2446 O O . ILE A 1 325 ? 24.514 -7.661 -34.643 1.00 88.75 325 ILE A O 1
ATOM 2450 N N . GLY A 1 326 ? 22.886 -8.342 -36.030 1.00 86.19 326 GLY A N 1
ATOM 2451 C CA . GLY A 1 326 ? 21.810 -8.144 -35.058 1.00 86.19 326 GLY A CA 1
ATOM 2452 C C . GLY A 1 326 ? 22.016 -8.962 -33.778 1.00 86.19 326 GLY A C 1
ATOM 2453 O O . GLY A 1 326 ? 21.871 -8.444 -32.667 1.00 86.19 326 GLY A O 1
ATOM 2454 N N . ARG A 1 327 ? 22.429 -10.228 -33.912 1.00 88.31 327 ARG A N 1
ATOM 2455 C CA . ARG A 1 327 ? 22.720 -11.115 -32.775 1.00 88.31 327 ARG A CA 1
ATOM 2456 C C . ARG A 1 327 ? 23.913 -10.627 -31.948 1.00 88.31 327 ARG A C 1
ATOM 2458 O O . ARG A 1 327 ? 23.848 -10.659 -30.717 1.00 88.31 327 ARG A O 1
ATOM 2465 N N . GLN A 1 328 ? 24.985 -10.167 -32.594 1.00 89.69 328 GLN A N 1
ATOM 2466 C CA . GLN A 1 328 ? 26.166 -9.639 -31.903 1.00 89.69 328 GLN A CA 1
ATOM 2467 C C . GLN A 1 328 ? 25.885 -8.289 -31.241 1.00 89.69 328 GLN A C 1
ATOM 2469 O O . GLN A 1 328 ? 26.287 -8.091 -30.096 1.00 89.69 328 GLN A O 1
ATOM 2474 N N . ALA A 1 329 ? 25.128 -7.403 -31.891 1.00 90.69 329 ALA A N 1
ATOM 2475 C CA . ALA A 1 329 ? 24.681 -6.142 -31.309 1.00 90.69 329 ALA A CA 1
ATOM 2476 C C . ALA A 1 329 ? 23.820 -6.375 -30.057 1.00 90.69 329 ALA A C 1
ATOM 2478 O O . ALA A 1 329 ? 24.050 -5.756 -29.019 1.00 90.69 329 ALA A O 1
ATOM 2479 N N . LEU A 1 330 ? 22.893 -7.338 -30.099 1.00 89.44 330 LEU A N 1
ATOM 2480 C CA . LEU A 1 330 ? 22.099 -7.709 -28.928 1.00 89.44 330 LEU A CA 1
ATOM 2481 C C . LEU A 1 330 ? 22.972 -8.284 -27.800 1.00 89.44 330 LEU A C 1
ATOM 2483 O O . LEU A 1 330 ? 22.834 -7.891 -26.642 1.00 89.44 330 LEU A O 1
ATOM 2487 N N . ARG A 1 331 ? 23.913 -9.180 -28.124 1.00 88.81 331 ARG A N 1
ATOM 2488 C CA . ARG A 1 331 ? 24.881 -9.713 -27.150 1.00 88.81 331 ARG A CA 1
ATOM 2489 C C . ARG A 1 331 ? 25.737 -8.599 -26.539 1.00 88.81 331 ARG A C 1
ATOM 2491 O O . ARG A 1 331 ? 26.025 -8.642 -25.345 1.00 88.81 331 ARG A O 1
ATOM 2498 N N . TYR A 1 332 ? 26.125 -7.607 -27.335 1.00 89.88 332 TYR A N 1
ATOM 2499 C CA . TYR A 1 332 ? 26.875 -6.441 -26.880 1.00 89.88 332 TYR A CA 1
ATOM 2500 C C . TYR A 1 332 ? 26.069 -5.612 -25.870 1.00 89.88 332 TYR A C 1
ATOM 2502 O O . TYR A 1 332 ? 26.580 -5.295 -24.798 1.00 89.88 332 TYR A O 1
ATOM 2510 N N . LEU A 1 333 ? 24.784 -5.364 -26.141 1.00 88.81 333 LEU A N 1
ATOM 2511 C CA . LEU A 1 333 ? 23.890 -4.676 -25.203 1.00 88.81 333 LEU A CA 1
ATOM 2512 C C . LEU A 1 333 ? 23.707 -5.441 -23.890 1.00 88.81 333 LEU A C 1
ATOM 2514 O O . LEU A 1 333 ? 23.771 -4.832 -22.823 1.00 88.81 333 LEU A O 1
ATOM 2518 N N . TYR A 1 334 ? 23.553 -6.767 -23.937 1.00 87.44 334 TYR A N 1
ATOM 2519 C CA . TYR A 1 334 ? 23.479 -7.578 -22.717 1.00 87.44 334 TYR A CA 1
ATOM 2520 C C . TYR A 1 334 ? 24.750 -7.487 -21.866 1.00 87.44 334 TYR A C 1
ATOM 2522 O O . TYR A 1 334 ? 24.659 -7.473 -20.641 1.00 87.44 334 TYR A O 1
ATOM 2530 N N . ARG A 1 335 ? 25.931 -7.377 -22.486 1.00 89.38 335 ARG A N 1
ATOM 2531 C CA . ARG A 1 335 ? 27.189 -7.170 -21.751 1.00 89.38 335 ARG A CA 1
ATOM 2532 C C . ARG A 1 335 ? 27.224 -5.808 -21.058 1.00 89.38 335 ARG A C 1
ATOM 2534 O O . ARG A 1 335 ? 27.637 -5.738 -19.907 1.00 89.38 335 ARG A O 1
ATOM 2541 N N . ILE A 1 336 ? 26.750 -4.749 -21.719 1.00 87.69 336 ILE A N 1
ATOM 2542 C CA . ILE A 1 336 ? 26.627 -3.417 -21.101 1.00 87.69 336 ILE A CA 1
ATOM 2543 C C . ILE A 1 336 ? 25.647 -3.469 -19.922 1.00 87.69 336 ILE A C 1
ATOM 2545 O O . ILE A 1 336 ? 25.976 -3.001 -18.836 1.00 87.69 336 ILE A O 1
ATOM 2549 N N . MET A 1 337 ? 24.473 -4.081 -20.109 1.00 84.75 337 MET A N 1
ATOM 2550 C CA . MET A 1 337 ? 23.482 -4.256 -19.040 1.00 84.75 337 MET A CA 1
ATOM 2551 C C . MET A 1 337 ? 24.050 -5.025 -17.847 1.00 84.75 337 MET A C 1
ATOM 2553 O O . MET A 1 337 ? 23.816 -4.636 -16.708 1.00 84.75 337 MET A O 1
ATOM 2557 N N . PHE A 1 338 ? 24.825 -6.080 -18.099 1.00 86.31 338 PHE A N 1
ATOM 2558 C CA . PHE A 1 338 ? 25.485 -6.848 -17.049 1.00 86.31 338 PHE A CA 1
ATOM 2559 C C . PHE A 1 338 ? 26.481 -6.001 -16.248 1.00 86.31 338 PHE A C 1
ATOM 2561 O O . PHE A 1 338 ? 26.481 -6.081 -15.026 1.00 86.31 338 PHE A O 1
ATOM 2568 N N . VAL A 1 339 ? 27.293 -5.165 -16.909 1.00 86.25 339 VAL A N 1
ATOM 2569 C CA . VAL A 1 339 ? 28.228 -4.253 -16.221 1.00 86.25 339 VAL A CA 1
ATOM 2570 C C . VAL A 1 339 ? 27.480 -3.247 -15.349 1.00 86.25 339 VAL A C 1
ATOM 2572 O O . VAL A 1 339 ? 27.843 -3.073 -14.192 1.00 86.25 339 VAL A O 1
ATOM 2575 N N . LEU A 1 340 ? 26.410 -2.635 -15.870 1.00 85.50 340 LEU A N 1
ATOM 2576 C CA . LEU A 1 340 ? 25.575 -1.703 -15.103 1.00 85.50 340 LEU A CA 1
ATOM 2577 C C . LEU A 1 340 ? 24.967 -2.379 -13.866 1.00 85.50 340 LEU A C 1
ATOM 2579 O O . LEU A 1 340 ? 25.014 -1.826 -12.774 1.00 85.50 340 LEU A O 1
ATOM 2583 N N . PHE A 1 341 ? 24.435 -3.591 -14.030 1.00 81.69 341 PHE A N 1
ATOM 2584 C CA . PHE A 1 341 ? 23.855 -4.359 -12.931 1.00 81.69 341 PHE A CA 1
ATOM 2585 C C . PHE A 1 341 ? 24.896 -4.763 -11.878 1.00 81.69 341 PHE A C 1
ATOM 2587 O O . PHE A 1 341 ? 24.649 -4.629 -10.681 1.00 81.69 341 PHE A O 1
ATOM 2594 N N . ALA A 1 342 ? 26.061 -5.244 -12.318 1.00 84.19 342 ALA A N 1
ATOM 2595 C CA . ALA A 1 342 ? 27.144 -5.660 -11.435 1.00 84.19 342 ALA A CA 1
ATOM 2596 C C . ALA A 1 342 ? 27.728 -4.490 -10.626 1.00 84.19 342 ALA A C 1
ATOM 2598 O O . ALA A 1 342 ? 28.181 -4.700 -9.506 1.00 84.19 342 ALA A O 1
ATOM 2599 N N . GLU A 1 343 ? 27.709 -3.269 -11.166 1.00 83.69 343 GLU A N 1
ATOM 2600 C CA . GLU A 1 343 ? 28.175 -2.071 -10.458 1.00 83.69 343 GLU A CA 1
ATOM 2601 C C . GLU A 1 343 ? 27.165 -1.585 -9.406 1.00 83.69 343 GLU A C 1
ATOM 2603 O O . GLU A 1 343 ? 27.563 -1.220 -8.303 1.00 83.69 343 GLU A O 1
ATOM 2608 N N . GLU A 1 344 ? 25.864 -1.656 -9.707 1.00 79.94 344 GLU A N 1
ATOM 2609 C CA . GLU A 1 344 ? 24.778 -1.330 -8.763 1.00 79.94 344 GLU A CA 1
ATOM 2610 C C . GLU A 1 344 ? 24.562 -2.413 -7.688 1.00 79.94 344 GLU A C 1
ATOM 2612 O O . GLU A 1 344 ? 23.859 -2.178 -6.708 1.00 79.94 344 GLU A O 1
ATOM 2617 N N . SER A 1 345 ? 25.192 -3.588 -7.833 1.00 80.50 345 SER A N 1
ATOM 2618 C CA . SER A 1 345 ? 25.105 -4.706 -6.879 1.00 80.50 345 SER A CA 1
ATOM 2619 C C . SER A 1 345 ? 26.480 -5.077 -6.289 1.00 80.50 345 SER A C 1
ATOM 2621 O O . SER A 1 345 ? 26.990 -6.167 -6.577 1.00 80.50 345 SER A O 1
ATOM 2623 N N . PRO A 1 346 ? 27.099 -4.224 -5.439 1.00 78.06 346 PRO A N 1
ATOM 2624 C CA . PRO A 1 346 ? 28.446 -4.460 -4.900 1.00 78.06 346 PRO A CA 1
ATOM 2625 C C . PRO A 1 346 ? 28.586 -5.777 -4.126 1.00 78.06 346 PRO A C 1
ATOM 2627 O O . PRO A 1 346 ? 29.663 -6.364 -4.080 1.00 78.06 346 PRO A O 1
ATOM 2630 N N . GLU A 1 347 ? 27.484 -6.265 -3.555 1.00 78.00 347 GLU A N 1
ATOM 2631 C CA . GLU A 1 347 ? 27.387 -7.518 -2.796 1.00 78.00 347 GLU A CA 1
ATOM 2632 C C . GLU A 1 347 ? 27.756 -8.763 -3.618 1.00 78.00 347 GLU A C 1
ATOM 2634 O O . GLU A 1 347 ? 28.111 -9.794 -3.053 1.00 78.00 347 GLU A O 1
ATOM 2639 N N . LEU A 1 348 ? 27.675 -8.682 -4.952 1.00 81.00 348 LEU A N 1
ATOM 2640 C CA . LEU A 1 348 ? 28.020 -9.788 -5.847 1.00 81.00 348 LEU A CA 1
ATOM 2641 C C . LEU A 1 348 ? 29.533 -9.929 -6.070 1.00 81.00 348 LEU A C 1
ATOM 2643 O O . LEU A 1 348 ? 29.957 -10.930 -6.645 1.00 81.00 348 LEU A O 1
ATOM 2647 N N . GLU A 1 349 ? 30.333 -8.933 -5.671 1.00 81.69 349 GLU A N 1
ATOM 2648 C CA . GLU A 1 349 ? 31.801 -8.903 -5.809 1.00 81.69 349 GLU A CA 1
ATOM 2649 C C . GLU A 1 349 ? 32.313 -9.175 -7.247 1.00 81.69 349 GLU A C 1
ATOM 2651 O O . GLU A 1 349 ? 33.447 -9.603 -7.459 1.00 81.69 349 GLU A O 1
ATOM 2656 N N . ILE A 1 350 ? 31.481 -8.909 -8.265 1.00 81.81 350 ILE A N 1
ATOM 2657 C CA . ILE A 1 350 ? 31.816 -9.103 -9.691 1.00 81.81 350 ILE A CA 1
ATOM 2658 C C . ILE A 1 350 ? 32.734 -7.983 -10.198 1.00 81.81 350 ILE A C 1
ATOM 2660 O O . ILE A 1 350 ? 33.637 -8.222 -11.003 1.00 81.81 350 ILE A O 1
ATOM 2664 N N . LEU A 1 351 ? 32.491 -6.751 -9.747 1.00 83.56 351 LEU A N 1
ATOM 2665 C CA . LEU A 1 351 ? 33.267 -5.558 -10.077 1.00 83.56 351 LEU A CA 1
ATOM 2666 C C . LEU A 1 351 ? 33.784 -4.916 -8.784 1.00 83.56 351 LEU A C 1
ATOM 2668 O O . LEU A 1 351 ? 33.087 -4.959 -7.770 1.00 83.56 351 LEU A O 1
ATOM 2672 N N . PRO A 1 352 ? 34.973 -4.285 -8.797 1.00 80.06 352 PRO A N 1
ATOM 2673 C CA . PRO A 1 352 ? 35.519 -3.580 -7.640 1.00 80.06 352 PRO A CA 1
ATOM 2674 C C . PRO A 1 352 ? 34.839 -2.207 -7.465 1.00 80.06 352 PRO A C 1
ATOM 2676 O O . PRO A 1 352 ? 35.489 -1.161 -7.516 1.00 80.06 352 PRO A O 1
ATOM 2679 N N . ALA A 1 353 ? 33.514 -2.210 -7.301 1.00 76.62 353 ALA A N 1
ATOM 2680 C CA . ALA A 1 353 ? 32.720 -1.015 -7.038 1.00 76.62 353 ALA A CA 1
ATOM 2681 C C . ALA A 1 353 ? 33.198 -0.342 -5.735 1.00 76.62 353 ALA A C 1
ATOM 2683 O O . ALA A 1 353 ? 33.465 -1.021 -4.743 1.00 76.62 353 ALA A O 1
ATOM 2684 N N . GLY A 1 354 ? 33.357 0.985 -5.739 1.00 72.25 354 GLY A N 1
ATOM 2685 C CA . GLY A 1 354 ? 33.901 1.741 -4.603 1.00 72.25 354 GLY A CA 1
ATOM 2686 C C . GLY A 1 354 ? 35.430 1.867 -4.561 1.00 72.25 354 GLY A C 1
ATOM 2687 O O . GLY A 1 354 ? 35.956 2.565 -3.692 1.00 72.25 354 GLY A O 1
ATOM 2688 N N . VAL A 1 355 ? 36.169 1.226 -5.477 1.00 83.56 355 VAL A N 1
ATOM 2689 C CA . VAL A 1 355 ? 37.624 1.415 -5.606 1.00 83.56 355 VAL A CA 1
ATOM 2690 C C . VAL A 1 355 ? 37.904 2.656 -6.470 1.00 83.56 355 VAL A C 1
ATOM 2692 O O . VAL A 1 355 ? 37.520 2.662 -7.645 1.00 83.56 355 VAL A O 1
ATOM 2695 N N . PRO A 1 356 ? 38.604 3.690 -5.956 1.00 80.38 356 PRO A N 1
ATOM 2696 C CA . PRO A 1 356 ? 38.806 4.954 -6.671 1.00 80.38 356 PRO A CA 1
ATOM 2697 C C . PRO A 1 356 ? 39.447 4.798 -8.056 1.00 80.38 356 PRO A C 1
ATOM 2699 O O . PRO A 1 356 ? 39.099 5.514 -8.993 1.00 80.38 356 PRO A O 1
ATOM 2702 N N . GLU A 1 357 ? 40.373 3.851 -8.210 1.00 79.81 357 GLU A N 1
ATOM 2703 C CA . GLU A 1 357 ? 41.050 3.560 -9.475 1.00 79.81 357 GLU A CA 1
ATOM 2704 C C . GLU A 1 357 ? 40.096 2.971 -10.524 1.00 79.81 357 GLU A C 1
ATOM 2706 O O . GLU A 1 357 ? 40.214 3.280 -11.712 1.00 79.81 357 GLU A O 1
ATOM 2711 N N . TYR A 1 358 ? 39.141 2.141 -10.091 1.00 80.81 358 TYR A N 1
ATOM 2712 C CA . TYR A 1 358 ? 38.100 1.601 -10.961 1.00 80.81 358 TYR A CA 1
ATOM 2713 C C . TYR A 1 358 ? 37.111 2.701 -11.355 1.00 80.81 358 TYR A C 1
ATOM 2715 O O . TYR A 1 358 ? 36.868 2.898 -12.545 1.00 80.81 358 TYR A O 1
ATOM 2723 N N . GLU A 1 359 ? 36.616 3.477 -10.390 1.00 78.44 359 GLU A N 1
ATOM 2724 C CA . GLU A 1 359 ? 35.642 4.548 -10.633 1.00 78.44 359 GLU A CA 1
ATOM 2725 C C . GLU A 1 359 ? 36.183 5.647 -11.557 1.00 78.44 359 GLU A C 1
ATOM 2727 O O . GLU A 1 359 ? 35.478 6.108 -12.456 1.00 78.44 359 GLU A O 1
ATOM 2732 N N . ALA A 1 360 ? 37.450 6.039 -11.384 1.00 71.88 360 ALA A N 1
ATOM 2733 C CA . ALA A 1 360 ? 38.081 7.074 -12.200 1.00 71.88 360 ALA A CA 1
ATOM 2734 C C . ALA A 1 360 ? 38.395 6.615 -13.636 1.00 71.88 360 ALA A C 1
ATOM 2736 O O . ALA A 1 360 ? 38.430 7.441 -14.552 1.00 71.88 360 ALA A O 1
ATOM 2737 N N . GLY A 1 361 ? 38.662 5.319 -13.834 1.00 69.19 361 GLY A N 1
ATOM 2738 C CA . GLY A 1 361 ? 39.090 4.770 -15.123 1.00 69.19 361 GLY A CA 1
ATOM 2739 C C . GLY A 1 361 ? 37.962 4.146 -15.943 1.00 69.19 361 GLY A C 1
ATOM 2740 O O . GLY A 1 361 ? 37.788 4.479 -17.114 1.00 69.19 361 GLY A O 1
ATOM 2741 N N . TYR A 1 362 ? 37.217 3.229 -15.329 1.00 70.88 362 TYR A N 1
ATOM 2742 C CA . TYR A 1 362 ? 36.335 2.277 -16.010 1.00 70.88 362 TYR A CA 1
ATOM 2743 C C . TYR A 1 362 ? 34.898 2.270 -15.471 1.00 70.88 362 TYR A C 1
ATOM 2745 O O . TYR A 1 362 ? 34.036 1.640 -16.078 1.00 70.88 362 TYR A O 1
ATOM 2753 N N . GLY A 1 363 ? 34.627 2.976 -14.370 1.00 74.25 363 GLY A N 1
ATOM 2754 C CA . GLY A 1 363 ? 33.300 3.037 -13.764 1.00 74.25 363 GLY A CA 1
ATOM 2755 C C . GLY A 1 363 ? 32.233 3.584 -14.713 1.00 74.25 363 GLY A C 1
ATOM 2756 O O . GLY A 1 363 ? 32.480 4.469 -15.546 1.00 74.25 363 GLY A O 1
ATOM 2757 N N . THR A 1 364 ? 31.007 3.091 -14.564 1.00 71.81 364 THR A N 1
ATOM 2758 C CA . THR A 1 364 ? 29.868 3.494 -15.401 1.00 71.81 364 THR A CA 1
ATOM 2759 C C . THR A 1 364 ? 29.542 4.985 -15.269 1.00 71.81 364 THR A C 1
ATOM 2761 O O . THR A 1 364 ? 29.092 5.611 -16.233 1.00 71.81 364 THR A O 1
ATOM 2764 N N . ALA A 1 365 ? 29.866 5.602 -14.127 1.00 70.81 365 ALA A N 1
ATOM 2765 C CA . ALA A 1 365 ? 29.772 7.046 -13.910 1.00 70.81 365 ALA A CA 1
ATOM 2766 C C . ALA A 1 365 ? 30.624 7.858 -14.907 1.00 70.81 365 ALA A C 1
ATOM 2768 O O . ALA A 1 365 ? 30.163 8.874 -15.435 1.00 70.81 365 ALA A O 1
ATOM 2769 N N . ARG A 1 366 ? 31.834 7.385 -15.231 1.00 73.25 366 ARG A N 1
ATOM 2770 C CA . ARG A 1 366 ? 32.730 8.025 -16.204 1.00 73.25 366 ARG A CA 1
ATOM 2771 C C . ARG A 1 366 ? 32.237 7.841 -17.638 1.00 73.25 366 ARG A C 1
ATOM 2773 O O . ARG A 1 366 ? 32.269 8.784 -18.427 1.00 73.25 366 ARG A O 1
ATOM 2780 N N . LEU A 1 367 ? 31.733 6.650 -17.968 1.00 71.75 367 LEU A N 1
ATOM 2781 C CA . LEU A 1 367 ? 31.059 6.380 -19.246 1.00 71.75 367 LEU A CA 1
ATOM 2782 C C . LEU A 1 367 ? 29.854 7.313 -19.442 1.00 71.75 367 LEU A C 1
ATOM 2784 O O . LEU A 1 367 ? 29.693 7.908 -20.507 1.00 71.75 367 LEU A O 1
ATOM 2788 N N . LYS A 1 368 ? 29.051 7.511 -18.393 1.00 73.00 368 LYS A N 1
ATOM 2789 C CA . LYS A 1 368 ? 27.916 8.441 -18.390 1.00 73.00 368 LYS A CA 1
ATOM 2790 C C . LYS A 1 368 ? 28.356 9.892 -18.593 1.00 73.00 368 LYS A C 1
ATOM 2792 O O . LYS A 1 368 ? 27.720 10.610 -19.360 1.00 73.00 368 LYS A O 1
ATOM 2797 N N . GLU A 1 369 ? 29.447 10.321 -17.960 1.00 73.69 369 GLU A N 1
ATOM 2798 C CA . GLU A 1 369 ? 30.029 11.655 -18.162 1.00 73.69 369 GLU A CA 1
ATOM 2799 C C . GLU A 1 369 ? 30.480 11.868 -19.617 1.00 73.69 369 GLU A C 1
ATOM 2801 O O . GLU A 1 369 ? 30.124 12.877 -20.224 1.00 73.69 369 GLU A O 1
ATOM 2806 N N . LEU A 1 370 ? 31.185 10.892 -20.204 1.00 70.25 370 LEU A N 1
ATOM 2807 C CA . LEU A 1 370 ? 31.638 10.919 -21.603 1.00 70.25 370 LEU A CA 1
ATOM 2808 C C . LEU A 1 370 ? 30.477 11.011 -22.605 1.00 70.25 370 LEU A C 1
ATOM 2810 O O . LEU A 1 370 ? 30.619 11.649 -23.647 1.00 70.25 370 LEU A O 1
ATOM 2814 N N . ILE A 1 371 ? 29.333 10.396 -22.294 1.00 69.81 371 ILE A N 1
ATOM 2815 C CA . ILE A 1 371 ? 28.121 10.451 -23.124 1.00 69.81 371 ILE A CA 1
ATOM 2816 C C . ILE A 1 371 ? 27.406 11.803 -22.976 1.00 69.81 371 ILE A C 1
ATOM 2818 O O . ILE A 1 371 ? 26.967 12.382 -23.969 1.00 69.81 371 ILE A O 1
ATOM 2822 N N . LEU A 1 372 ? 27.269 12.314 -21.747 1.00 73.88 372 LEU A N 1
ATOM 2823 C CA . LEU A 1 372 ? 26.539 13.558 -21.463 1.00 73.88 372 LEU A CA 1
ATOM 2824 C C . LEU A 1 372 ? 27.333 14.821 -21.817 1.00 73.88 372 LEU A C 1
ATOM 2826 O O . LEU A 1 372 ? 26.741 15.867 -22.078 1.00 73.88 372 LEU A O 1
ATOM 2830 N N . SER A 1 373 ? 28.661 14.744 -21.808 1.00 70.19 373 SER A N 1
ATOM 2831 C CA . SER A 1 373 ? 29.571 15.819 -22.210 1.00 70.19 373 SER A CA 1
ATOM 2832 C C . SER A 1 373 ? 30.614 15.277 -23.189 1.00 70.19 373 SER A C 1
ATOM 2834 O O . SER A 1 373 ? 31.766 15.060 -22.803 1.00 70.19 373 SER A O 1
ATOM 2836 N N . PRO A 1 374 ? 30.228 15.055 -24.462 1.00 63.31 374 PRO A N 1
ATOM 2837 C CA . PRO A 1 374 ? 31.147 14.555 -25.472 1.00 63.31 374 PRO A CA 1
ATOM 2838 C C . PRO A 1 374 ? 32.359 15.488 -25.592 1.00 63.31 374 PRO A C 1
ATOM 2840 O O . PRO A 1 374 ? 32.179 16.711 -25.664 1.00 63.31 374 PRO A O 1
ATOM 2843 N N . PRO A 1 375 ? 33.593 14.956 -25.624 1.00 63.25 375 PRO A N 1
ATOM 2844 C CA . PRO A 1 375 ? 34.770 15.792 -25.794 1.00 63.25 375 PRO A CA 1
ATOM 2845 C C . PRO A 1 375 ? 34.674 16.597 -27.102 1.00 63.25 375 PRO A C 1
ATOM 2847 O O . PRO A 1 375 ? 34.178 16.120 -28.122 1.00 63.25 375 PRO A O 1
ATOM 2850 N N . THR A 1 376 ? 35.117 17.852 -27.088 1.00 58.66 376 THR A N 1
ATOM 2851 C CA . THR A 1 376 ? 35.030 18.746 -28.249 1.00 58.66 376 THR A CA 1
ATOM 2852 C C . THR A 1 376 ? 36.231 18.553 -29.182 1.00 58.66 376 THR A C 1
ATOM 2854 O O . THR A 1 376 ? 37.372 18.799 -28.803 1.00 58.66 376 THR A O 1
ATOM 2857 N N . GLY A 1 377 ? 35.986 18.121 -30.427 1.00 63.38 377 GLY A N 1
ATOM 2858 C CA . GLY A 1 377 ? 37.007 18.008 -31.481 1.00 63.38 377 GLY A CA 1
ATOM 2859 C C . GLY A 1 377 ? 36.725 16.910 -32.517 1.00 63.38 377 GLY A C 1
ATOM 2860 O O . GLY A 1 377 ? 35.981 15.974 -32.247 1.00 63.38 377 GLY A O 1
ATOM 2861 N N . LEU A 1 378 ? 37.355 16.991 -33.698 1.00 52.16 378 LEU A N 1
ATOM 2862 C CA . LEU A 1 378 ? 37.183 16.018 -34.798 1.00 52.16 378 LEU A CA 1
ATOM 2863 C C . LEU A 1 378 ? 37.581 14.580 -34.393 1.00 52.16 378 LEU A C 1
ATOM 2865 O O . LEU A 1 378 ? 36.980 13.610 -34.841 1.00 52.16 378 LEU A O 1
ATOM 2869 N N . GLN A 1 379 ? 38.576 14.446 -33.509 1.00 51.75 379 GLN A N 1
ATOM 2870 C CA . GLN A 1 379 ? 39.022 13.163 -32.946 1.00 51.75 379 GLN A CA 1
ATOM 2871 C C . GLN A 1 379 ? 38.046 12.584 -31.914 1.00 51.75 379 GLN A C 1
ATOM 2873 O O . GLN A 1 379 ? 38.033 11.377 -31.709 1.00 51.75 379 GLN A O 1
ATOM 2878 N N . ALA A 1 380 ? 37.228 13.423 -31.277 1.00 54.81 380 ALA A N 1
ATOM 2879 C CA . ALA A 1 380 ? 36.224 12.987 -30.315 1.00 54.81 380 ALA A CA 1
ATOM 2880 C C . ALA A 1 380 ? 34.927 12.535 -31.004 1.00 54.81 380 ALA A C 1
ATOM 2882 O O . ALA A 1 380 ? 34.319 11.567 -30.564 1.00 54.81 380 ALA A O 1
ATOM 2883 N N . SER A 1 381 ? 34.553 13.160 -32.129 1.00 53.22 381 SER A N 1
ATOM 2884 C CA . SER A 1 381 ? 33.423 12.719 -32.966 1.00 53.22 381 SER A CA 1
ATOM 2885 C C . SER A 1 381 ? 33.697 11.439 -33.768 1.00 53.22 381 SER A C 1
ATOM 2887 O O . SER A 1 381 ? 32.758 10.814 -34.240 1.00 53.22 381 SER A O 1
ATOM 2889 N N . LEU A 1 382 ? 34.971 11.069 -33.942 1.00 54.16 382 LEU A N 1
ATOM 2890 C CA . LEU A 1 382 ? 35.423 9.851 -34.637 1.00 54.16 382 LEU A CA 1
ATOM 2891 C C . LEU A 1 382 ? 36.075 8.834 -33.678 1.00 54.16 382 LEU A C 1
ATOM 2893 O O . LEU A 1 382 ? 36.679 7.854 -34.114 1.00 54.16 382 LEU A O 1
ATOM 2897 N N . GLY A 1 383 ? 36.041 9.102 -32.372 1.00 63.81 383 GLY A N 1
ATOM 2898 C CA . GLY A 1 383 ? 36.789 8.340 -31.378 1.00 63.81 383 GLY A CA 1
ATOM 2899 C C . GLY A 1 383 ? 36.076 7.056 -30.963 1.00 63.81 383 GLY A C 1
ATOM 2900 O O . GLY A 1 383 ? 34.884 7.068 -30.675 1.00 63.81 383 GLY A O 1
ATOM 2901 N N . ARG A 1 384 ? 36.827 5.955 -30.833 1.00 71.81 384 ARG A N 1
ATOM 2902 C CA . ARG A 1 384 ? 36.340 4.674 -30.283 1.00 71.81 384 ARG A CA 1
ATOM 2903 C C . ARG A 1 384 ? 36.488 4.563 -28.765 1.00 71.81 384 ARG A C 1
ATOM 2905 O O . ARG A 1 384 ? 36.242 3.504 -28.211 1.00 71.81 384 ARG A O 1
ATOM 2912 N N . HIS A 1 385 ? 36.834 5.648 -28.071 1.00 73.38 385 HIS A N 1
ATOM 2913 C CA . HIS A 1 385 ? 37.216 5.610 -26.656 1.00 73.38 385 HIS A CA 1
ATOM 2914 C C . HIS A 1 385 ? 36.194 4.889 -25.761 1.00 73.38 385 HIS A C 1
ATOM 2916 O O . HIS A 1 385 ? 36.574 4.045 -24.962 1.00 73.38 385 HIS A O 1
ATOM 2922 N N . VAL A 1 386 ? 34.896 5.182 -25.907 1.00 75.25 386 VAL A N 1
ATOM 2923 C CA . VAL A 1 386 ? 33.830 4.509 -25.135 1.00 75.25 386 VAL A CA 1
ATOM 2924 C C . VAL A 1 386 ? 33.792 3.007 -25.427 1.00 75.25 386 VAL A C 1
ATOM 2926 O O . VAL A 1 386 ? 33.724 2.200 -24.501 1.00 75.25 386 VAL A O 1
ATOM 2929 N N . TYR A 1 387 ? 33.877 2.634 -26.704 1.00 80.00 387 TYR A N 1
ATOM 2930 C CA . TYR A 1 387 ? 33.924 1.240 -27.132 1.00 80.00 387 TYR A CA 1
ATOM 2931 C C . TYR A 1 387 ? 35.166 0.534 -26.571 1.00 80.00 387 TYR A C 1
ATOM 2933 O O . TYR A 1 387 ? 35.034 -0.512 -25.941 1.00 80.00 387 TYR A O 1
ATOM 2941 N N . ASP A 1 388 ? 36.349 1.131 -26.719 1.00 79.31 388 ASP A N 1
ATOM 2942 C CA . ASP A 1 388 ? 37.624 0.576 -26.257 1.00 79.31 388 ASP A CA 1
ATOM 2943 C C . ASP A 1 388 ? 37.639 0.391 -24.729 1.00 79.31 388 ASP A C 1
ATOM 2945 O O . ASP A 1 388 ? 38.072 -0.652 -24.233 1.00 79.31 388 ASP A O 1
ATOM 2949 N N . SER A 1 389 ? 37.100 1.354 -23.970 1.00 79.06 389 SER A N 1
ATOM 2950 C CA . SER A 1 389 ? 36.941 1.238 -22.514 1.00 79.06 389 SER A CA 1
ATOM 2951 C C . SER A 1 389 ? 36.045 0.058 -22.129 1.00 79.06 389 SER A C 1
ATOM 2953 O O . SER A 1 389 ? 36.413 -0.730 -21.256 1.00 79.06 389 SER A O 1
ATOM 2955 N N . LEU A 1 390 ? 34.903 -0.113 -22.804 1.00 84.00 390 LEU A N 1
ATOM 2956 C CA . LEU A 1 390 ? 34.003 -1.245 -22.568 1.00 84.00 390 LEU A CA 1
ATOM 2957 C C . LEU A 1 390 ? 34.661 -2.586 -22.921 1.00 84.00 390 LEU A C 1
ATOM 2959 O O . LEU A 1 390 ? 34.489 -3.554 -22.182 1.00 84.00 390 LEU A O 1
ATOM 2963 N N . GLN A 1 391 ? 35.463 -2.654 -23.990 1.00 85.44 391 GLN A N 1
ATOM 2964 C CA . GLN A 1 391 ? 36.192 -3.881 -24.341 1.00 85.44 391 GLN A CA 1
ATOM 2965 C C . GLN A 1 391 ? 37.175 -4.305 -23.250 1.00 85.44 391 GLN A C 1
ATOM 2967 O O . GLN A 1 391 ? 37.280 -5.494 -22.940 1.00 85.44 391 GLN A O 1
ATOM 2972 N N . VAL A 1 392 ? 37.877 -3.350 -22.635 1.00 82.50 392 VAL A N 1
ATOM 2973 C CA . VAL A 1 392 ? 38.781 -3.646 -21.517 1.00 82.50 392 VAL A CA 1
ATOM 2974 C C . VAL A 1 392 ? 38.008 -4.230 -20.335 1.00 82.50 392 VAL A C 1
ATOM 2976 O O . VAL A 1 392 ? 38.440 -5.242 -19.783 1.00 82.50 392 VAL A O 1
ATOM 2979 N N . ILE A 1 393 ? 36.855 -3.650 -19.989 1.00 83.19 393 ILE A N 1
ATOM 2980 C CA . ILE A 1 393 ? 35.996 -4.136 -18.898 1.00 83.19 393 ILE A CA 1
ATOM 2981 C C . ILE A 1 393 ? 35.486 -5.546 -19.202 1.00 83.19 393 ILE A C 1
ATOM 2983 O O . ILE A 1 393 ? 35.665 -6.450 -18.388 1.00 83.19 393 ILE A O 1
ATOM 2987 N N . PHE A 1 394 ? 34.918 -5.775 -20.388 1.00 86.94 394 PHE A N 1
ATOM 2988 C CA . PHE A 1 394 ? 34.407 -7.093 -20.773 1.00 86.94 394 PHE A CA 1
ATOM 2989 C C . PHE A 1 394 ? 35.499 -8.158 -20.753 1.00 86.94 394 PHE A C 1
ATOM 2991 O O . PHE A 1 394 ? 35.274 -9.261 -20.250 1.00 86.94 394 PHE A O 1
ATOM 2998 N N . ARG A 1 395 ? 36.699 -7.817 -21.235 1.00 85.19 395 ARG A N 1
ATOM 2999 C CA . ARG A 1 395 ? 37.857 -8.704 -21.153 1.00 85.19 395 ARG A CA 1
ATOM 3000 C C . ARG A 1 395 ? 38.176 -9.036 -19.701 1.00 85.19 395 ARG A C 1
ATOM 3002 O O . ARG A 1 395 ? 38.217 -10.215 -19.372 1.00 85.19 395 ARG A O 1
ATOM 3009 N N . LEU A 1 396 ? 38.353 -8.034 -18.839 1.00 82.31 396 LEU A N 1
ATOM 3010 C CA . LEU A 1 396 ? 38.717 -8.238 -17.432 1.00 82.31 396 LEU A CA 1
ATOM 3011 C C . LEU A 1 396 ? 37.680 -9.069 -16.667 1.00 82.31 396 LEU A C 1
ATOM 3013 O O . LEU A 1 396 ? 38.075 -9.941 -15.899 1.00 82.31 396 LEU A O 1
ATOM 3017 N N . ILE A 1 397 ? 36.386 -8.868 -16.928 1.00 82.69 397 ILE A N 1
ATOM 3018 C CA . ILE A 1 397 ? 35.313 -9.697 -16.359 1.00 82.69 397 ILE A CA 1
ATOM 3019 C C . ILE A 1 397 ? 35.444 -11.151 -16.832 1.00 82.69 397 ILE A C 1
ATOM 3021 O O . ILE A 1 397 ? 35.311 -12.077 -16.040 1.00 82.69 397 ILE A O 1
ATOM 3025 N N . SER A 1 398 ? 35.716 -11.368 -18.123 1.00 79.88 398 SER A N 1
ATOM 3026 C CA . SER A 1 398 ? 35.770 -12.718 -18.700 1.00 79.88 398 SER A CA 1
ATOM 3027 C C . SER A 1 398 ? 37.043 -13.503 -18.359 1.00 79.88 398 SER A C 1
ATOM 3029 O O . SER A 1 398 ? 36.978 -14.714 -18.164 1.00 79.88 398 SER A O 1
ATOM 3031 N N . THR A 1 399 ? 38.202 -12.841 -18.298 1.00 78.50 399 THR A N 1
ATOM 3032 C CA . THR A 1 399 ? 39.511 -13.500 -18.136 1.00 78.50 399 THR A CA 1
ATOM 3033 C C . THR A 1 399 ? 40.115 -13.329 -16.746 1.00 78.50 399 THR A C 1
ATOM 3035 O O . THR A 1 399 ? 41.121 -13.970 -16.440 1.00 78.50 399 THR A O 1
ATOM 3038 N N . GLY A 1 400 ? 39.548 -12.448 -15.919 1.00 71.06 400 GLY A N 1
ATOM 3039 C CA . GLY A 1 400 ? 40.154 -11.989 -14.674 1.00 71.06 400 GLY A CA 1
ATOM 3040 C C . GLY A 1 400 ? 41.370 -11.083 -14.898 1.00 71.06 400 GLY A C 1
ATOM 3041 O O . GLY A 1 400 ? 41.844 -10.883 -16.023 1.00 71.06 400 GLY A O 1
ATOM 3042 N N . HIS A 1 401 ? 41.897 -10.535 -13.801 1.00 67.50 401 HIS A N 1
ATOM 3043 C CA . HIS A 1 401 ? 43.157 -9.794 -13.777 1.00 67.50 401 HIS A CA 1
ATOM 3044 C C . HIS A 1 401 ? 44.269 -10.681 -13.202 1.00 67.50 401 HIS A C 1
ATOM 3046 O O . HIS A 1 401 ? 44.183 -11.110 -12.054 1.00 67.50 401 HIS A O 1
ATOM 3052 N N . ASN A 1 402 ? 45.315 -10.958 -13.988 1.00 60.34 402 ASN A N 1
ATOM 3053 C CA . ASN A 1 402 ? 46.508 -11.656 -13.509 1.00 60.34 402 ASN A CA 1
ATOM 3054 C C . ASN A 1 402 ? 47.740 -10.745 -13.669 1.00 60.34 402 ASN A C 1
ATOM 3056 O O . ASN A 1 402 ? 48.198 -10.567 -14.801 1.00 60.34 402 ASN A O 1
ATOM 3060 N N . PRO A 1 403 ? 48.277 -10.175 -12.576 1.00 59.09 403 PRO A N 1
ATOM 3061 C CA . PRO A 1 403 ? 49.385 -9.222 -12.637 1.00 59.09 403 PRO A CA 1
ATOM 3062 C C . PRO A 1 403 ? 50.712 -9.849 -13.103 1.00 59.09 403 PRO A C 1
ATOM 3064 O O . PRO A 1 403 ? 51.600 -9.123 -13.544 1.00 59.09 403 PRO A O 1
ATOM 3067 N N . ASP A 1 404 ? 50.837 -11.181 -13.081 1.00 54.62 404 ASP A N 1
ATOM 3068 C CA . ASP A 1 404 ? 52.070 -11.899 -13.435 1.00 54.62 404 ASP A CA 1
ATOM 3069 C C . ASP A 1 404 ? 52.149 -12.312 -14.917 1.00 54.62 404 ASP A C 1
ATOM 3071 O O . ASP A 1 404 ? 53.131 -12.921 -15.354 1.00 54.62 404 ASP A O 1
ATOM 3075 N N . LYS A 1 405 ? 51.132 -11.984 -15.727 1.00 53.31 405 LYS A N 1
ATOM 3076 C CA . LYS A 1 405 ? 51.160 -12.171 -17.185 1.00 53.31 405 LYS A CA 1
ATOM 3077 C C . LYS A 1 405 ? 51.085 -10.811 -17.884 1.00 53.31 405 LYS A C 1
ATOM 3079 O O . LYS A 1 405 ? 50.060 -10.143 -17.761 1.00 53.31 405 LYS A O 1
ATOM 3084 N N . PRO A 1 406 ? 52.112 -10.389 -18.651 1.00 46.38 406 PRO A N 1
ATOM 3085 C CA . PRO A 1 406 ? 51.999 -9.177 -19.452 1.00 46.38 406 PRO A CA 1
ATOM 3086 C C . PRO A 1 406 ? 50.842 -9.327 -20.445 1.00 46.38 406 PRO A C 1
ATOM 3088 O O . PRO A 1 406 ? 50.651 -10.406 -21.014 1.00 46.38 406 PRO A O 1
ATOM 3091 N N . ALA A 1 407 ? 50.070 -8.248 -20.621 1.00 47.78 407 ALA A N 1
ATOM 3092 C CA . ALA A 1 407 ? 48.965 -8.190 -21.569 1.00 47.78 407 ALA A CA 1
ATOM 3093 C C . ALA A 1 407 ? 49.477 -8.613 -22.948 1.00 47.78 407 ALA A C 1
ATOM 3095 O O . ALA A 1 407 ? 50.307 -7.936 -23.554 1.00 47.78 407 ALA A O 1
ATOM 3096 N N . ARG A 1 408 ? 49.033 -9.781 -23.406 1.00 42.25 408 ARG A N 1
ATOM 3097 C CA . ARG A 1 408 ? 49.300 -10.238 -24.761 1.00 42.25 408 ARG A CA 1
ATOM 3098 C C . ARG A 1 408 ? 48.518 -9.312 -25.685 1.00 42.25 408 ARG A C 1
ATOM 3100 O O . ARG A 1 408 ? 47.347 -9.045 -25.411 1.00 42.25 408 ARG A O 1
ATOM 3107 N N . ASP A 1 409 ? 49.178 -8.793 -26.716 1.00 45.34 409 ASP A N 1
ATOM 3108 C CA . ASP A 1 409 ? 48.553 -8.017 -27.790 1.00 45.34 409 ASP A CA 1
ATOM 3109 C C . ASP A 1 409 ? 47.743 -8.989 -28.662 1.00 45.34 409 ASP A C 1
ATOM 3111 O O . ASP A 1 409 ? 48.089 -9.315 -29.791 1.00 45.34 409 ASP A O 1
ATOM 3115 N N . ASP A 1 410 ? 46.714 -9.561 -28.045 1.00 43.66 410 ASP A N 1
ATOM 3116 C CA . ASP A 1 410 ? 45.747 -10.451 -28.647 1.00 43.66 410 ASP A CA 1
ATOM 3117 C C . ASP A 1 410 ? 44.459 -9.629 -28.681 1.00 43.66 410 ASP A C 1
ATOM 3119 O O . ASP A 1 410 ? 43.742 -9.495 -27.683 1.00 43.66 410 ASP A O 1
ATOM 3123 N N . THR A 1 411 ? 44.182 -9.017 -29.831 1.00 41.69 411 THR A N 1
ATOM 3124 C CA . THR A 1 411 ? 42.814 -8.638 -30.184 1.00 41.69 411 THR A CA 1
ATOM 3125 C C . THR A 1 411 ? 41.921 -9.828 -29.861 1.00 41.69 411 THR A C 1
ATOM 3127 O O . THR A 1 411 ? 42.182 -10.932 -30.337 1.00 41.69 411 THR A O 1
ATOM 3130 N N . TRP A 1 412 ? 40.922 -9.623 -29.005 1.00 44.41 412 TRP A N 1
ATOM 3131 C CA . TRP A 1 412 ? 39.941 -10.648 -28.674 1.00 44.41 412 TRP A CA 1
ATOM 3132 C C . TRP A 1 412 ? 39.334 -11.184 -29.978 1.00 44.41 412 TRP A C 1
ATOM 3134 O O . TRP A 1 412 ? 38.633 -10.455 -30.674 1.00 44.41 412 TRP A O 1
ATOM 3144 N N . VAL A 1 413 ? 39.653 -12.433 -30.322 1.00 40.22 413 VAL A N 1
ATOM 3145 C CA . VAL A 1 413 ? 38.987 -13.178 -31.392 1.00 40.22 413 VAL A CA 1
ATOM 3146 C C . VAL A 1 413 ? 37.841 -13.941 -30.725 1.00 40.22 413 VAL A C 1
ATOM 3148 O O . VAL A 1 413 ? 38.094 -14.632 -29.730 1.00 40.22 413 VAL A O 1
ATOM 3151 N N . PRO A 1 414 ? 36.588 -13.784 -31.188 1.00 38.62 414 PRO A N 1
ATOM 3152 C CA . PRO A 1 414 ? 35.460 -14.535 -30.656 1.00 38.62 414 PRO A CA 1
ATOM 3153 C C . PRO A 1 414 ? 35.732 -16.039 -30.739 1.00 38.62 414 PRO A C 1
ATOM 3155 O O . PRO A 1 414 ? 36.328 -16.513 -31.700 1.00 38.62 414 PRO A O 1
ATOM 3158 N N . ASP A 1 415 ? 35.274 -16.796 -29.744 1.00 41.66 415 ASP A N 1
ATOM 3159 C CA . ASP A 1 415 ? 35.286 -18.255 -29.815 1.00 41.66 415 ASP A CA 1
ATOM 3160 C C . ASP A 1 415 ? 34.423 -18.707 -31.009 1.00 41.66 415 ASP A C 1
ATOM 3162 O O . ASP A 1 415 ? 33.228 -18.385 -31.082 1.00 41.66 415 ASP A O 1
ATOM 3166 N N . ASP A 1 416 ? 35.058 -19.404 -31.954 1.00 42.22 416 ASP A N 1
ATOM 3167 C CA . ASP A 1 416 ? 34.478 -19.958 -33.174 1.00 42.22 416 ASP A CA 1
ATOM 3168 C C . ASP A 1 416 ? 33.436 -21.031 -32.829 1.00 42.22 416 ASP A C 1
ATOM 3170 O O . ASP A 1 416 ? 33.686 -22.236 -32.849 1.00 42.22 416 ASP A O 1
ATOM 3174 N N . ALA A 1 417 ? 32.210 -20.590 -32.576 1.00 35.06 417 ALA A N 1
ATOM 3175 C CA . ALA A 1 417 ? 31.024 -21.412 -32.745 1.00 35.06 417 ALA A CA 1
ATOM 3176 C C . ALA A 1 417 ? 30.033 -20.663 -33.644 1.00 35.06 417 ALA A C 1
ATOM 3178 O O . ALA A 1 417 ? 29.074 -20.049 -33.179 1.00 35.06 417 ALA A O 1
ATOM 3179 N N . ALA A 1 418 ? 30.305 -20.788 -34.946 1.00 36.75 418 ALA A N 1
ATOM 3180 C CA . ALA A 1 418 ? 29.515 -20.372 -36.106 1.00 36.75 418 ALA A CA 1
ATOM 3181 C C . ALA A 1 418 ? 29.693 -18.920 -36.592 1.00 36.75 418 ALA A C 1
ATOM 3183 O O . ALA A 1 418 ? 28.908 -18.039 -36.255 1.00 36.75 418 ALA A O 1
ATOM 3184 N N . GLY A 1 419 ? 30.661 -18.770 -37.506 1.00 37.06 419 GLY A N 1
ATOM 3185 C CA . GLY A 1 419 ? 30.562 -17.941 -38.712 1.00 37.06 419 GLY A CA 1
ATOM 3186 C C . GLY A 1 419 ? 30.650 -16.440 -38.486 1.00 37.06 419 GLY A C 1
ATOM 3187 O O . GLY A 1 419 ? 29.633 -15.801 -38.260 1.00 37.06 419 GLY A O 1
ATOM 3188 N N . ASP A 1 420 ? 31.857 -15.900 -38.625 1.00 33.59 420 ASP A N 1
ATOM 3189 C CA . ASP A 1 420 ? 32.155 -14.470 -38.652 1.00 33.59 420 ASP A CA 1
ATOM 3190 C C . ASP A 1 420 ? 32.755 -14.095 -40.018 1.00 33.59 420 ASP A C 1
ATOM 3192 O O . ASP A 1 420 ? 33.669 -14.791 -40.480 1.00 33.59 420 ASP A O 1
ATOM 3196 N N . PRO A 1 421 ? 32.290 -13.026 -40.682 1.00 33.00 421 PRO A N 1
ATOM 3197 C CA . PRO A 1 421 ? 33.032 -12.363 -41.730 1.00 33.00 421 PRO A CA 1
ATOM 3198 C C . PRO A 1 421 ? 33.470 -10.964 -41.268 1.00 33.00 421 PRO A C 1
ATOM 3200 O O . PRO A 1 421 ? 32.928 -9.976 -41.750 1.00 33.00 421 PRO A O 1
ATOM 3203 N N . GLY A 1 422 ? 34.489 -10.920 -40.401 1.00 35.31 422 GLY A N 1
ATOM 3204 C CA . GLY A 1 422 ? 35.602 -9.951 -40.413 1.00 35.31 422 GLY A CA 1
ATOM 3205 C C . GLY A 1 422 ? 35.330 -8.510 -40.015 1.00 35.31 422 GLY A C 1
ATOM 3206 O O . GLY A 1 422 ? 34.686 -7.814 -40.823 1.00 35.31 422 GLY A O 1
#